Protein AF-A0A6I7Q2X4-F1 (afdb_monomer_lite)

Structure (mmCIF, N/CA/C/O backbone):
data_AF-A0A6I7Q2X4-F1
#
_entry.id   AF-A0A6I7Q2X4-F1
#
loop_
_atom_site.group_PDB
_atom_site.id
_atom_site.type_symbol
_atom_site.label_atom_id
_atom_site.label_alt_id
_atom_site.label_comp_id
_atom_site.label_asym_id
_atom_site.label_entity_id
_atom_site.label_seq_id
_atom_site.pdbx_PDB_ins_code
_atom_site.Cartn_x
_atom_site.Cartn_y
_atom_site.Cartn_z
_atom_site.occupancy
_atom_site.B_iso_or_equiv
_atom_site.auth_seq_id
_atom_site.auth_comp_id
_atom_site.auth_asym_id
_atom_site.auth_atom_id
_atom_site.pdbx_PDB_model_num
ATOM 1 N N . GLY A 1 1 ? -23.144 23.393 13.204 1.00 60.91 1 GLY A N 1
ATOM 2 C CA . GLY A 1 1 ? -24.270 22.449 13.329 1.00 60.91 1 GLY A CA 1
ATOM 3 C C . GLY A 1 1 ? -24.777 22.431 14.755 1.00 60.91 1 GLY A C 1
ATOM 4 O O . GLY A 1 1 ? -24.219 23.139 15.589 1.00 60.91 1 GLY A O 1
ATOM 5 N N . ALA A 1 2 ? -25.827 21.661 15.026 1.00 75.94 2 ALA A N 1
ATOM 6 C CA . ALA A 1 2 ? -26.315 21.420 16.384 1.00 75.94 2 ALA A CA 1
ATOM 7 C C . ALA A 1 2 ? -25.532 20.259 17.017 1.00 75.94 2 ALA A C 1
ATOM 9 O O . ALA A 1 2 ? -25.182 19.314 16.314 1.00 75.94 2 ALA A O 1
ATOM 10 N N . GLY A 1 3 ? -25.232 20.330 18.316 1.00 86.50 3 GLY A N 1
ATOM 11 C CA . GLY A 1 3 ? -24.595 19.215 19.025 1.00 86.50 3 GLY A CA 1
ATOM 12 C C . GLY A 1 3 ? -25.523 18.000 19.095 1.00 86.50 3 GLY A C 1
ATOM 13 O O . GLY A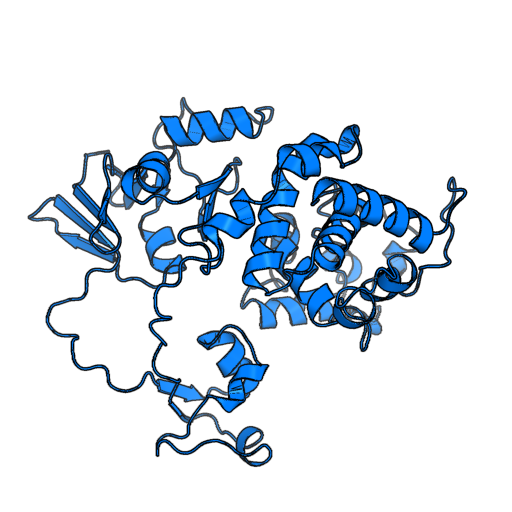 1 3 ? -26.733 18.164 19.268 1.00 86.50 3 GLY A O 1
ATOM 14 N N . VAL A 1 4 ? -24.959 16.803 18.957 1.00 89.06 4 VAL A N 1
ATOM 15 C CA . VAL A 1 4 ? -25.681 15.527 19.045 1.00 89.06 4 VAL A CA 1
ATOM 16 C C . VAL A 1 4 ? -24.947 14.582 19.993 1.00 89.06 4 VAL A C 1
ATOM 18 O O . VAL A 1 4 ? -23.718 14.517 19.973 1.00 89.06 4 VAL A O 1
ATOM 21 N N . ASP A 1 5 ? -25.687 13.835 20.811 1.00 89.25 5 ASP A N 1
ATOM 22 C CA . ASP A 1 5 ? -25.090 12.792 21.645 1.00 89.25 5 ASP A CA 1
ATOM 23 C C . ASP A 1 5 ? -24.717 11.607 20.756 1.00 89.25 5 ASP A C 1
ATOM 25 O O . ASP A 1 5 ? -25.578 11.059 20.077 1.00 89.25 5 ASP A O 1
ATOM 29 N N . ALA A 1 6 ? -23.458 11.173 20.747 1.00 91.44 6 ALA A N 1
ATOM 30 C CA . ALA A 1 6 ? -23.019 10.070 19.894 1.00 91.44 6 ALA A CA 1
ATOM 31 C C . ALA A 1 6 ? -22.461 8.900 20.703 1.00 91.44 6 ALA A C 1
ATOM 33 O O . ALA A 1 6 ? -21.796 9.087 21.721 1.00 91.44 6 ALA A O 1
ATOM 34 N N . ALA A 1 7 ? -22.702 7.673 20.237 1.00 88.88 7 ALA A N 1
ATOM 35 C CA . ALA A 1 7 ? -22.016 6.493 20.744 1.00 88.88 7 ALA A CA 1
ATOM 36 C C . ALA A 1 7 ? -21.614 5.522 19.628 1.00 88.88 7 ALA A C 1
ATOM 38 O O . ALA A 1 7 ? -22.412 5.204 18.749 1.00 88.88 7 ALA A O 1
ATOM 39 N N . LEU A 1 8 ? -20.392 4.998 19.714 1.00 86.38 8 LEU A N 1
ATOM 40 C CA . LEU A 1 8 ? -19.815 4.023 18.794 1.00 86.38 8 LEU A CA 1
ATOM 41 C C . LEU A 1 8 ? -19.489 2.724 19.530 1.00 86.38 8 LEU A C 1
ATOM 43 O O . LEU A 1 8 ? -18.562 2.660 20.342 1.00 86.38 8 LEU A O 1
ATOM 47 N N . VAL A 1 9 ? -20.247 1.671 19.226 1.00 83.31 9 VAL A N 1
ATOM 48 C CA . VAL A 1 9 ? -20.176 0.347 19.865 1.00 83.31 9 VAL A CA 1
ATOM 49 C C . VAL A 1 9 ? -20.196 0.497 21.391 1.00 83.31 9 VAL A C 1
ATOM 51 O O . VAL A 1 9 ? -19.309 0.036 22.101 1.00 83.31 9 VAL A O 1
ATOM 54 N N . GLY A 1 10 ? -21.175 1.258 21.889 1.00 78.75 10 GLY A N 1
ATOM 55 C CA . GLY A 1 10 ? -21.361 1.528 23.318 1.00 78.75 10 GLY A CA 1
ATOM 56 C C . GLY A 1 10 ? -20.430 2.581 23.934 1.00 78.75 10 GLY A C 1
ATOM 57 O O . GLY A 1 10 ? -20.707 3.028 25.043 1.00 78.75 10 GLY A O 1
ATOM 58 N N . THR A 1 11 ? -19.377 3.028 23.242 1.00 86.88 11 THR A N 1
ATOM 59 C CA . THR A 1 11 ? -18.503 4.114 23.720 1.00 86.88 11 THR A CA 1
ATOM 60 C C . THR A 1 11 ? -19.118 5.468 23.397 1.00 86.88 11 THR A C 1
ATOM 62 O O . THR A 1 11 ? -19.408 5.726 22.234 1.00 86.88 11 THR A O 1
ATOM 65 N N . VAL A 1 12 ? -19.299 6.330 24.397 1.00 91.88 12 VAL A N 1
ATOM 66 C CA . VAL A 1 12 ? -19.780 7.707 24.200 1.00 91.88 12 VAL A CA 1
ATOM 67 C C . VAL A 1 12 ? -18.696 8.537 23.513 1.00 91.88 12 VAL A C 1
ATOM 69 O O . VAL A 1 12 ? -17.544 8.477 23.928 1.00 91.88 12 VAL A O 1
ATOM 72 N N . LEU A 1 13 ? -19.069 9.286 22.475 1.00 93.25 13 LEU A N 1
ATOM 73 C CA . LEU A 1 13 ? -18.187 10.176 21.721 1.00 93.25 13 LEU A CA 1
ATOM 74 C C . LEU A 1 13 ? -18.628 11.628 21.914 1.00 93.25 13 LEU A C 1
ATOM 76 O O . LEU A 1 13 ? -19.790 11.967 21.676 1.00 93.25 13 LEU A O 1
ATOM 80 N N . HIS A 1 14 ? -17.699 12.489 22.318 1.00 93.38 14 HIS A N 1
ATOM 81 C CA . HIS A 1 14 ? -17.981 13.883 22.629 1.00 93.38 14 HIS A CA 1
ATOM 82 C C . HIS A 1 14 ? -17.835 14.806 21.413 1.00 93.38 14 HIS A C 1
ATOM 84 O O . HIS A 1 14 ? -16.969 14.651 20.550 1.00 93.38 14 HIS A O 1
ATOM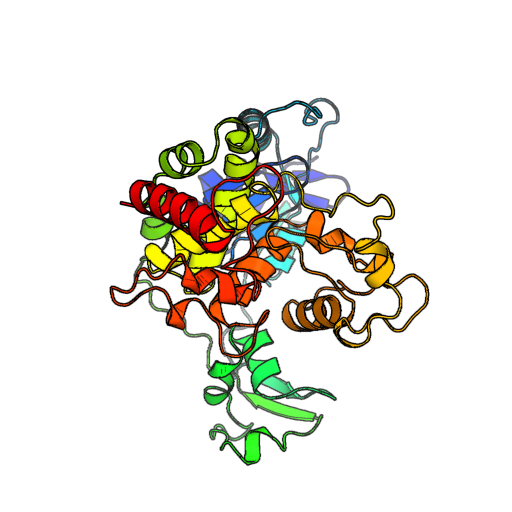 90 N N . GLY A 1 15 ? -18.685 15.835 21.374 1.00 89.75 15 GLY A N 1
ATOM 91 C CA . GLY A 1 15 ? -18.590 16.908 20.384 1.00 89.75 15 GLY A CA 1
ATOM 92 C C . GLY A 1 15 ? -19.075 16.533 18.985 1.00 89.75 15 GLY A C 1
ATOM 93 O O . GLY A 1 15 ? -18.772 17.258 18.042 1.00 89.75 15 GLY A O 1
ATOM 94 N N . ALA A 1 16 ? -19.820 15.436 18.829 1.00 91.12 16 ALA A N 1
ATOM 95 C CA . ALA A 1 16 ? -20.481 15.126 17.568 1.00 91.12 16 ALA A CA 1
ATOM 96 C C . ALA A 1 16 ? -21.487 16.227 17.188 1.00 91.12 16 ALA A C 1
ATOM 98 O O . ALA A 1 16 ? -22.105 16.871 18.043 1.00 91.12 16 ALA A O 1
ATOM 99 N N . VAL A 1 17 ? -21.643 16.455 15.884 1.00 90.38 17 VAL A N 1
ATOM 100 C CA . VAL A 1 17 ? -22.441 17.559 15.342 1.00 90.38 17 VAL A CA 1
ATOM 101 C C . VAL A 1 17 ? -23.338 17.060 14.220 1.00 90.38 17 VAL A C 1
ATOM 103 O O . VAL A 1 17 ? -22.890 16.330 13.344 1.00 90.38 17 VAL A O 1
ATOM 106 N N . LEU A 1 18 ? -24.584 17.525 14.197 1.00 84.25 18 LEU A N 1
ATOM 107 C CA . LEU A 1 18 ? -25.466 17.427 13.040 1.00 84.25 18 LEU A CA 1
ATOM 108 C C . LEU A 1 18 ? -25.352 18.713 12.207 1.00 84.25 18 LEU A C 1
ATOM 110 O O . LEU A 1 18 ? -25.613 19.820 12.701 1.00 84.25 18 LEU A O 1
ATOM 114 N N . ALA A 1 19 ? -24.939 18.595 10.947 1.00 80.38 19 ALA A N 1
ATOM 115 C CA . ALA A 1 19 ? -24.828 19.709 10.011 1.00 80.38 19 ALA A CA 1
ATOM 116 C C . ALA A 1 19 ? -25.512 19.343 8.691 1.00 80.38 19 ALA A C 1
ATOM 118 O O . ALA A 1 19 ? -25.160 18.346 8.079 1.00 80.38 19 ALA A O 1
ATOM 119 N N . ASN A 1 20 ? -26.482 20.156 8.255 1.00 78.12 20 ASN A N 1
ATOM 120 C CA . ASN A 1 20 ? -27.281 19.898 7.048 1.00 78.12 20 ASN A CA 1
ATOM 121 C C . ASN A 1 20 ? -27.882 18.479 7.014 1.00 78.12 20 ASN A C 1
ATOM 123 O O . ASN A 1 20 ? -27.768 17.794 6.007 1.00 78.12 20 ASN A O 1
ATOM 127 N N . GLU A 1 21 ? -28.481 18.044 8.129 1.00 73.12 21 GLU A N 1
ATOM 128 C CA . GLU A 1 21 ? -29.066 16.698 8.298 1.00 73.12 21 GLU A CA 1
ATOM 129 C C . GLU A 1 21 ? -28.051 15.539 8.263 1.00 73.12 21 GLU A C 1
ATOM 131 O O . GLU A 1 21 ? -28.435 14.380 8.385 1.00 73.12 21 GLU A O 1
ATOM 136 N N . GLU A 1 22 ? -26.750 15.832 8.185 1.00 80.75 22 GLU A N 1
ATOM 137 C CA . GLU A 1 22 ? -25.692 14.828 8.171 1.00 80.75 22 GLU A CA 1
ATOM 138 C C . GLU A 1 22 ? -24.918 14.810 9.507 1.00 80.75 22 GLU A C 1
ATOM 140 O O . GLU A 1 22 ? -24.500 15.867 10.002 1.00 80.75 22 GLU A O 1
ATOM 145 N N . PRO A 1 23 ? -24.751 13.632 10.143 1.00 85.44 23 PRO A N 1
ATOM 146 C CA . PRO A 1 23 ? -24.028 13.507 11.402 1.00 85.44 23 PRO A CA 1
ATOM 147 C C . PRO A 1 23 ? -22.511 13.379 11.201 1.00 85.44 23 PRO A C 1
ATOM 149 O O . PRO A 1 23 ? -22.017 12.527 10.457 1.00 85.44 23 PRO A O 1
ATOM 152 N N . PHE A 1 24 ? -21.765 14.174 11.963 1.00 91.81 24 PHE A N 1
ATOM 153 C CA . PHE A 1 24 ? -20.308 14.210 11.981 1.00 91.81 24 PHE A CA 1
ATOM 154 C C . PHE A 1 24 ? -19.768 13.884 13.371 1.00 91.81 24 PHE A C 1
ATOM 156 O O . PHE A 1 24 ? -20.292 14.342 14.387 1.00 91.81 24 PHE A O 1
ATOM 163 N N . LEU A 1 25 ? -18.675 13.128 13.403 1.00 94.38 25 LEU A N 1
ATOM 164 C CA . LEU A 1 25 ? -17.900 12.845 14.608 1.00 94.38 25 LEU A CA 1
ATOM 165 C C . LEU A 1 25 ? -16.614 13.660 14.566 1.00 94.38 25 LEU A C 1
ATOM 167 O O . LEU A 1 25 ? -16.015 13.808 13.501 1.00 94.38 25 LEU A O 1
ATOM 171 N N . THR A 1 26 ? -16.167 14.174 15.708 1.00 95.44 26 THR A N 1
ATOM 172 C CA . THR A 1 26 ? -14.869 14.856 15.765 1.00 95.44 26 THR A CA 1
ATOM 173 C C . THR A 1 26 ? -13.751 13.829 15.648 1.00 95.44 26 THR A C 1
ATOM 175 O O . THR A 1 26 ? -13.824 12.753 16.249 1.00 95.44 26 THR A O 1
ATOM 178 N N . VAL A 1 27 ? -12.684 14.174 14.928 1.00 93.31 27 VAL A N 1
ATOM 179 C CA . VAL A 1 27 ? -11.456 13.360 14.884 1.00 93.31 27 VAL A CA 1
ATOM 180 C C . VAL A 1 27 ? -10.929 13.132 16.298 1.00 93.31 27 VAL A C 1
ATOM 182 O O . VAL A 1 27 ? -10.580 12.009 16.655 1.00 93.31 27 VAL A O 1
ATOM 185 N N . ARG A 1 28 ? -10.977 14.177 17.132 1.00 94.38 28 ARG A N 1
ATOM 186 C CA . ARG A 1 28 ? -10.619 14.112 18.548 1.00 94.38 28 ARG A CA 1
ATOM 187 C C . ARG A 1 28 ? -11.363 13.012 19.297 1.00 94.38 28 ARG A C 1
ATOM 189 O O . ARG A 1 28 ? -10.707 12.235 19.969 1.00 94.38 28 ARG A O 1
ATOM 196 N N . SER A 1 29 ? -12.689 12.908 19.175 1.00 94.50 29 SER A N 1
ATOM 197 C CA . SER A 1 29 ? -13.461 11.885 19.903 1.00 94.50 29 SER A CA 1
ATOM 198 C C . SER A 1 29 ? -13.080 10.458 19.506 1.00 94.50 29 SER A C 1
ATOM 200 O O . SER A 1 29 ? -13.040 9.563 20.347 1.00 94.50 29 SER A O 1
ATOM 202 N N . LEU A 1 30 ? -12.721 10.232 18.240 1.00 93.19 30 LEU A N 1
ATOM 203 C CA . LEU A 1 30 ? -12.233 8.926 17.800 1.00 93.19 30 LEU A CA 1
ATOM 204 C C . LEU A 1 30 ? -10.870 8.593 18.417 1.00 93.19 30 LEU A C 1
ATOM 206 O O . LEU A 1 30 ? -10.615 7.441 18.753 1.00 93.19 30 LEU A O 1
ATOM 210 N N . VAL A 1 31 ? -10.012 9.590 18.619 1.00 87.81 31 VAL A N 1
ATOM 211 C CA . VAL A 1 31 ? -8.703 9.384 19.248 1.00 87.81 31 VAL A CA 1
ATOM 212 C C . VAL A 1 31 ? -8.807 9.295 20.771 1.00 87.81 31 VAL A C 1
ATOM 214 O O . VAL A 1 31 ? -8.339 8.330 21.365 1.00 87.81 31 VAL A O 1
ATOM 217 N N . GLU A 1 32 ? -9.431 10.279 21.413 1.00 92.06 32 GLU A N 1
ATOM 218 C CA . GLU A 1 32 ? -9.442 10.450 22.869 1.00 92.06 32 GLU A CA 1
ATOM 219 C C . GLU A 1 32 ? -10.524 9.606 23.561 1.00 92.06 32 GLU A C 1
ATOM 221 O O . GLU A 1 32 ? -10.220 8.936 24.546 1.00 92.06 32 GLU A O 1
ATOM 226 N N . ASP A 1 33 ? -11.764 9.593 23.053 1.00 90.94 33 ASP A N 1
ATOM 227 C CA . ASP A 1 33 ? -12.857 8.844 23.693 1.00 90.94 33 ASP A CA 1
ATOM 228 C C . ASP A 1 33 ? -12.842 7.368 23.284 1.00 90.94 33 ASP A C 1
ATOM 230 O O . ASP A 1 33 ? -13.024 6.475 24.116 1.00 90.94 33 ASP A O 1
ATOM 234 N N . LYS A 1 34 ? -12.646 7.095 21.986 1.00 88.19 34 LYS A N 1
ATOM 235 C CA . LYS A 1 34 ? -12.632 5.722 21.467 1.00 88.19 34 LYS A CA 1
ATOM 236 C C . LYS A 1 34 ? -11.272 5.039 21.621 1.00 88.19 34 LYS A C 1
ATOM 238 O O . LYS A 1 34 ? -11.232 3.811 21.681 1.00 88.19 34 LYS A O 1
ATOM 243 N N . GLY A 1 35 ? -10.189 5.808 21.731 1.00 84.56 35 GLY A N 1
ATOM 244 C CA . GLY A 1 35 ? -8.833 5.282 21.894 1.00 84.56 35 GLY A CA 1
ATOM 245 C C . GLY A 1 35 ? -8.171 4.846 20.587 1.00 84.56 35 GLY A C 1
ATOM 246 O O . GLY A 1 35 ? -7.231 4.054 20.622 1.00 84.56 35 GLY A O 1
ATOM 247 N N . TRP A 1 36 ? -8.665 5.300 19.432 1.00 86.50 36 TRP A N 1
ATOM 248 C CA . TRP A 1 36 ? -8.078 4.943 18.141 1.00 86.50 36 TRP A CA 1
ATOM 249 C C . TRP A 1 36 ? -6.793 5.715 17.882 1.00 86.50 36 TRP A C 1
ATOM 251 O O . TRP A 1 36 ? -6.671 6.892 18.216 1.00 86.50 36 TRP A O 1
ATOM 261 N N . LEU A 1 37 ? -5.839 5.075 17.210 1.00 79.31 37 LEU A N 1
ATOM 262 C CA . LEU A 1 37 ? -4.610 5.753 16.817 1.00 79.31 37 LEU A CA 1
ATOM 263 C C . LEU A 1 37 ? -4.809 6.450 15.468 1.00 79.31 37 LEU A C 1
ATOM 265 O O . LEU A 1 37 ? -5.127 5.796 14.476 1.00 79.31 37 LEU A O 1
ATOM 269 N N . LEU A 1 38 ? -4.583 7.762 15.412 1.00 82.00 38 LEU A N 1
ATOM 270 C CA . LEU A 1 38 ? -4.509 8.500 14.151 1.00 82.00 38 LEU A CA 1
ATOM 271 C C . LEU A 1 38 ? -3.110 8.313 13.542 1.00 82.00 38 LEU A C 1
ATOM 273 O O . LEU A 1 38 ? -2.143 8.925 13.984 1.00 82.00 38 LEU A O 1
ATOM 277 N N . LEU A 1 39 ? -3.003 7.438 12.542 1.00 69.44 39 LEU A N 1
ATOM 278 C CA . LEU A 1 39 ? -1.746 7.077 11.877 1.00 69.44 39 LEU A CA 1
ATOM 279 C C . LEU A 1 39 ? -1.270 8.132 10.880 1.00 69.44 39 LEU A C 1
ATOM 281 O O . LEU A 1 39 ? -0.070 8.305 10.680 1.00 69.44 39 LEU A O 1
ATOM 285 N N . ASN A 1 40 ? -2.211 8.784 10.201 1.00 72.81 40 ASN A N 1
ATOM 286 C CA . ASN A 1 40 ? -1.924 9.812 9.215 1.00 72.81 40 ASN A CA 1
ATOM 287 C C . ASN A 1 40 ? -3.104 10.775 9.105 1.00 72.81 40 ASN A C 1
ATOM 289 O O . ASN A 1 40 ? -4.260 10.351 9.127 1.00 72.81 40 ASN A O 1
ATOM 293 N N . ALA A 1 41 ? -2.788 12.050 8.914 1.00 77.50 41 ALA A N 1
ATOM 294 C CA . ALA A 1 41 ? -3.747 13.071 8.545 1.00 77.50 41 ALA A CA 1
ATOM 295 C C . ALA A 1 41 ? -3.204 13.861 7.355 1.00 77.50 41 ALA A C 1
ATOM 297 O O . ALA A 1 41 ? -2.113 14.426 7.407 1.00 77.50 41 ALA A O 1
ATOM 298 N N . SER A 1 42 ? -3.970 13.881 6.272 1.00 70.44 42 SER A N 1
ATOM 299 C CA . SER A 1 42 ? -3.731 14.733 5.113 1.00 70.44 42 SER A CA 1
ATOM 300 C C . SER A 1 42 ? -5.025 15.431 4.707 1.00 70.44 42 SER A C 1
ATOM 302 O O . SER A 1 42 ? -6.089 15.178 5.271 1.00 70.44 42 SER A O 1
ATOM 304 N N . ARG A 1 43 ? -4.942 16.299 3.694 1.00 65.62 43 ARG A N 1
ATOM 305 C CA . ARG A 1 43 ? -6.116 16.928 3.077 1.00 65.62 43 ARG A CA 1
ATOM 306 C C . ARG A 1 43 ? -7.100 15.912 2.488 1.00 65.62 43 ARG A C 1
ATOM 308 O O . ARG A 1 43 ? -8.291 16.194 2.430 1.00 65.62 43 ARG A O 1
ATOM 315 N N . ASP A 1 44 ? -6.603 14.748 2.079 1.00 66.31 44 ASP A N 1
ATOM 316 C CA . ASP A 1 44 ? -7.372 13.773 1.305 1.00 66.31 44 ASP A CA 1
ATOM 317 C C . ASP A 1 44 ? -7.743 12.521 2.108 1.00 66.31 44 ASP A C 1
ATOM 319 O O . ASP A 1 44 ? -8.621 11.773 1.690 1.00 66.31 44 ASP A O 1
ATOM 323 N N . ALA A 1 45 ? -7.088 12.262 3.247 1.00 72.50 45 ALA A N 1
ATOM 324 C CA . ALA A 1 45 ? -7.356 11.074 4.050 1.00 72.50 45 ALA A CA 1
ATOM 325 C C . ALA A 1 45 ? -6.939 11.229 5.519 1.00 72.50 45 ALA A C 1
ATOM 327 O O . ALA A 1 45 ? -5.850 11.712 5.840 1.00 72.50 45 ALA A O 1
ATOM 328 N N . LEU A 1 46 ? -7.779 10.698 6.401 1.00 76.12 46 LEU A N 1
ATOM 329 C CA . LEU A 1 46 ? -7.472 10.359 7.782 1.00 76.12 46 LEU A CA 1
ATOM 330 C C . LEU A 1 46 ? -7.356 8.844 7.890 1.00 76.12 46 LEU A C 1
ATOM 332 O O . LEU A 1 46 ? -8.234 8.112 7.434 1.00 76.12 46 LEU A O 1
ATOM 336 N N . VAL A 1 47 ? -6.274 8.372 8.498 1.00 76.94 47 VAL A N 1
ATOM 337 C CA . VAL A 1 47 ? -6.035 6.941 8.684 1.00 76.94 47 VAL A CA 1
ATOM 338 C C . VAL A 1 47 ? -6.092 6.634 10.163 1.00 76.94 47 VAL A C 1
ATOM 340 O O . VAL A 1 47 ? -5.191 7.017 10.906 1.00 76.94 47 VAL A O 1
ATOM 343 N N . PHE A 1 48 ? -7.144 5.947 10.585 1.00 80.94 48 PHE A N 1
ATOM 344 C CA . PHE A 1 48 ? -7.292 5.484 11.957 1.00 80.94 48 PHE A CA 1
ATOM 345 C C . PHE A 1 48 ? -6.934 4.009 12.053 1.00 80.94 48 PHE A C 1
ATOM 347 O O . PHE A 1 48 ? -7.223 3.230 11.149 1.00 80.94 48 PHE A O 1
ATOM 354 N N . LEU A 1 49 ? -6.358 3.611 13.178 1.00 73.69 49 LEU A N 1
ATOM 355 C CA . LEU A 1 49 ? -6.258 2.218 13.584 1.00 73.69 49 LEU A CA 1
ATOM 356 C C . LEU A 1 49 ? -7.251 1.999 14.740 1.00 73.69 49 LEU A C 1
ATOM 358 O O . LEU A 1 49 ? -6.957 2.428 15.860 1.00 73.69 49 LEU A O 1
ATOM 362 N N . PRO A 1 50 ? -8.443 1.421 14.470 1.00 67.75 50 PRO A N 1
ATOM 363 C CA . PRO A 1 50 ? -9.528 1.310 15.452 1.00 67.75 50 PRO A CA 1
ATOM 364 C C . PRO A 1 50 ? -9.214 0.374 16.606 1.00 67.75 50 PRO A C 1
ATOM 366 O O . PRO A 1 50 ? -9.551 0.581 17.767 1.00 67.75 50 PRO A O 1
ATOM 369 N N . ASP A 1 51 ? -8.608 -0.717 16.197 1.00 58.06 51 ASP A N 1
ATOM 370 C CA . ASP A 1 51 ? -8.009 -1.744 16.995 1.00 58.06 51 ASP A CA 1
ATOM 371 C C . ASP A 1 51 ? -6.914 -2.304 16.101 1.00 58.06 51 ASP A C 1
ATOM 373 O O . ASP A 1 51 ? -6.807 -2.006 14.911 1.00 58.06 51 ASP A O 1
ATOM 377 N N . THR A 1 52 ? -6.048 -3.087 16.676 1.00 41.94 52 THR A N 1
ATOM 378 C CA . THR A 1 52 ? -4.722 -3.270 16.114 1.00 41.94 52 THR A CA 1
ATOM 379 C C . THR A 1 52 ? -4.585 -4.534 15.310 1.00 41.94 52 THR A C 1
ATOM 381 O O . THR A 1 52 ? -3.723 -4.626 14.441 1.00 41.94 52 THR A O 1
ATOM 384 N N . ASP A 1 53 ? -5.531 -5.440 15.499 1.00 35.84 53 ASP A N 1
ATOM 385 C CA . ASP A 1 53 ? -5.826 -6.513 14.563 1.00 35.84 53 ASP A CA 1
ATOM 386 C C . ASP A 1 53 ? -6.870 -6.085 13.513 1.00 35.84 53 ASP A C 1
ATOM 388 O O . ASP A 1 53 ? -7.185 -6.849 12.598 1.00 35.84 53 ASP A O 1
ATOM 392 N N . ALA A 1 54 ? -7.413 -4.862 13.615 1.00 49.34 54 ALA A N 1
ATOM 393 C CA . ALA A 1 54 ? -8.329 -4.326 12.620 1.00 49.34 54 ALA A CA 1
ATOM 394 C C . ALA A 1 54 ? -7.554 -3.719 11.445 1.00 49.34 54 ALA A C 1
ATOM 396 O O . ALA A 1 54 ? -6.504 -3.094 11.607 1.00 49.34 54 ALA A O 1
ATOM 397 N N . ALA A 1 55 ? -8.102 -3.884 10.242 1.00 50.44 55 ALA A N 1
ATOM 398 C CA . ALA A 1 55 ? -7.629 -3.133 9.090 1.00 50.44 55 ALA A CA 1
ATOM 399 C C . ALA A 1 55 ? -7.708 -1.623 9.399 1.00 50.44 55 ALA A C 1
ATOM 401 O O . ALA A 1 55 ? -8.687 -1.187 10.020 1.00 50.44 55 ALA A O 1
ATOM 402 N N . PRO A 1 56 ? -6.714 -0.821 8.979 1.00 64.44 56 PRO A N 1
ATOM 403 C CA . PRO A 1 56 ? -6.798 0.623 9.122 1.00 64.44 56 PRO A CA 1
ATOM 404 C C . PRO A 1 56 ? -8.053 1.154 8.428 1.00 64.44 56 PRO A C 1
ATOM 406 O O . PRO A 1 56 ? -8.403 0.712 7.332 1.00 64.44 56 PRO A O 1
ATOM 409 N N . LEU A 1 57 ? -8.721 2.107 9.068 1.00 71.31 57 LEU A N 1
ATOM 410 C CA . LEU A 1 57 ? -9.852 2.822 8.493 1.00 71.31 57 LEU A CA 1
ATOM 411 C C . LEU A 1 57 ? -9.361 4.074 7.792 1.00 71.31 57 LEU A C 1
ATOM 413 O O . LEU A 1 57 ? -8.608 4.859 8.366 1.00 71.31 57 LEU A O 1
ATOM 417 N N . TYR A 1 58 ? -9.834 4.270 6.569 1.00 72.62 58 TYR A N 1
ATOM 418 C CA . TYR A 1 58 ? -9.426 5.363 5.697 1.00 72.62 58 TYR A CA 1
ATOM 419 C C . TYR A 1 58 ? -10.603 6.297 5.495 1.00 72.62 58 TYR A C 1
ATOM 421 O O . TYR A 1 58 ? -11.383 6.116 4.566 1.00 72.62 58 TYR A O 1
ATOM 429 N N . LEU A 1 59 ? -10.747 7.274 6.379 1.00 78.88 59 LEU A N 1
ATOM 430 C CA . LEU A 1 59 ? -11.883 8.186 6.382 1.00 78.88 59 LEU A CA 1
ATOM 431 C C . LEU A 1 59 ? -11.515 9.495 5.698 1.00 78.88 59 LEU A C 1
ATOM 433 O O . LEU A 1 59 ? -10.399 9.996 5.837 1.00 78.88 59 LEU A O 1
ATOM 437 N N . LEU A 1 60 ? -12.460 10.080 4.978 1.00 76.56 60 LEU A N 1
ATOM 438 C CA . LEU A 1 60 ? -12.279 11.396 4.395 1.00 76.56 60 LEU A CA 1
ATOM 439 C C . LEU A 1 60 ? -12.376 12.476 5.484 1.00 76.56 60 LEU A C 1
ATOM 441 O O . LEU A 1 60 ? -13.339 12.488 6.260 1.00 76.56 60 LEU A O 1
ATOM 445 N N . PRO A 1 61 ? -11.409 13.406 5.539 1.00 82.75 61 PRO A N 1
ATOM 446 C CA . PRO A 1 61 ? -11.490 14.541 6.440 1.00 82.75 61 PRO A CA 1
ATOM 447 C C . PRO A 1 61 ? -12.616 15.497 6.036 1.00 82.75 61 PRO A C 1
ATOM 449 O O . PRO A 1 61 ? -12.877 15.725 4.853 1.00 82.75 61 PRO A O 1
ATOM 452 N N . ALA A 1 62 ? -13.248 16.111 7.031 1.00 83.62 62 ALA A N 1
ATOM 453 C CA . ALA A 1 62 ? -14.247 17.155 6.853 1.00 83.62 62 ALA A CA 1
ATOM 454 C C . ALA A 1 62 ? -13.986 18.340 7.795 1.00 83.62 62 ALA A C 1
ATOM 456 O O . ALA A 1 62 ? -13.561 18.163 8.936 1.00 83.62 62 ALA A O 1
ATOM 457 N N . PHE A 1 63 ? -14.309 19.545 7.322 1.00 82.88 63 PHE A N 1
ATOM 458 C CA . PHE A 1 63 ? -14.338 20.778 8.111 1.00 82.88 63 PHE A CA 1
ATOM 459 C C . PHE A 1 63 ? -15.714 21.421 7.966 1.00 82.88 63 PHE A C 1
ATOM 461 O O . PHE A 1 63 ? -16.255 21.499 6.862 1.00 82.88 63 PHE A O 1
ATOM 468 N N . LEU A 1 64 ? -16.293 21.864 9.082 1.00 75.12 64 LEU A N 1
ATOM 469 C CA . LEU A 1 64 ? -17.623 22.484 9.102 1.00 75.12 64 LEU A CA 1
ATOM 470 C C . LEU A 1 64 ? -17.569 24.017 9.000 1.00 75.12 64 LEU A C 1
ATOM 472 O O . LEU A 1 64 ? -18.610 24.654 8.831 1.00 75.12 64 LEU A O 1
ATOM 476 N N . ASP A 1 65 ? -16.377 24.610 9.070 1.00 71.50 65 ASP A N 1
ATOM 477 C CA . ASP A 1 65 ? -16.118 26.025 8.832 1.00 71.50 65 ASP A CA 1
ATOM 478 C C . ASP A 1 65 ? -15.124 26.210 7.671 1.00 71.50 65 ASP A C 1
ATOM 480 O O . ASP A 1 65 ? -14.186 25.442 7.480 1.00 71.50 65 ASP A O 1
ATOM 484 N N . GLN A 1 66 ? -15.330 27.246 6.854 1.00 56.12 66 GLN A N 1
ATOM 485 C CA . GLN A 1 66 ? -14.457 27.521 5.704 1.00 56.12 66 GLN A CA 1
ATOM 486 C C . GLN A 1 66 ? -13.140 28.219 6.096 1.00 56.12 66 GLN A C 1
ATOM 488 O O . GLN A 1 66 ? -12.272 28.402 5.249 1.00 56.12 66 GLN A O 1
ATOM 493 N N . THR A 1 67 ? -12.982 28.615 7.365 1.00 54.84 67 THR A N 1
ATOM 494 C CA . THR A 1 67 ? -11.806 29.333 7.886 1.00 54.84 67 THR A CA 1
ATOM 495 C C . THR A 1 67 ? -10.701 28.433 8.439 1.00 54.84 67 THR A C 1
ATOM 497 O O . THR A 1 67 ? -9.598 28.927 8.652 1.00 54.84 67 THR A O 1
ATOM 500 N N . SER A 1 68 ? -10.968 27.136 8.630 1.00 54.66 68 SER A N 1
ATOM 501 C CA . SER A 1 68 ? -10.020 26.151 9.191 1.00 54.66 68 SER A CA 1
ATOM 502 C C . SER A 1 68 ? -9.433 25.189 8.142 1.00 54.66 68 SER A C 1
ATOM 504 O O . SER A 1 68 ? -8.924 24.127 8.493 1.00 54.66 68 SER A O 1
ATOM 506 N N . ALA A 1 69 ? -9.534 25.518 6.848 1.00 57.62 69 ALA A N 1
ATOM 507 C CA . ALA A 1 69 ? -9.091 24.640 5.768 1.00 57.62 69 ALA A CA 1
ATOM 508 C C . ALA A 1 69 ? -7.558 24.535 5.696 1.00 57.62 69 ALA A C 1
ATOM 510 O O . ALA A 1 69 ? -6.856 25.543 5.700 1.00 57.62 69 ALA A O 1
ATOM 511 N N . VAL A 1 70 ? -7.082 23.296 5.563 1.00 60.69 70 VAL A N 1
ATOM 512 C CA . VAL A 1 70 ? -5.680 22.929 5.325 1.00 60.69 70 VAL A CA 1
ATOM 513 C C . VAL A 1 70 ? -5.146 23.649 4.083 1.00 60.69 70 VAL A C 1
ATOM 515 O O . VAL A 1 70 ? -5.717 23.519 2.994 1.00 60.69 70 VAL A O 1
ATOM 518 N N . GLY A 1 71 ? -4.055 24.394 4.246 1.00 61.22 71 GLY A N 1
ATOM 519 C CA . GLY A 1 71 ? -3.308 25.019 3.162 1.00 61.22 71 GLY A CA 1
ATOM 520 C C . GLY A 1 71 ? -2.585 23.984 2.298 1.00 61.22 71 GLY A C 1
ATOM 521 O O . GLY A 1 71 ? -2.237 22.898 2.754 1.00 61.22 71 GLY A O 1
ATOM 522 N N . GLU A 1 72 ? -2.340 24.310 1.026 1.00 58.66 72 GLU A N 1
ATOM 523 C CA . GLU A 1 72 ? -1.635 23.401 0.100 1.00 58.66 72 GLU A CA 1
ATOM 524 C C . GLU A 1 72 ? -0.183 23.110 0.517 1.00 58.66 72 GLU A C 1
ATOM 526 O O . GLU A 1 72 ? 0.363 22.080 0.123 1.00 58.66 72 GLU A O 1
ATOM 531 N N . ASP A 1 73 ? 0.402 23.978 1.346 1.00 69.75 73 ASP A N 1
ATOM 532 C CA . ASP A 1 73 ? 1.783 23.890 1.827 1.00 69.75 73 ASP A CA 1
ATOM 533 C C . ASP A 1 73 ? 1.903 23.396 3.286 1.00 69.75 73 ASP A C 1
ATOM 535 O O . ASP A 1 73 ? 3.021 23.301 3.801 1.00 69.75 73 ASP A O 1
ATOM 539 N N . ASP A 1 74 ? 0.790 23.071 3.958 1.00 67.81 74 ASP A N 1
ATOM 540 C CA . ASP A 1 74 ? 0.809 22.647 5.364 1.00 67.81 74 ASP A CA 1
ATOM 541 C C . ASP A 1 74 ? 1.475 21.270 5.522 1.00 67.81 74 ASP A C 1
ATOM 543 O O . ASP A 1 74 ? 1.220 20.313 4.780 1.00 67.81 74 ASP A O 1
ATOM 547 N N . SER A 1 75 ? 2.332 21.136 6.532 1.00 71.50 75 SER A N 1
ATOM 548 C CA . SER A 1 75 ? 2.963 19.864 6.868 1.00 71.50 75 SER A CA 1
ATOM 549 C C . SER A 1 75 ? 1.960 18.881 7.479 1.00 71.50 75 SER A C 1
ATOM 551 O O . SER A 1 75 ? 0.999 19.263 8.136 1.00 71.50 75 SER A O 1
ATOM 553 N N . ALA A 1 76 ? 2.219 17.576 7.354 1.00 63.22 76 ALA A N 1
ATOM 554 C CA . ALA A 1 76 ? 1.348 16.545 7.933 1.00 63.22 76 ALA A CA 1
ATOM 555 C C . ALA A 1 76 ? 1.144 16.688 9.459 1.00 63.22 76 ALA A C 1
ATOM 557 O O . ALA A 1 76 ? 0.109 16.281 9.975 1.00 63.22 76 ALA A O 1
ATOM 558 N N . ALA A 1 77 ? 2.111 17.273 10.177 1.00 69.56 77 ALA A N 1
ATOM 559 C CA . ALA A 1 77 ? 1.980 17.553 11.606 1.00 69.56 77 ALA A CA 1
ATOM 560 C C . ALA A 1 77 ? 0.994 18.701 11.865 1.00 69.56 77 ALA A C 1
ATOM 562 O O . ALA A 1 77 ? 0.112 18.560 12.706 1.00 69.56 77 ALA A O 1
ATOM 563 N N . GLU A 1 78 ? 1.090 19.786 11.093 1.00 79.19 78 GLU A N 1
ATOM 564 C CA . GLU A 1 78 ? 0.144 20.907 11.159 1.00 79.19 78 GLU A CA 1
ATOM 565 C C . GLU A 1 78 ? -1.265 20.448 10.774 1.00 79.19 78 GLU A C 1
ATOM 567 O O . GLU A 1 78 ? -2.231 20.766 11.462 1.00 79.19 78 GLU A O 1
ATOM 572 N N . VAL A 1 79 ? -1.388 19.608 9.742 1.00 76.19 79 VAL A N 1
ATOM 573 C CA . VAL A 1 79 ? -2.672 19.008 9.361 1.00 76.19 79 VAL A CA 1
ATOM 574 C C . VAL A 1 79 ? -3.221 18.110 10.468 1.00 76.19 79 VAL A C 1
ATOM 576 O O . VAL A 1 79 ? -4.407 18.189 10.772 1.00 76.19 79 VAL A O 1
ATOM 579 N N . ALA A 1 80 ? -2.395 17.277 11.103 1.00 78.56 80 ALA A N 1
ATOM 580 C CA . ALA A 1 80 ? -2.833 16.437 12.215 1.00 78.56 80 ALA A CA 1
ATOM 581 C C . ALA A 1 80 ? -3.296 17.270 13.420 1.00 78.56 80 ALA A C 1
ATOM 583 O O . ALA A 1 80 ? -4.341 16.970 13.998 1.00 78.56 80 ALA A O 1
ATOM 584 N N . GLU A 1 81 ? -2.572 18.336 13.770 1.00 85.38 81 GLU A N 1
ATOM 585 C CA . GLU A 1 81 ? -2.970 19.269 14.830 1.00 85.38 81 GLU A CA 1
ATOM 586 C C . GLU A 1 81 ? -4.294 19.968 14.500 1.00 85.38 81 GLU A C 1
ATOM 588 O O . GLU A 1 81 ? -5.199 19.993 15.337 1.00 85.38 81 GLU A O 1
ATOM 593 N N . LEU A 1 82 ? -4.451 20.459 13.267 1.00 86.31 82 LEU A N 1
ATOM 594 C CA . LEU A 1 82 ? -5.696 21.060 12.785 1.00 86.31 82 LEU A CA 1
ATOM 595 C C . LEU A 1 82 ? -6.860 20.065 12.824 1.00 86.31 82 LEU A C 1
ATOM 597 O O . LEU A 1 82 ? -7.953 20.419 13.266 1.00 86.31 82 LEU A O 1
ATOM 601 N N . MET A 1 83 ? -6.637 18.814 12.419 1.00 87.50 83 MET A N 1
ATOM 602 C CA . MET A 1 83 ? -7.660 17.767 12.457 1.00 87.50 83 MET A CA 1
ATOM 603 C C . MET A 1 83 ? -8.039 17.401 13.893 1.00 87.50 83 MET A C 1
ATOM 605 O O . MET A 1 83 ? -9.219 17.262 14.197 1.00 87.50 83 MET A O 1
ATOM 609 N N . MET A 1 84 ? -7.074 17.313 14.808 1.00 89.81 84 MET A N 1
ATOM 610 C CA . MET A 1 84 ? -7.347 17.088 16.230 1.00 89.81 84 MET A CA 1
ATOM 611 C C . MET A 1 84 ? -8.073 18.271 16.882 1.00 89.81 84 MET A C 1
ATOM 613 O O . MET A 1 84 ? -8.869 18.087 17.805 1.00 89.81 84 MET A O 1
ATOM 617 N N . ALA A 1 85 ? -7.814 19.498 16.434 1.00 89.56 85 ALA A N 1
ATOM 618 C CA . ALA A 1 85 ? -8.496 20.686 16.932 1.00 89.56 85 ALA A CA 1
ATOM 619 C C . ALA A 1 85 ? -9.934 20.784 16.404 1.00 89.56 85 ALA A C 1
ATOM 621 O O . ALA A 1 85 ? -10.864 20.905 17.199 1.00 89.56 85 ALA A O 1
ATOM 622 N N . ASN A 1 86 ? -10.099 20.702 15.082 1.00 88.56 86 ASN A N 1
ATOM 623 C CA . ASN A 1 86 ? -11.297 21.165 14.374 1.00 88.56 86 ASN A CA 1
ATOM 624 C C . ASN A 1 86 ? -11.804 20.185 13.299 1.00 88.56 86 ASN A C 1
ATOM 626 O O . ASN A 1 86 ? -12.767 20.491 12.596 1.00 88.56 86 ASN A O 1
ATOM 630 N N . GLY A 1 87 ? -11.149 19.037 13.125 1.00 89.56 87 GLY A N 1
ATOM 631 C CA . GLY A 1 87 ? -11.471 18.069 12.084 1.00 89.56 87 GLY A CA 1
ATOM 632 C C . GLY A 1 87 ? -12.642 17.163 12.446 1.00 89.56 87 GLY A C 1
ATOM 633 O O . GLY A 1 87 ? -12.846 16.775 13.603 1.00 89.56 87 GLY A O 1
ATOM 634 N N . PHE A 1 88 ? -13.377 16.766 11.415 1.00 93.06 88 PHE A N 1
ATOM 635 C CA . PHE A 1 88 ? -14.505 15.851 11.503 1.00 93.06 88 PHE A CA 1
ATOM 636 C C . PHE A 1 88 ? -14.357 14.683 10.527 1.00 93.06 88 PHE A C 1
ATOM 638 O O . PHE A 1 88 ? -13.659 14.773 9.518 1.00 93.06 88 PHE A O 1
ATOM 645 N N . VAL A 1 89 ? -15.085 13.606 10.810 1.00 91.00 89 VAL A N 1
ATOM 646 C CA . VAL A 1 89 ? -15.407 12.541 9.855 1.00 91.00 89 VAL A CA 1
ATOM 647 C C . VAL A 1 89 ? -16.918 12.366 9.771 1.00 91.00 89 VAL A C 1
ATOM 649 O O . VAL A 1 89 ? -17.638 12.606 10.745 1.00 91.00 89 VAL A O 1
ATOM 652 N N . ARG A 1 90 ? -17.416 11.919 8.617 1.00 85.50 90 ARG A N 1
ATOM 653 C CA . ARG A 1 90 ? -18.831 11.560 8.458 1.00 85.50 90 ARG A CA 1
ATOM 654 C C . ARG A 1 90 ? -19.133 10.265 9.203 1.00 85.50 90 ARG A C 1
ATOM 656 O O . ARG A 1 90 ? -18.463 9.254 8.996 1.00 85.50 90 ARG A O 1
ATOM 663 N N . ALA A 1 91 ? -20.175 10.269 10.030 1.00 84.38 91 ALA A N 1
ATOM 664 C CA . ALA A 1 91 ? -20.574 9.072 10.767 1.00 84.38 91 ALA A CA 1
ATOM 665 C C . ALA A 1 91 ? -21.086 7.957 9.842 1.00 84.38 91 ALA A C 1
ATOM 667 O O . ALA A 1 91 ? -20.883 6.781 10.139 1.00 84.38 91 ALA A O 1
ATOM 668 N N . GLN A 1 92 ? -21.709 8.321 8.715 1.00 76.12 92 GLN A N 1
ATOM 669 C CA . GLN A 1 92 ? -22.147 7.365 7.698 1.00 76.12 92 GLN A CA 1
ATOM 670 C C . GLN A 1 92 ? -20.966 6.614 7.078 1.00 76.12 92 GLN A C 1
ATOM 672 O O . GLN A 1 92 ? -20.955 5.388 7.081 1.00 76.12 92 GLN A O 1
ATOM 677 N N . GLU A 1 93 ? -19.940 7.339 6.636 1.00 75.06 93 GLU A N 1
ATOM 678 C CA . GLU A 1 93 ? -18.726 6.741 6.072 1.00 75.06 93 GLU A CA 1
ATOM 679 C C . GLU A 1 93 ? -18.048 5.799 7.077 1.00 75.06 93 GLU A C 1
ATOM 681 O O . GLU A 1 93 ? -17.634 4.693 6.731 1.00 75.06 93 GLU A O 1
ATOM 686 N N . LEU A 1 94 ? -18.006 6.196 8.352 1.00 80.06 94 LEU A N 1
ATOM 687 C CA . LEU A 1 94 ? -17.464 5.350 9.407 1.00 80.06 94 LEU A CA 1
ATOM 688 C C . LEU A 1 94 ? -18.287 4.069 9.629 1.00 80.06 94 LEU A C 1
ATOM 690 O O . LEU A 1 94 ? -17.724 2.983 9.775 1.00 80.06 94 LEU A O 1
ATOM 694 N N . SER A 1 95 ? -19.613 4.195 9.673 1.00 72.62 95 SER A N 1
ATOM 695 C CA . SER A 1 95 ? -20.547 3.073 9.812 1.00 72.62 95 SER A CA 1
ATOM 696 C C . SER A 1 95 ? -20.404 2.076 8.662 1.00 72.62 95 SER A C 1
ATOM 698 O O . SER A 1 95 ? -20.349 0.870 8.911 1.00 72.62 95 SER A O 1
ATOM 700 N N . GLU A 1 96 ? -20.280 2.573 7.432 1.00 64.12 96 GLU A N 1
ATOM 701 C CA . GLU A 1 96 ? -20.085 1.763 6.231 1.00 64.12 96 GLU A CA 1
ATOM 702 C C . GLU A 1 96 ? -18.757 1.000 6.280 1.00 64.12 96 GLU A C 1
ATOM 704 O O . GLU A 1 96 ? -18.751 -0.218 6.091 1.00 64.12 96 GLU A O 1
ATOM 709 N N . GLN A 1 97 ? -17.645 1.665 6.620 1.00 61.22 97 GLN A N 1
ATOM 710 C CA . GLN A 1 97 ? -16.338 0.997 6.691 1.00 61.22 97 GLN A CA 1
ATOM 711 C C . GLN A 1 97 ? -16.242 -0.043 7.807 1.00 61.22 97 GLN A C 1
ATOM 713 O O . GLN A 1 97 ? -15.581 -1.067 7.647 1.00 61.22 97 GLN A O 1
ATOM 718 N N . LEU A 1 98 ? -16.921 0.190 8.929 1.00 68.50 98 LEU A N 1
ATOM 719 C CA . LEU A 1 98 ? -16.991 -0.778 10.021 1.00 68.50 98 LEU A CA 1
ATOM 720 C C . LEU A 1 98 ? -18.065 -1.852 9.817 1.00 68.50 98 LEU A C 1
ATOM 722 O O . LEU A 1 98 ? -18.133 -2.800 10.601 1.00 68.50 98 LEU A O 1
ATOM 726 N N . ASN A 1 99 ? -18.910 -1.713 8.792 1.00 62.53 99 ASN A N 1
ATOM 727 C CA . ASN A 1 99 ? -20.088 -2.548 8.578 1.00 62.53 99 ASN A CA 1
ATOM 728 C C . ASN A 1 99 ? -20.962 -2.647 9.849 1.00 62.53 99 ASN A C 1
ATOM 730 O O . ASN A 1 99 ? -21.371 -3.730 10.280 1.00 62.53 99 ASN A O 1
ATOM 734 N N . LEU A 1 100 ? -21.219 -1.495 10.473 1.00 74.56 100 LEU A N 1
ATOM 735 C CA . LEU A 1 100 ? -22.042 -1.355 11.674 1.00 74.56 100 LEU A CA 1
ATOM 736 C C . LEU A 1 100 ? -23.331 -0.593 11.355 1.00 74.56 100 LEU A C 1
ATOM 738 O O . LEU A 1 100 ? -23.282 0.344 10.566 1.00 74.56 100 LEU A O 1
ATOM 742 N N . PRO A 1 101 ? -24.473 -0.916 11.987 1.00 60.91 101 PRO A N 1
ATOM 743 C CA . PRO A 1 101 ? -25.694 -0.129 11.834 1.00 60.91 101 PRO A CA 1
ATOM 744 C C . PRO A 1 101 ? -25.507 1.306 12.347 1.00 60.91 101 PRO A C 1
ATOM 746 O O . PRO A 1 101 ? -24.906 1.504 13.403 1.00 60.91 101 PRO A O 1
ATOM 749 N N . LEU A 1 102 ? -26.071 2.278 11.629 1.00 78.44 102 LEU A N 1
ATOM 750 C CA . LEU A 1 102 ? -26.181 3.679 12.035 1.00 78.44 102 LEU A CA 1
ATOM 751 C C . LEU A 1 102 ? -27.643 3.991 12.356 1.00 78.44 102 LEU A C 1
ATOM 753 O O . LEU A 1 102 ? -28.517 3.798 11.513 1.00 78.44 102 LEU A O 1
ATOM 757 N N . ILE A 1 103 ? -27.910 4.466 13.566 1.00 78.56 103 ILE A N 1
ATOM 758 C CA . ILE A 1 103 ? -29.246 4.846 14.025 1.00 78.56 103 ILE A CA 1
ATOM 759 C C . ILE A 1 103 ? -29.172 6.279 14.537 1.00 78.56 103 ILE A C 1
ATOM 761 O O . ILE A 1 103 ? -28.315 6.595 15.360 1.00 78.56 103 ILE A O 1
ATOM 765 N N . TYR A 1 104 ? -30.083 7.128 14.076 1.00 80.31 104 TYR A N 1
ATOM 766 C CA . TYR A 1 104 ? -30.308 8.450 14.646 1.00 80.31 104 TYR A CA 1
ATOM 767 C C . TYR A 1 104 ? -31.697 8.480 15.291 1.00 80.31 104 TYR A C 1
ATOM 769 O O . TYR A 1 104 ? -32.690 8.142 14.648 1.00 80.31 104 TYR A O 1
ATOM 777 N N . ASP A 1 105 ? -31.745 8.798 16.582 1.00 75.25 105 ASP A N 1
ATOM 778 C CA . ASP A 1 105 ? -32.967 8.980 17.360 1.00 75.25 105 ASP A CA 1
ATOM 779 C C . ASP A 1 105 ? -33.246 10.481 17.488 1.00 75.25 105 ASP A C 1
ATOM 781 O O . ASP A 1 105 ? -32.633 11.168 18.311 1.00 75.25 105 ASP A O 1
ATOM 785 N N . ASP A 1 106 ? -34.171 10.976 16.662 1.00 72.88 106 ASP A N 1
ATOM 786 C CA . ASP A 1 106 ? -34.593 12.382 16.637 1.00 72.88 106 ASP A CA 1
ATOM 787 C C . ASP A 1 106 ? -35.159 12.843 17.989 1.00 72.88 106 ASP A C 1
ATOM 789 O O . ASP A 1 106 ? -34.964 13.987 18.399 1.00 72.88 106 ASP A O 1
ATOM 793 N N . GLY A 1 107 ? -35.866 11.958 18.702 1.00 72.31 107 GLY A N 1
ATOM 794 C CA . GLY A 1 107 ? -36.521 12.281 19.969 1.00 72.31 107 GLY A CA 1
ATOM 795 C C . GLY A 1 107 ? -35.529 12.428 21.119 1.00 72.31 107 GLY A C 1
ATOM 796 O O . GLY A 1 107 ? -35.716 13.275 21.993 1.00 72.31 107 GLY A O 1
ATOM 797 N N . ALA A 1 108 ? -34.464 11.626 21.100 1.00 76.38 108 ALA A N 1
ATOM 798 C CA . ALA A 1 108 ? -33.370 11.694 22.065 1.00 76.38 108 ALA A CA 1
ATOM 799 C C . ALA A 1 108 ? -32.196 12.581 21.607 1.00 76.38 108 ALA A C 1
ATOM 801 O O . ALA A 1 108 ? -31.254 12.759 22.375 1.00 76.38 108 ALA A O 1
ATOM 802 N N . ASN A 1 109 ? -32.233 13.112 20.378 1.00 81.75 109 ASN A N 1
ATOM 803 C CA . ASN A 1 109 ? -31.113 13.773 19.700 1.00 81.75 109 ASN A CA 1
ATOM 804 C C . ASN A 1 109 ? -29.803 12.969 19.823 1.00 81.75 109 ASN A C 1
ATOM 806 O O . ASN A 1 109 ? -28.769 13.483 20.266 1.00 81.75 109 ASN A O 1
ATOM 810 N N . ARG A 1 110 ? -29.872 11.679 19.469 1.00 84.56 110 ARG A N 1
ATOM 811 C CA . ARG A 1 110 ? -28.802 10.711 19.735 1.00 84.56 110 ARG A CA 1
ATOM 812 C C . ARG A 1 110 ? -28.434 9.881 18.510 1.00 84.56 110 ARG A C 1
ATOM 814 O O . ARG A 1 110 ? -29.285 9.264 17.882 1.00 84.56 110 ARG A O 1
ATOM 821 N N . LEU A 1 111 ? -27.142 9.804 18.222 1.00 86.31 111 LEU A N 1
ATOM 822 C CA . LEU A 1 111 ? -26.529 8.989 17.183 1.00 86.31 111 LEU A CA 1
ATOM 823 C C . LEU A 1 111 ? -25.920 7.714 17.784 1.00 86.31 111 LEU A C 1
ATOM 825 O O . LEU A 1 111 ? -25.105 7.772 18.704 1.00 86.31 111 LEU A O 1
ATOM 829 N N . LEU A 1 112 ? -26.274 6.552 17.247 1.00 80.69 112 LEU A N 1
ATOM 830 C CA . LEU A 1 112 ? -25.763 5.250 17.667 1.00 80.69 112 LEU A CA 1
ATOM 831 C C . LEU A 1 112 ? -25.153 4.515 16.475 1.00 80.69 112 LEU A C 1
ATOM 833 O O . LEU A 1 112 ? -25.830 4.255 15.484 1.00 80.69 112 LEU A O 1
ATOM 837 N N . ILE A 1 113 ? -23.889 4.124 16.601 1.00 81.31 113 ILE A N 1
ATOM 838 C CA . ILE A 1 113 ? -23.160 3.333 15.609 1.00 81.31 113 ILE A CA 1
ATOM 839 C C . ILE A 1 113 ? -22.844 1.975 16.230 1.00 81.31 113 ILE A C 1
ATOM 841 O O . ILE A 1 113 ? -22.151 1.901 17.241 1.00 81.31 113 ILE A O 1
ATOM 845 N N . GLY A 1 114 ? -23.351 0.886 15.658 1.00 63.25 114 GLY A N 1
ATOM 846 C CA . GLY A 1 114 ? -23.088 -0.472 16.148 1.00 63.25 114 GLY A CA 1
ATOM 847 C C . GLY A 1 114 ? -23.950 -0.934 17.325 1.00 63.25 114 GLY A C 1
ATOM 848 O O . GLY A 1 114 ? -23.641 -1.961 17.926 1.00 63.25 114 GLY A O 1
ATOM 849 N N . ALA A 1 115 ? -25.024 -0.217 17.666 1.00 62.38 115 ALA A N 1
ATOM 850 C CA . ALA A 1 115 ? -26.004 -0.703 18.635 1.00 62.38 115 ALA A CA 1
ATOM 851 C C . ALA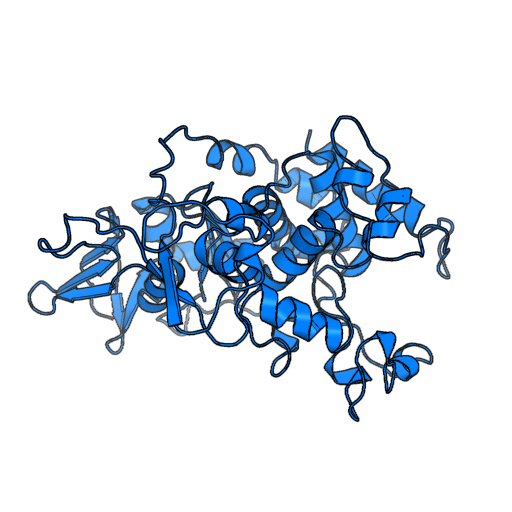 A 1 115 ? -26.840 -1.838 18.015 1.00 62.38 115 ALA A C 1
ATOM 853 O O . ALA A 1 115 ? -27.471 -1.658 16.973 1.00 62.38 115 ALA A O 1
ATOM 854 N N . ALA A 1 116 ? -26.846 -3.010 18.654 1.00 45.84 116 ALA A N 1
ATOM 855 C CA . ALA A 1 116 ? -27.778 -4.074 18.306 1.00 45.84 116 ALA A CA 1
ATOM 856 C C . ALA A 1 116 ? -29.183 -3.668 18.767 1.00 45.84 116 ALA A C 1
ATOM 858 O O . ALA A 1 116 ? -29.374 -3.298 19.925 1.00 45.84 116 ALA A O 1
ATOM 859 N N . THR A 1 117 ? -30.177 -3.767 17.887 1.00 40.69 117 THR A N 1
ATOM 860 C CA . THR A 1 117 ? -31.569 -3.789 18.335 1.00 40.69 117 THR A CA 1
ATOM 861 C C . THR A 1 117 ? -31.759 -5.029 19.214 1.00 40.69 117 THR A C 1
ATOM 863 O O . THR A 1 117 ? -31.235 -6.102 18.902 1.00 40.69 117 THR A O 1
ATOM 866 N N . GLU A 1 118 ? -32.503 -4.907 20.317 1.00 35.72 118 GLU A N 1
ATOM 867 C CA . GLU A 1 118 ? -32.734 -5.973 21.315 1.00 35.72 118 GLU A CA 1
ATOM 868 C C . GLU A 1 118 ? -33.333 -7.284 20.744 1.00 35.72 118 GLU A C 1
ATOM 870 O O . GLU A 1 118 ? -33.523 -8.254 21.471 1.00 35.72 118 GLU A O 1
ATOM 875 N N . GLN A 1 119 ? -33.590 -7.369 19.437 1.00 36.00 119 GLN A N 1
ATOM 876 C CA . GLN A 1 119 ? -34.160 -8.534 18.758 1.00 36.00 119 GLN A CA 1
ATOM 877 C C . GLN A 1 119 ? -33.148 -9.432 18.016 1.00 36.00 119 GLN A C 1
ATOM 879 O O . GLN A 1 119 ? -33.566 -10.407 17.397 1.00 36.00 119 GLN A O 1
ATOM 884 N N . ALA A 1 120 ? -31.834 -9.181 18.083 1.00 36.47 120 ALA A N 1
ATOM 885 C CA . ALA A 1 120 ? -30.841 -9.929 17.289 1.00 36.47 120 ALA A CA 1
ATOM 886 C C . ALA A 1 120 ? -29.890 -10.853 18.089 1.00 36.47 120 ALA A C 1
ATOM 888 O O . ALA A 1 120 ? -28.771 -11.116 17.652 1.00 36.47 120 ALA A O 1
ATOM 889 N N . SER A 1 121 ? -30.317 -11.388 19.240 1.00 32.91 121 SER A N 1
ATOM 890 C CA . SER A 1 121 ? -29.552 -12.388 20.013 1.00 32.91 121 SER A CA 1
ATOM 891 C C . SER A 1 121 ? -30.100 -13.808 19.823 1.00 32.91 121 SER A C 1
ATOM 893 O O . SER A 1 121 ? -30.726 -14.393 20.702 1.00 32.91 121 SER A O 1
ATOM 895 N N . ALA A 1 122 ? -29.873 -14.353 18.630 1.00 36.06 122 ALA A N 1
ATOM 896 C CA . ALA A 1 122 ? -29.845 -15.789 18.353 1.00 36.06 122 ALA A CA 1
ATOM 897 C C . ALA A 1 122 ? -29.129 -15.958 17.008 1.00 36.06 122 ALA A C 1
ATOM 899 O O . ALA A 1 122 ? -29.763 -15.972 15.955 1.00 36.06 122 ALA A O 1
ATOM 900 N N . GLN A 1 123 ? -27.792 -15.967 17.011 1.00 39.25 123 GLN A N 1
ATOM 901 C CA . GLN A 1 123 ? -27.024 -16.029 15.766 1.00 39.25 123 GLN A CA 1
ATOM 902 C C . GLN A 1 123 ? -27.230 -17.385 15.080 1.00 39.25 123 GLN A C 1
ATOM 904 O O . GLN A 1 123 ? -26.581 -18.381 15.395 1.00 39.25 123 GLN A O 1
ATOM 909 N N . ALA A 1 124 ? -28.131 -17.401 14.099 1.00 40.75 124 ALA A N 1
ATOM 910 C CA . ALA A 1 124 ? -28.068 -18.355 13.008 1.00 40.75 124 ALA A CA 1
ATOM 911 C C . ALA A 1 124 ? -26.677 -18.243 12.344 1.00 40.75 124 ALA A C 1
ATOM 913 O O . ALA A 1 124 ? -26.146 -17.130 12.237 1.00 40.75 124 ALA A O 1
ATOM 914 N N . PRO A 1 125 ? -26.059 -19.361 11.919 1.00 51.78 125 PRO A N 1
ATOM 915 C CA . PRO A 1 125 ? -24.744 -19.334 11.285 1.00 51.78 125 PRO A CA 1
ATOM 916 C C . PRO A 1 125 ? -24.771 -18.361 10.104 1.00 51.78 125 PRO A C 1
ATOM 918 O O . PRO A 1 125 ? -25.697 -18.422 9.298 1.00 51.78 125 PRO A O 1
ATOM 921 N N . ARG A 1 126 ? -23.791 -17.448 10.012 1.00 69.38 126 ARG A N 1
ATOM 922 C CA . ARG A 1 126 ? -23.709 -16.469 8.915 1.00 69.38 126 ARG A CA 1
ATOM 923 C C . ARG A 1 126 ? -23.662 -17.218 7.583 1.00 69.38 126 ARG A C 1
ATOM 925 O O . ARG A 1 126 ? -22.861 -18.136 7.428 1.00 69.38 126 ARG A O 1
ATOM 932 N N . GLN A 1 127 ? -24.508 -16.831 6.631 1.00 73.75 127 GLN A N 1
ATOM 933 C CA . GLN A 1 127 ? -24.672 -17.555 5.367 1.00 73.75 127 GLN A CA 1
ATOM 934 C C . GLN A 1 127 ? -24.306 -16.676 4.174 1.00 73.75 127 GLN A C 1
ATOM 936 O O . GLN A 1 127 ? -24.504 -15.463 4.202 1.00 73.75 127 GLN A O 1
ATOM 941 N N . VAL A 1 128 ? -23.793 -17.296 3.116 1.00 78.69 128 VAL A N 1
ATOM 942 C CA . VAL A 1 128 ? -23.519 -16.659 1.825 1.00 78.69 128 VAL A CA 1
ATOM 943 C C . VAL A 1 128 ? -24.133 -17.500 0.722 1.00 78.69 128 VAL A C 1
ATOM 945 O O . VAL A 1 128 ? -23.922 -18.708 0.671 1.00 78.69 128 VAL A O 1
ATOM 948 N N . VAL A 1 129 ? -24.860 -16.844 -0.180 1.00 80.50 129 VAL A N 1
ATOM 949 C CA . VAL A 1 129 ? -25.342 -17.462 -1.415 1.00 80.50 129 VAL A CA 1
ATOM 950 C C . VAL A 1 129 ? -24.291 -17.261 -2.501 1.00 80.50 129 VAL A C 1
ATOM 952 O O . VAL A 1 129 ? -23.892 -16.126 -2.775 1.00 80.50 129 VAL A O 1
ATOM 955 N N . VAL A 1 130 ? -23.844 -18.355 -3.111 1.00 76.44 130 VAL A N 1
ATOM 956 C CA . VAL A 1 130 ? -22.884 -18.354 -4.220 1.00 76.44 130 VAL A CA 1
ATOM 957 C C . VAL A 1 130 ? -23.487 -17.614 -5.411 1.00 76.44 130 VAL A C 1
ATOM 959 O O . VAL A 1 130 ? -24.629 -17.866 -5.800 1.00 76.44 130 VAL A O 1
ATOM 962 N N . ARG A 1 131 ? -22.727 -16.695 -6.008 1.00 75.50 131 ARG A N 1
ATOM 963 C CA . ARG A 1 131 ? -23.129 -15.935 -7.201 1.00 75.50 131 ARG A CA 1
ATOM 964 C C . ARG A 1 131 ? -22.459 -16.478 -8.463 1.00 75.50 131 ARG A C 1
ATOM 966 O O . ARG A 1 131 ? -21.484 -17.224 -8.405 1.00 75.50 131 ARG A O 1
ATOM 973 N N . ALA A 1 132 ? -22.975 -16.092 -9.629 1.00 72.25 132 ALA A N 1
ATOM 974 C CA . ALA A 1 132 ? -22.334 -16.399 -10.907 1.00 72.25 132 ALA A CA 1
ATOM 975 C C . ALA A 1 132 ? -20.888 -15.874 -10.926 1.00 72.25 132 ALA A C 1
ATOM 977 O O . ALA A 1 132 ? -20.662 -14.682 -10.747 1.00 72.25 132 ALA A O 1
ATOM 978 N N . GLY A 1 133 ? -19.924 -16.778 -11.126 1.00 74.75 133 GLY A N 1
ATOM 979 C CA . GLY A 1 133 ? -18.491 -16.461 -11.134 1.00 74.75 133 GLY A CA 1
ATOM 980 C C . GLY A 1 133 ? -17.783 -16.556 -9.777 1.00 74.75 133 GLY A C 1
ATOM 981 O O . GLY A 1 133 ? -16.561 -16.420 -9.740 1.00 74.75 133 GLY A O 1
ATOM 982 N N . ASP A 1 134 ? -18.496 -16.831 -8.680 1.00 80.38 134 ASP A N 1
ATOM 983 C CA . ASP A 1 134 ? -17.858 -17.046 -7.380 1.00 80.38 134 ASP A CA 1
ATOM 984 C C . ASP A 1 134 ? -17.016 -18.341 -7.373 1.00 80.38 134 ASP A C 1
ATOM 986 O O . ASP A 1 134 ? -17.347 -19.358 -7.986 1.00 80.38 134 ASP A O 1
ATOM 990 N N . THR A 1 135 ? -15.933 -18.318 -6.595 1.00 84.69 135 THR A N 1
ATOM 991 C CA . THR A 1 135 ? -15.208 -19.513 -6.136 1.00 84.69 135 THR A CA 1
ATOM 992 C C . THR A 1 135 ? -15.194 -19.516 -4.612 1.00 84.69 135 THR A C 1
ATOM 994 O O . THR A 1 135 ? -15.268 -18.448 -4.003 1.00 84.69 135 THR A O 1
ATOM 997 N N . LEU A 1 136 ? -15.034 -20.677 -3.963 1.00 77.75 136 LEU A N 1
ATOM 998 C CA . LEU A 1 136 ? -14.926 -20.713 -2.497 1.00 77.75 136 LEU A CA 1
ATOM 999 C C . LEU A 1 136 ? -13.767 -19.846 -1.982 1.00 77.75 136 LEU A C 1
ATOM 1001 O O . LEU A 1 136 ? -13.886 -19.218 -0.936 1.00 77.75 136 LEU A O 1
ATOM 1005 N N . SER A 1 137 ? -12.671 -19.756 -2.738 1.00 65.44 137 SER A N 1
ATOM 1006 C CA . SER A 1 137 ? -11.541 -18.881 -2.417 1.00 65.44 137 SER A CA 1
ATOM 1007 C C . SER A 1 137 ? -11.874 -17.398 -2.554 1.00 65.44 137 SER A C 1
ATOM 1009 O O . SER A 1 137 ? -11.484 -16.620 -1.693 1.00 65.44 137 SER A O 1
ATOM 1011 N N . ALA A 1 138 ? -12.634 -16.987 -3.571 1.00 63.00 138 ALA A N 1
ATOM 1012 C CA . ALA A 1 138 ? -13.095 -15.601 -3.684 1.00 63.00 138 ALA A CA 1
ATOM 1013 C C . ALA A 1 138 ? -14.081 -15.239 -2.559 1.00 63.00 138 ALA A C 1
ATOM 1015 O O . ALA A 1 138 ? -13.983 -14.172 -1.960 1.00 63.00 138 ALA A O 1
ATOM 1016 N N . ILE A 1 139 ? -14.979 -16.165 -2.212 1.00 71.56 139 ILE A N 1
ATOM 1017 C CA . ILE A 1 139 ? -15.917 -16.009 -1.096 1.00 71.56 139 ILE A CA 1
ATOM 1018 C C . ILE A 1 139 ? -15.155 -15.900 0.234 1.00 71.56 139 ILE A C 1
ATOM 1020 O O . ILE A 1 139 ? -15.444 -15.017 1.038 1.00 71.56 139 ILE A O 1
ATOM 1024 N N . ALA A 1 140 ? -14.148 -16.743 0.462 1.00 67.19 140 ALA A N 1
ATOM 1025 C CA . ALA A 1 140 ? -13.321 -16.679 1.664 1.00 67.19 140 ALA A CA 1
ATOM 1026 C C . ALA A 1 140 ? -12.452 -15.421 1.725 1.00 67.19 140 ALA A C 1
ATOM 1028 O O . ALA A 1 140 ? -12.309 -14.839 2.792 1.00 67.19 140 ALA A O 1
ATOM 1029 N N . ALA A 1 141 ? -11.922 -14.946 0.599 1.00 54.12 141 ALA A N 1
ATOM 1030 C CA . ALA A 1 141 ? -11.232 -13.661 0.556 1.00 54.12 141 ALA A CA 1
ATOM 1031 C C . ALA A 1 141 ? -12.179 -12.517 0.955 1.00 54.12 141 ALA A C 1
ATOM 1033 O O . ALA A 1 141 ? -11.842 -11.724 1.828 1.00 54.12 141 ALA A O 1
ATOM 1034 N N . ARG A 1 142 ? -13.396 -12.499 0.395 1.00 72.56 142 ARG A N 1
ATOM 1035 C CA . ARG A 1 142 ? -14.415 -11.469 0.648 1.00 72.56 142 ARG A CA 1
ATOM 1036 C C . ARG A 1 142 ? -14.936 -11.454 2.086 1.00 72.56 142 ARG A C 1
ATOM 1038 O O . ARG A 1 142 ? -15.235 -10.389 2.608 1.00 72.56 142 ARG A O 1
ATOM 1045 N N . HIS A 1 143 ? -15.095 -12.619 2.713 1.00 67.75 143 HIS A N 1
ATOM 1046 C CA . HIS A 1 143 ? -15.761 -12.724 4.019 1.00 67.75 143 HIS A CA 1
ATOM 1047 C C . HIS A 1 143 ? -14.834 -13.081 5.184 1.00 67.75 143 HIS A C 1
ATOM 1049 O O . HIS A 1 143 ? -15.205 -12.835 6.328 1.00 67.75 143 HIS A O 1
ATOM 1055 N N . LEU A 1 144 ? -13.663 -13.662 4.911 1.00 61.72 144 LEU A N 1
ATOM 1056 C CA . LEU A 1 144 ? -12.678 -14.102 5.909 1.00 61.72 144 LEU A CA 1
ATOM 1057 C C . LEU A 1 144 ? -11.307 -13.422 5.728 1.00 61.72 144 LEU A C 1
ATOM 1059 O O . LEU A 1 144 ? -10.355 -13.785 6.422 1.00 61.72 144 LEU A O 1
ATOM 1063 N N . GLY A 1 145 ? -11.178 -12.493 4.772 1.00 49.16 145 GLY A N 1
ATOM 1064 C CA . GLY A 1 145 ? -9.958 -11.723 4.496 1.00 49.16 145 GLY A CA 1
ATOM 1065 C C . GLY A 1 145 ? -8.841 -12.500 3.791 1.00 49.16 145 GLY A C 1
ATOM 1066 O O . GLY A 1 145 ? -7.812 -11.930 3.440 1.00 49.16 145 GLY A O 1
ATOM 1067 N N . ASN A 1 146 ? -9.010 -13.807 3.559 1.00 55.53 146 ASN A N 1
ATOM 1068 C CA . ASN A 1 146 ? -7.988 -14.641 2.931 1.00 55.53 146 ASN A CA 1
ATOM 1069 C C . ASN A 1 146 ? -8.615 -15.794 2.140 1.00 55.53 146 ASN A C 1
ATOM 1071 O O . ASN A 1 146 ? -9.320 -16.644 2.683 1.00 55.53 146 ASN A O 1
ATOM 1075 N N . GLY A 1 147 ? -8.299 -15.870 0.846 1.00 54.00 147 GLY A N 1
ATOM 1076 C CA . GLY A 1 147 ? -8.852 -16.889 -0.040 1.00 54.00 147 GLY A CA 1
ATOM 1077 C C . GLY A 1 147 ? -8.438 -18.324 0.288 1.00 54.00 147 GLY A C 1
ATOM 1078 O O . GLY A 1 147 ? -9.154 -19.244 -0.088 1.00 54.00 147 GLY A O 1
ATOM 1079 N N . VAL A 1 148 ? -7.341 -18.546 1.022 1.00 65.81 148 VAL A N 1
ATOM 1080 C CA . VAL A 1 148 ? -6.900 -19.876 1.498 1.00 65.81 148 VAL A CA 1
ATOM 1081 C C . VAL A 1 148 ? -7.824 -20.423 2.590 1.00 65.81 148 VAL A C 1
ATOM 1083 O O . VAL A 1 148 ? -7.977 -21.642 2.712 1.00 65.81 148 VAL A O 1
ATOM 1086 N N . ARG A 1 149 ? -8.511 -19.533 3.318 1.00 76.75 149 ARG A N 1
ATOM 1087 C CA . ARG A 1 149 ? -9.491 -19.863 4.365 1.00 76.75 149 ARG A CA 1
ATOM 1088 C C . ARG A 1 149 ? -10.797 -20.430 3.818 1.00 76.75 149 ARG A C 1
ATOM 1090 O O . ARG A 1 149 ? -11.718 -20.724 4.567 1.00 76.75 149 ARG A O 1
ATOM 1097 N N . TRP A 1 150 ? -10.880 -20.668 2.511 1.00 79.94 150 TRP A N 1
ATOM 1098 C CA . TRP A 1 150 ? -12.009 -21.366 1.901 1.00 79.94 150 TRP A CA 1
ATOM 1099 C C . TRP A 1 150 ? -12.269 -22.742 2.520 1.00 79.94 150 TRP A C 1
ATOM 1101 O O . TRP A 1 150 ? -13.406 -23.200 2.529 1.00 79.94 150 TRP A O 1
ATOM 1111 N N . ARG A 1 151 ? -11.233 -23.365 3.095 1.00 82.06 151 ARG A N 1
ATOM 1112 C CA . ARG A 1 151 ? -11.319 -24.635 3.830 1.00 82.06 151 ARG A CA 1
ATOM 1113 C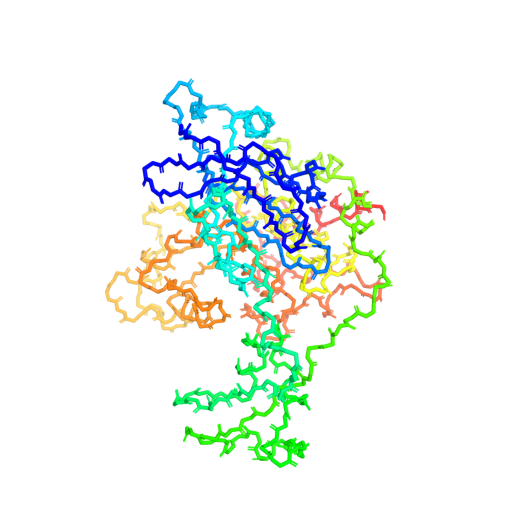 C . ARG A 1 151 ? -12.129 -24.547 5.126 1.00 82.06 151 ARG A C 1
ATOM 1115 O O . ARG A 1 151 ? -12.475 -25.583 5.677 1.00 82.06 151 ARG A O 1
ATOM 1122 N N . GLU A 1 152 ? -12.424 -23.342 5.603 1.00 79.62 152 GLU A N 1
ATOM 1123 C CA . GLU A 1 152 ? -13.257 -23.093 6.783 1.00 79.62 152 GLU A CA 1
ATOM 1124 C C . GLU A 1 152 ? -14.742 -22.935 6.420 1.00 79.62 152 GLU A C 1
ATOM 1126 O O . GLU A 1 152 ? -15.605 -23.026 7.294 1.00 79.62 152 GLU A O 1
ATOM 1131 N N . LEU A 1 153 ? -15.051 -22.728 5.133 1.00 83.12 153 LEU A N 1
ATOM 1132 C CA . LEU A 1 153 ? -16.421 -22.648 4.637 1.00 83.12 153 LEU A CA 1
ATOM 1133 C C . LEU A 1 153 ? -17.090 -24.019 4.709 1.00 83.12 153 LEU A C 1
ATOM 1135 O O . LEU A 1 153 ? -16.490 -25.056 4.407 1.00 83.12 153 LEU A O 1
ATOM 1139 N N . ARG A 1 154 ? -18.366 -24.017 5.080 1.00 84.06 154 ARG A N 1
ATOM 1140 C CA . ARG A 1 154 ? -19.178 -25.227 5.202 1.00 84.06 154 ARG A CA 1
ATOM 1141 C C . ARG A 1 154 ? -20.346 -25.188 4.230 1.00 84.06 154 ARG A C 1
ATOM 1143 O O . ARG A 1 154 ? -20.836 -24.125 3.858 1.00 84.06 154 ARG A O 1
ATOM 1150 N N . LYS A 1 155 ? -20.790 -26.366 3.813 1.00 84.56 155 LYS A N 1
ATOM 1151 C CA . LYS A 1 155 ? -22.054 -26.561 3.102 1.00 84.56 155 LYS A CA 1
ATOM 1152 C C . LYS A 1 155 ? -23.228 -26.190 4.015 1.00 84.56 155 LYS A C 1
ATOM 1154 O O . LYS A 1 155 ? -23.066 -26.113 5.233 1.00 84.56 155 LYS A O 1
ATOM 1159 N N . ALA A 1 156 ? -24.418 -26.018 3.442 1.00 74.31 156 ALA A N 1
ATOM 1160 C CA . ALA A 1 156 ? -25.652 -25.756 4.193 1.00 74.31 156 ALA A CA 1
ATOM 1161 C C . ALA A 1 156 ? -25.957 -26.810 5.280 1.00 74.31 156 ALA A C 1
ATOM 1163 O O . ALA A 1 156 ? -26.577 -26.490 6.288 1.00 74.31 156 ALA A O 1
ATOM 1164 N N . ASP A 1 157 ? -25.490 -28.049 5.094 1.00 67.50 157 ASP A N 1
ATOM 1165 C CA . ASP A 1 157 ? -25.611 -29.150 6.061 1.00 67.50 157 ASP A CA 1
ATOM 1166 C C . ASP A 1 157 ? -24.542 -29.128 7.178 1.00 67.50 157 ASP A C 1
ATOM 1168 O O . ASP A 1 157 ? -24.517 -30.009 8.036 1.00 67.50 157 ASP A O 1
ATOM 1172 N N . GLY A 1 158 ? -23.639 -28.140 7.172 1.00 62.91 158 GLY A N 1
ATOM 1173 C CA . GLY A 1 158 ? -22.555 -27.984 8.145 1.00 62.91 158 GLY A CA 1
ATOM 1174 C C . GLY A 1 158 ? -21.275 -28.767 7.833 1.00 62.91 158 GLY A C 1
ATOM 1175 O O . GLY A 1 158 ? -20.274 -28.603 8.540 1.00 62.91 158 GLY A O 1
ATOM 1176 N N . SER A 1 159 ? -21.248 -29.590 6.782 1.00 70.62 159 SER A N 1
ATOM 1177 C CA . SER A 1 159 ? -20.062 -30.365 6.402 1.00 70.62 159 SER A CA 1
ATOM 1178 C C . SER A 1 159 ? -19.045 -29.541 5.597 1.00 70.62 159 SER A C 1
ATOM 1180 O O . SER A 1 159 ? -19.386 -28.556 4.941 1.00 70.62 159 SER A O 1
ATOM 1182 N N . LEU A 1 160 ? -17.766 -29.923 5.663 1.00 83.00 160 LEU A N 1
ATOM 1183 C CA . LEU A 1 160 ? -16.680 -29.245 4.943 1.00 83.00 160 LEU A CA 1
ATOM 1184 C C . LEU A 1 160 ? -16.683 -29.597 3.450 1.00 83.00 160 LEU A C 1
ATOM 1186 O O . LEU A 1 160 ? -17.145 -30.668 3.048 1.00 83.00 160 LEU A O 1
ATOM 1190 N N . PHE A 1 161 ? -16.117 -28.707 2.637 1.00 84.50 161 PHE A N 1
ATOM 1191 C CA . PHE A 1 161 ? -15.856 -28.965 1.223 1.00 84.50 161 PHE A CA 1
ATOM 1192 C C . PHE A 1 161 ? -14.562 -29.755 1.024 1.00 84.50 161 PHE A C 1
ATOM 1194 O O . PHE A 1 161 ? -13.511 -29.409 1.561 1.00 84.50 161 PHE A O 1
ATOM 1201 N N . THR A 1 162 ? -14.606 -30.770 0.167 1.00 84.31 162 THR A N 1
ATOM 1202 C CA . THR A 1 162 ? -13.398 -31.343 -0.437 1.00 84.31 162 THR A CA 1
ATOM 1203 C C . THR A 1 162 ? -12.897 -30.467 -1.592 1.00 84.31 162 THR A C 1
ATOM 1205 O O . THR A 1 162 ? -13.665 -29.735 -2.216 1.00 84.31 162 THR A O 1
ATOM 1208 N N . GLU A 1 163 ? -11.617 -30.596 -1.961 1.00 72.75 163 GLU A N 1
ATOM 1209 C CA . GLU A 1 163 ? -11.015 -29.916 -3.132 1.00 72.75 163 GLU A CA 1
ATOM 1210 C C . GLU A 1 163 ? -11.811 -30.131 -4.433 1.00 72.75 163 GLU A C 1
ATOM 1212 O O . GLU A 1 163 ? -11.876 -29.254 -5.297 1.00 72.75 163 GLU A O 1
ATOM 1217 N N . ARG A 1 164 ? -12.447 -31.300 -4.586 1.00 79.44 164 ARG A N 1
ATOM 1218 C CA . ARG A 1 164 ? -13.263 -31.613 -5.766 1.00 79.44 164 ARG A CA 1
ATOM 1219 C C . ARG A 1 164 ? -14.618 -30.904 -5.742 1.00 79.44 164 ARG A C 1
ATOM 1221 O O . ARG A 1 164 ? -15.109 -30.524 -6.801 1.00 79.44 164 ARG A O 1
ATOM 1228 N N . GLU A 1 165 ? -15.227 -30.753 -4.569 1.00 80.00 165 GLU A N 1
ATOM 1229 C CA . GLU A 1 165 ? -16.517 -30.072 -4.397 1.00 80.00 165 GLU A CA 1
ATOM 1230 C C . GLU A 1 165 ? -16.364 -28.549 -4.466 1.00 80.00 165 GLU A C 1
ATOM 1232 O O . GLU A 1 165 ? -17.199 -27.884 -5.068 1.00 80.00 165 GLU A O 1
ATOM 1237 N N . ALA A 1 166 ? -15.253 -28.007 -3.960 1.00 81.06 166 ALA A N 1
ATOM 1238 C CA . ALA A 1 166 ? -14.945 -26.577 -3.990 1.00 81.06 166 ALA A CA 1
ATOM 1239 C C . ALA A 1 166 ? -14.979 -25.956 -5.396 1.00 81.06 166 ALA A C 1
ATOM 1241 O O . ALA A 1 166 ? -15.308 -24.784 -5.565 1.00 81.06 166 ALA A O 1
ATOM 1242 N N . ARG A 1 167 ? -14.651 -26.757 -6.416 1.00 82.44 167 ARG A N 1
ATOM 1243 C CA . ARG A 1 167 ? -14.628 -26.355 -7.833 1.00 82.44 167 ARG A CA 1
ATOM 1244 C C . ARG A 1 167 ? -15.979 -26.487 -8.535 1.00 82.44 167 ARG A C 1
ATOM 1246 O O . ARG A 1 167 ? -16.073 -26.169 -9.715 1.00 82.44 167 ARG A O 1
ATOM 1253 N N . ARG A 1 168 ? -16.984 -27.045 -7.859 1.00 85.06 168 ARG A N 1
ATOM 1254 C CA . ARG A 1 168 ? -18.286 -27.401 -8.440 1.00 85.06 168 ARG A CA 1
ATOM 1255 C C . ARG A 1 168 ? -19.447 -26.619 -7.842 1.00 85.06 168 ARG A C 1
ATOM 1257 O O . ARG A 1 168 ? -20.585 -26.949 -8.161 1.00 85.06 168 ARG A O 1
ATOM 1264 N N . ILE A 1 169 ? -19.163 -25.630 -6.996 1.00 85.81 169 ILE A N 1
ATOM 1265 C CA . ILE A 1 169 ? -20.198 -24.759 -6.447 1.00 85.81 169 ILE A CA 1
ATOM 1266 C C . ILE A 1 169 ? -20.968 -24.084 -7.581 1.00 85.81 169 ILE A C 1
ATOM 1268 O O . ILE A 1 169 ? -20.391 -23.725 -8.612 1.00 85.81 169 ILE A O 1
ATOM 1272 N N . GLN A 1 170 ? -22.270 -23.942 -7.395 1.00 82.06 170 GLN A N 1
ATOM 1273 C CA . GLN A 1 170 ? -23.169 -23.363 -8.377 1.00 82.06 170 GLN A CA 1
ATOM 1274 C C . GLN A 1 170 ? -23.809 -22.092 -7.831 1.00 82.06 170 GLN A C 1
ATOM 1276 O O . GLN A 1 170 ? -24.028 -21.976 -6.625 1.00 82.06 170 GLN A O 1
ATOM 1281 N N . PRO A 1 171 ? -24.140 -21.129 -8.705 1.00 78.31 171 PRO A N 1
ATOM 1282 C CA . PRO A 1 171 ? -24.928 -19.978 -8.300 1.00 78.31 171 PRO A CA 1
ATOM 1283 C C . PRO A 1 171 ? -26.227 -20.429 -7.627 1.00 78.31 171 PRO A C 1
ATOM 1285 O O . PRO A 1 171 ? -26.958 -21.247 -8.180 1.00 78.31 171 PRO A O 1
ATOM 1288 N N . GLY A 1 172 ? -26.501 -19.895 -6.439 1.00 63.03 172 GLY A N 1
ATOM 1289 C CA . GLY A 1 172 ? -27.624 -20.304 -5.596 1.00 63.03 172 GLY A CA 1
ATOM 1290 C C . GLY A 1 172 ? -27.254 -21.258 -4.457 1.00 63.03 172 GLY A C 1
ATOM 1291 O O . GLY A 1 172 ? -28.051 -21.394 -3.530 1.00 63.03 172 GLY A O 1
ATOM 1292 N N . ASP A 1 173 ? -26.059 -21.861 -4.463 1.00 75.62 173 ASP A N 1
ATOM 1293 C CA . ASP A 1 173 ? -25.599 -22.683 -3.341 1.00 75.62 173 ASP A CA 1
ATOM 1294 C C . ASP A 1 173 ? -25.491 -21.846 -2.064 1.00 75.62 173 ASP A C 1
ATOM 1296 O O . ASP A 1 173 ? -24.980 -20.725 -2.071 1.00 75.62 173 ASP A O 1
ATOM 1300 N N . LEU A 1 174 ? -25.944 -22.413 -0.948 1.00 75.12 174 LEU A N 1
ATOM 1301 C CA . LEU A 1 174 ? -25.865 -21.787 0.365 1.00 75.12 174 LEU A CA 1
ATOM 1302 C C . LEU A 1 174 ? -24.639 -22.305 1.125 1.00 75.12 174 LEU A C 1
ATOM 1304 O O . LEU A 1 174 ? -24.502 -23.507 1.373 1.00 75.12 174 LEU A O 1
ATOM 1308 N N . LEU A 1 175 ? -23.765 -21.383 1.517 1.00 83.62 175 LEU A N 1
ATOM 1309 C CA . LEU A 1 175 ? -22.552 -21.647 2.281 1.00 83.62 175 LEU A CA 1
ATOM 1310 C C . LEU A 1 175 ? -22.690 -21.087 3.687 1.00 83.62 175 LEU A C 1
ATOM 1312 O O . LEU A 1 175 ? -23.154 -19.963 3.868 1.00 83.62 175 LEU A O 1
ATOM 1316 N N . LEU A 1 176 ? -22.225 -21.841 4.672 1.00 75.81 176 LEU A N 1
ATOM 1317 C CA . LEU A 1 176 ? -22.088 -21.376 6.040 1.00 75.81 176 LEU A CA 1
ATOM 1318 C C . LEU A 1 176 ? -20.667 -20.846 6.233 1.00 75.81 176 LEU A C 1
ATOM 1320 O O . LEU A 1 176 ?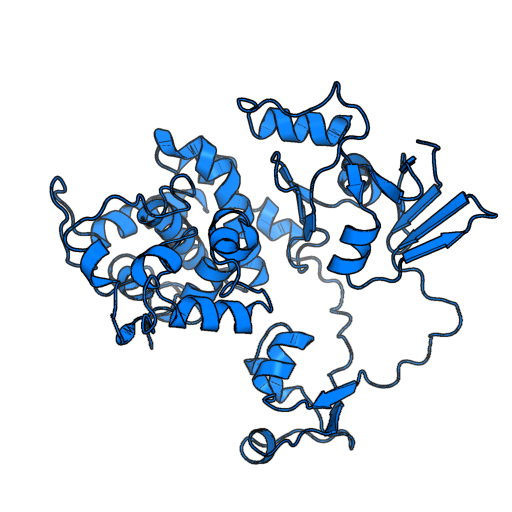 -19.680 -21.557 6.017 1.00 75.81 176 LEU A O 1
ATOM 1324 N N . LEU A 1 177 ? -20.577 -19.585 6.636 1.00 72.12 177 LEU A N 1
ATOM 1325 C CA . LEU A 1 177 ? -19.346 -18.995 7.134 1.00 72.12 177 LEU A CA 1
ATOM 1326 C C . LEU A 1 177 ? -19.065 -19.573 8.531 1.00 72.12 177 LEU A C 1
ATOM 1328 O O . LEU A 1 177 ? -20.017 -19.844 9.276 1.00 72.12 177 LEU A O 1
ATOM 1332 N N . PRO A 1 178 ? -17.789 -19.760 8.917 1.00 66.19 178 PRO A N 1
ATOM 1333 C CA . PRO A 1 178 ? -17.466 -20.027 10.311 1.00 66.19 178 PRO A CA 1
ATOM 1334 C C . PRO A 1 178 ? -18.100 -18.938 11.184 1.00 66.19 178 PRO A C 1
ATOM 1336 O O . PRO A 1 178 ? -18.221 -17.782 10.757 1.00 66.19 178 PRO A O 1
ATOM 1339 N N . ALA A 1 179 ? -18.546 -19.317 12.388 1.00 56.81 179 ALA A N 1
ATOM 1340 C CA . ALA A 1 179 ? -18.928 -18.328 13.389 1.00 56.81 179 ALA A CA 1
ATOM 1341 C C . ALA A 1 179 ? -17.803 -17.295 13.442 1.00 56.81 179 ALA A C 1
ATOM 1343 O O . ALA A 1 179 ? -16.637 -17.690 13.401 1.00 56.81 179 ALA A O 1
ATOM 1344 N N . ALA A 1 180 ? -18.148 -16.003 13.447 1.00 46.84 180 ALA A N 1
ATOM 1345 C CA . ALA A 1 180 ? -17.142 -14.981 13.672 1.00 46.84 180 ALA A CA 1
ATOM 1346 C C . ALA A 1 180 ? -16.466 -15.378 14.980 1.00 46.84 180 ALA A C 1
ATOM 1348 O O . ALA A 1 180 ? -17.117 -15.374 16.027 1.00 46.84 180 ALA A O 1
ATOM 1349 N N . GLU A 1 181 ? -15.224 -15.855 14.904 1.00 36.44 181 GLU A N 1
ATOM 1350 C CA . GLU A 1 181 ? -14.442 -16.051 16.101 1.00 36.44 181 GLU A CA 1
ATOM 1351 C C . GLU A 1 181 ? -14.419 -14.664 16.723 1.00 36.44 181 GLU A C 1
ATOM 1353 O O . GLU A 1 181 ? -13.830 -13.732 16.178 1.00 36.44 181 GLU A O 1
ATOM 1358 N N . ALA A 1 182 ? -15.128 -14.510 17.840 1.00 34.31 182 ALA A N 1
ATOM 1359 C CA . ALA A 1 182 ? -14.687 -13.589 18.856 1.00 34.31 182 ALA A CA 1
ATOM 1360 C C . ALA A 1 182 ? -13.284 -14.087 19.198 1.00 34.31 182 ALA A C 1
ATOM 1362 O O . ALA A 1 182 ? -13.124 -14.988 20.026 1.00 34.31 182 ALA A O 1
ATOM 1363 N N . GLN A 1 183 ? -12.291 -13.615 18.437 1.00 31.28 183 GLN A N 1
ATOM 1364 C CA . GLN A 1 183 ? -10.896 -13.776 18.776 1.00 31.28 183 GLN A CA 1
ATOM 1365 C C . GLN A 1 183 ? -10.819 -13.297 20.213 1.00 31.28 183 GLN A C 1
ATOM 1367 O O . GLN A 1 183 ? -11.163 -12.158 20.536 1.00 31.28 183 GLN A O 1
ATOM 1372 N N . ARG A 1 184 ? -10.536 -14.252 21.099 1.00 24.52 184 ARG A N 1
ATOM 1373 C CA . ARG A 1 184 ? -10.316 -13.968 22.504 1.00 24.52 184 ARG A CA 1
ATOM 1374 C C . ARG A 1 184 ? -9.282 -12.859 22.553 1.00 24.52 184 ARG A C 1
ATOM 1376 O O . ARG A 1 184 ? -8.249 -12.958 21.900 1.00 24.52 184 ARG A O 1
ATOM 1383 N N . ALA A 1 185 ? -9.632 -11.822 23.299 1.00 30.45 185 ALA A N 1
ATOM 1384 C CA . ALA A 1 185 ? -8.771 -10.718 23.646 1.00 30.45 185 ALA A CA 1
ATOM 1385 C C . ALA A 1 185 ? -7.477 -11.245 24.278 1.00 30.45 185 ALA A C 1
ATOM 1387 O O . ALA A 1 185 ? -7.432 -11.466 25.481 1.00 30.45 185 ALA A O 1
ATOM 1388 N N . ASP A 1 186 ? -6.448 -11.427 23.463 1.00 26.27 186 ASP A N 1
ATOM 1389 C CA . ASP A 1 186 ? -5.057 -11.393 23.888 1.00 26.27 186 ASP A CA 1
ATOM 1390 C C . ASP A 1 186 ? -4.426 -10.236 23.094 1.00 26.27 186 ASP A C 1
ATOM 1392 O O . ASP A 1 186 ? -4.125 -10.358 21.910 1.00 26.27 186 ASP A O 1
ATOM 1396 N N . GLY A 1 187 ? -4.348 -9.060 23.727 1.00 27.25 187 GLY A N 1
ATOM 1397 C CA . GLY A 1 187 ? -4.016 -7.774 23.101 1.00 27.25 187 GLY A CA 1
ATOM 1398 C C . GLY A 1 187 ? -2.573 -7.654 22.597 1.00 27.25 187 GLY A C 1
ATOM 1399 O O . GLY A 1 187 ? -1.721 -7.109 23.295 1.00 27.25 187 GLY A O 1
ATOM 1400 N N . GLY A 1 188 ? -2.303 -8.137 21.381 1.00 31.47 188 GLY A N 1
ATOM 1401 C CA . GLY A 1 188 ? -0.954 -8.223 20.808 1.00 31.47 188 GLY A CA 1
ATOM 1402 C C . GLY A 1 188 ? -0.520 -7.113 19.836 1.00 31.47 188 GLY A C 1
ATOM 1403 O O . GLY A 1 188 ? 0.683 -6.889 19.713 1.00 31.47 188 GLY A O 1
ATOM 1404 N N . SER A 1 189 ? -1.424 -6.404 19.148 1.00 39.53 189 SER A N 1
ATOM 1405 C CA . SER A 1 189 ? -1.029 -5.601 17.970 1.00 39.53 189 SER A CA 1
ATOM 1406 C C . SER A 1 189 ? -0.895 -4.074 18.196 1.00 39.53 189 SER A C 1
ATOM 1408 O O . SER A 1 189 ? -0.125 -3.414 17.497 1.00 39.53 189 SER A O 1
ATOM 1410 N N . THR A 1 190 ? -1.507 -3.463 19.223 1.00 33.03 190 THR A N 1
ATOM 1411 C CA . THR A 1 190 ? -1.277 -2.031 19.566 1.00 33.03 190 THR A CA 1
ATOM 1412 C C . THR A 1 190 ? 0.133 -1.819 20.058 1.00 33.03 190 THR A C 1
ATOM 1414 O O . THR A 1 190 ? 0.765 -0.802 19.781 1.00 33.03 190 THR A O 1
ATOM 1417 N N . LEU A 1 191 ? 0.645 -2.854 20.713 1.00 34.69 191 LEU A N 1
ATOM 1418 C CA . LEU A 1 191 ? 2.040 -3.003 21.060 1.00 34.69 191 LEU A CA 1
ATOM 1419 C C . LEU A 1 191 ? 2.928 -3.179 19.820 1.00 34.69 191 LEU A C 1
ATOM 1421 O O . LEU A 1 191 ? 4.090 -2.823 19.907 1.00 34.69 191 LEU A O 1
ATOM 1425 N N . ALA A 1 192 ? 2.426 -3.666 18.677 1.00 44.75 192 ALA A N 1
ATOM 1426 C CA . ALA A 1 192 ? 3.232 -3.958 17.489 1.00 44.75 192 ALA A CA 1
ATOM 1427 C C . ALA A 1 192 ? 3.525 -2.720 16.627 1.00 44.75 192 ALA A C 1
ATOM 1429 O O . ALA A 1 192 ? 4.672 -2.548 16.231 1.00 44.75 192 ALA A O 1
ATOM 1430 N N . LEU A 1 193 ? 2.557 -1.824 16.363 1.00 46.03 193 LEU A N 1
ATOM 1431 C CA . LEU A 1 193 ? 2.870 -0.584 15.625 1.00 46.03 193 LEU A CA 1
ATOM 1432 C C . LEU A 1 193 ? 3.598 0.443 16.512 1.00 46.03 193 LEU A C 1
ATOM 1434 O O . LEU A 1 193 ? 4.548 1.071 16.056 1.00 46.03 193 LEU A O 1
ATOM 1438 N N . ALA A 1 194 ? 3.207 0.559 17.790 1.00 50.88 194 ALA A N 1
ATOM 1439 C CA . ALA A 1 194 ? 3.915 1.376 18.783 1.00 50.88 194 ALA A CA 1
ATOM 1440 C C . ALA A 1 194 ? 5.299 0.811 19.156 1.00 50.88 194 ALA A C 1
ATOM 1442 O O . ALA A 1 194 ? 6.127 1.539 19.699 1.00 50.88 194 ALA A O 1
ATOM 1443 N N . ALA A 1 195 ? 5.572 -0.468 18.859 1.00 65.06 195 ALA A N 1
ATOM 1444 C CA . ALA A 1 195 ? 6.918 -1.031 18.965 1.00 65.06 195 ALA A CA 1
ATOM 1445 C C . ALA A 1 195 ? 7.865 -0.506 17.881 1.00 65.06 195 ALA A C 1
ATOM 1447 O O . ALA A 1 195 ? 9.078 -0.615 18.052 1.00 65.06 195 ALA A O 1
ATOM 1448 N N . PHE A 1 196 ? 7.349 0.059 16.784 1.00 77.44 196 PHE A N 1
ATOM 1449 C CA . PHE A 1 196 ? 8.192 0.658 15.759 1.00 77.44 196 PHE A CA 1
ATOM 1450 C C . PHE A 1 196 ? 8.443 2.134 16.052 1.00 77.44 196 PHE A C 1
ATOM 1452 O O . PHE A 1 196 ? 7.520 2.936 16.182 1.00 77.44 196 PHE A O 1
ATOM 1459 N N . ASP A 1 197 ? 9.719 2.509 16.064 1.00 82.44 197 ASP A N 1
ATOM 1460 C CA . ASP A 1 197 ? 10.130 3.907 16.052 1.00 82.44 197 ASP A CA 1
ATOM 1461 C C . ASP A 1 197 ? 9.908 4.494 14.645 1.00 82.44 197 ASP A C 1
ATOM 1463 O O . ASP A 1 197 ? 10.737 4.372 13.736 1.00 82.44 197 ASP A O 1
ATOM 1467 N N . LEU A 1 198 ? 8.737 5.108 14.446 1.00 80.00 198 LEU A N 1
ATOM 1468 C CA . LEU A 1 198 ? 8.360 5.714 13.169 1.00 80.00 198 LEU A CA 1
ATOM 1469 C C . LEU A 1 198 ? 9.308 6.848 12.764 1.00 80.00 198 LEU A C 1
ATOM 1471 O O . LEU A 1 198 ? 9.583 7.012 11.573 1.00 80.00 198 LEU A O 1
ATOM 1475 N N . ASP A 1 199 ? 9.846 7.604 13.722 1.00 79.50 199 ASP A N 1
ATOM 1476 C CA . ASP A 1 199 ? 10.797 8.671 13.425 1.00 79.50 199 ASP A CA 1
ATOM 1477 C C . ASP A 1 199 ? 12.142 8.101 12.965 1.00 79.50 199 ASP A C 1
ATOM 1479 O O . ASP A 1 199 ? 12.724 8.627 12.010 1.00 79.50 199 ASP A O 1
ATOM 1483 N N . ALA A 1 200 ? 12.606 6.988 13.544 1.00 87.75 200 ALA A N 1
ATOM 1484 C CA . ALA A 1 200 ? 13.787 6.277 13.055 1.00 87.75 200 ALA A CA 1
ATOM 1485 C C . ALA A 1 200 ? 13.580 5.743 11.629 1.00 87.75 200 ALA A C 1
ATOM 1487 O O . ALA A 1 200 ? 14.461 5.892 10.775 1.00 87.75 200 ALA A O 1
ATOM 1488 N N . LEU A 1 201 ? 12.406 5.181 11.327 1.00 89.38 201 LEU A N 1
ATOM 1489 C CA . LEU A 1 201 ? 12.075 4.692 9.983 1.00 89.38 201 LEU A CA 1
ATOM 1490 C C . LEU A 1 201 ? 11.987 5.822 8.954 1.00 89.38 201 LEU A C 1
ATOM 1492 O O . LEU A 1 201 ? 12.490 5.696 7.836 1.00 89.38 201 LEU A O 1
ATOM 1496 N N . VAL A 1 202 ? 11.410 6.961 9.325 1.00 81.75 202 VAL A N 1
ATOM 1497 C CA . VAL A 1 202 ? 11.408 8.163 8.484 1.00 81.75 202 VAL A CA 1
ATOM 1498 C C . VAL A 1 202 ? 12.830 8.688 8.294 1.00 81.75 202 VAL A C 1
ATOM 1500 O O . VAL A 1 202 ? 13.216 9.032 7.176 1.00 81.75 202 VAL A O 1
ATOM 1503 N N . ALA A 1 203 ? 13.642 8.728 9.353 1.00 88.06 203 ALA A N 1
ATOM 1504 C CA . ALA A 1 203 ? 15.032 9.173 9.290 1.00 88.06 203 ALA A CA 1
ATOM 1505 C C . ALA A 1 203 ? 15.898 8.267 8.403 1.00 88.06 203 ALA A C 1
ATOM 1507 O O . ALA A 1 203 ? 16.836 8.767 7.763 1.00 88.06 203 ALA A O 1
ATOM 1508 N N . ALA A 1 204 ? 15.553 6.976 8.336 1.00 96.44 204 ALA A N 1
ATOM 1509 C CA . ALA A 1 204 ? 16.160 5.997 7.452 1.00 96.44 204 ALA A CA 1
ATOM 1510 C C . ALA A 1 204 ? 15.888 6.297 5.975 1.00 96.44 204 ALA A C 1
ATOM 1512 O O . ALA A 1 204 ? 16.755 5.999 5.167 1.00 96.44 204 ALA A O 1
ATOM 1513 N N . ALA A 1 205 ? 14.774 6.922 5.584 1.00 92.75 205 ALA A N 1
ATOM 1514 C CA . ALA A 1 205 ? 14.559 7.324 4.191 1.00 92.75 205 ALA A CA 1
ATOM 1515 C C . ALA A 1 205 ? 15.610 8.352 3.717 1.00 92.75 205 ALA A C 1
ATOM 1517 O O . ALA A 1 205 ? 16.196 9.099 4.514 1.00 92.75 205 ALA A O 1
ATOM 1518 N N . ALA A 1 206 ? 15.851 8.441 2.401 1.00 88.56 206 ALA A N 1
ATOM 1519 C CA . ALA A 1 206 ? 16.711 9.494 1.857 1.00 88.56 206 ALA A CA 1
ATOM 1520 C C . ALA A 1 206 ? 16.227 10.890 2.313 1.00 88.56 206 ALA A C 1
ATOM 1522 O O . ALA A 1 206 ? 15.020 11.131 2.308 1.00 88.56 206 ALA A O 1
ATOM 1523 N N . PRO A 1 207 ? 17.127 11.840 2.654 1.00 88.44 207 PRO A N 1
ATOM 1524 C CA . PRO A 1 207 ? 16.732 13.126 3.239 1.00 88.44 207 PRO A CA 1
ATOM 1525 C C . PRO A 1 207 ? 15.653 13.882 2.453 1.00 88.44 207 PRO A C 1
ATOM 1527 O O . PRO A 1 207 ? 14.699 14.374 3.046 1.00 88.44 207 PRO A O 1
ATOM 1530 N N . ALA A 1 208 ? 15.758 13.901 1.121 1.00 82.19 208 ALA A N 1
ATOM 1531 C CA . ALA A 1 208 ? 14.797 14.565 0.237 1.00 82.19 208 ALA A CA 1
ATOM 1532 C C . ALA A 1 208 ? 13.420 13.875 0.163 1.00 82.19 208 ALA A C 1
ATOM 1534 O O . ALA A 1 208 ? 12.478 14.442 -0.383 1.00 82.19 208 ALA A O 1
ATOM 1535 N N . LEU A 1 209 ? 13.300 12.647 0.671 1.00 83.62 209 LEU A N 1
ATOM 1536 C CA . LEU A 1 209 ? 12.079 11.842 0.625 1.00 83.62 209 LEU A CA 1
ATOM 1537 C C . LEU A 1 209 ? 11.388 11.738 1.986 1.00 83.62 209 LEU A C 1
ATOM 1539 O O . LEU A 1 209 ? 10.302 11.179 2.056 1.00 83.62 209 LEU A O 1
ATOM 1543 N N . ARG A 1 210 ? 11.966 12.290 3.060 1.00 82.88 210 ARG A N 1
ATOM 1544 C CA . ARG A 1 210 ? 11.449 12.112 4.427 1.00 82.88 210 ARG A CA 1
ATOM 1545 C C . ARG A 1 210 ? 10.021 12.615 4.617 1.00 82.88 210 ARG A C 1
ATOM 1547 O O . ARG A 1 210 ? 9.264 11.965 5.320 1.00 82.88 210 ARG A O 1
ATOM 1554 N N . SER A 1 211 ? 9.632 13.719 3.979 1.00 65.81 211 SER A N 1
ATOM 1555 C CA . SER A 1 211 ? 8.247 14.215 4.037 1.00 65.81 211 SER A CA 1
ATOM 1556 C C . SER A 1 211 ? 7.247 13.207 3.461 1.00 65.81 211 SER A C 1
ATOM 1558 O O . SER A 1 211 ? 6.214 12.954 4.066 1.00 65.81 211 SER A O 1
ATOM 1560 N N . HIS A 1 212 ? 7.592 12.564 2.347 1.00 76.56 212 HIS A N 1
ATOM 1561 C CA . HIS A 1 212 ? 6.781 11.515 1.726 1.00 76.56 212 HIS A CA 1
ATOM 1562 C C . HIS A 1 212 ? 6.866 10.195 2.505 1.00 76.56 212 HIS A C 1
ATOM 1564 O O . HIS A 1 212 ? 5.899 9.447 2.603 1.00 76.56 212 HIS A O 1
ATOM 1570 N N . ALA A 1 213 ? 8.012 9.912 3.124 1.00 75.50 213 ALA A N 1
ATOM 1571 C CA . ALA A 1 213 ? 8.171 8.777 4.021 1.00 75.50 213 ALA A CA 1
ATOM 1572 C C . ALA A 1 213 ? 7.285 8.915 5.273 1.00 75.50 213 ALA A C 1
ATOM 1574 O O . ALA A 1 213 ? 6.704 7.924 5.700 1.00 75.50 213 ALA A O 1
ATOM 1575 N N . ARG A 1 214 ? 7.119 10.132 5.821 1.00 77.00 214 ARG A N 1
ATOM 1576 C CA . ARG A 1 214 ? 6.216 10.393 6.960 1.00 77.00 214 ARG A CA 1
ATOM 1577 C C . ARG A 1 214 ? 4.771 10.002 6.663 1.00 77.00 214 ARG A C 1
ATOM 1579 O O . ARG A 1 214 ? 4.097 9.532 7.567 1.00 77.00 214 ARG A O 1
ATOM 1586 N N . THR A 1 215 ? 4.315 10.159 5.422 1.00 67.69 215 THR A N 1
ATOM 1587 C CA . THR A 1 215 ? 2.945 9.803 5.031 1.00 67.69 215 THR A CA 1
ATOM 1588 C C . THR A 1 215 ? 2.827 8.351 4.565 1.00 67.69 215 THR A C 1
ATOM 1590 O O . THR A 1 215 ? 1.849 7.678 4.877 1.00 67.69 215 THR A O 1
ATOM 1593 N N . SER A 1 216 ? 3.826 7.829 3.848 1.00 80.62 216 SER A N 1
ATOM 1594 C CA . SER A 1 216 ? 3.763 6.481 3.267 1.00 80.62 216 SER A CA 1
ATOM 1595 C C . SER A 1 216 ? 4.129 5.358 4.239 1.00 80.62 216 SER A C 1
ATOM 1597 O O . SER A 1 216 ? 3.481 4.311 4.212 1.00 80.62 216 SER A O 1
ATOM 1599 N N . ILE A 1 217 ? 5.133 5.545 5.107 1.00 83.94 217 ILE A N 1
ATOM 1600 C CA . ILE A 1 217 ? 5.616 4.495 6.020 1.00 83.94 217 ILE A CA 1
ATOM 1601 C C . ILE A 1 217 ? 4.503 3.991 6.947 1.00 83.94 217 ILE A C 1
ATOM 1603 O O . ILE A 1 217 ? 4.324 2.774 6.987 1.00 83.94 217 ILE A O 1
ATOM 1607 N N . PRO A 1 218 ? 3.719 4.843 7.640 1.00 77.38 218 PRO A N 1
ATOM 1608 C CA . PRO A 1 218 ? 2.677 4.358 8.546 1.00 77.38 218 PRO A CA 1
ATOM 1609 C C . PRO A 1 218 ? 1.628 3.501 7.833 1.00 77.38 218 PRO A C 1
ATOM 1611 O O . PRO A 1 218 ? 1.271 2.432 8.318 1.00 77.38 218 PRO A O 1
ATOM 1614 N N . VAL A 1 219 ? 1.189 3.925 6.644 1.00 72.75 219 VAL A N 1
ATOM 1615 C CA . VAL A 1 219 ? 0.193 3.201 5.837 1.00 72.75 219 VAL A CA 1
ATOM 1616 C C . VAL A 1 219 ? 0.751 1.857 5.363 1.00 72.75 219 VAL A C 1
ATOM 1618 O O . VAL A 1 219 ? 0.070 0.838 5.447 1.00 72.75 219 VAL A O 1
ATOM 1621 N N . ILE A 1 220 ? 2.004 1.827 4.900 1.00 87.44 220 ILE A N 1
ATOM 1622 C CA . ILE A 1 220 ? 2.651 0.592 4.440 1.00 87.44 220 ILE A CA 1
ATOM 1623 C C . ILE A 1 220 ? 2.895 -0.375 5.606 1.00 87.44 220 ILE A C 1
ATOM 1625 O O . ILE A 1 220 ? 2.670 -1.574 5.448 1.00 87.44 220 ILE A O 1
ATOM 1629 N N . LEU A 1 221 ? 3.341 0.118 6.766 1.00 82.06 221 LEU A N 1
ATOM 1630 C CA . LEU A 1 221 ? 3.528 -0.697 7.970 1.00 82.06 221 LEU A CA 1
ATOM 1631 C C . LEU A 1 221 ? 2.210 -1.284 8.462 1.00 82.06 221 LEU A C 1
ATOM 1633 O O . LEU A 1 221 ? 2.151 -2.475 8.757 1.00 82.06 221 LEU A O 1
ATOM 1637 N N . ALA A 1 222 ? 1.155 -0.475 8.517 1.00 71.19 222 ALA A N 1
ATOM 1638 C CA . ALA A 1 222 ? -0.153 -0.934 8.955 1.00 71.19 222 ALA A CA 1
ATOM 1639 C C . ALA A 1 222 ? -0.714 -2.018 8.018 1.00 71.19 222 ALA A C 1
ATOM 1641 O O . ALA A 1 222 ? -1.234 -3.039 8.476 1.00 71.19 222 ALA A O 1
ATOM 1642 N N . GLU A 1 223 ? -0.523 -1.864 6.705 1.00 83.38 223 GLU A N 1
ATOM 1643 C CA . GLU A 1 223 ? -0.847 -2.925 5.753 1.00 83.38 223 GLU A CA 1
ATOM 1644 C C . GLU A 1 223 ? 0.051 -4.159 5.949 1.00 83.38 223 GLU A C 1
ATOM 1646 O O . GLU A 1 223 ? -0.448 -5.276 5.886 1.00 83.38 223 GLU A O 1
ATOM 1651 N N . CYS A 1 224 ? 1.351 -4.008 6.237 1.00 82.69 224 CYS A N 1
ATOM 1652 C CA . CYS A 1 224 ? 2.225 -5.151 6.538 1.00 82.69 224 CYS A CA 1
ATOM 1653 C C . CYS A 1 224 ? 1.689 -5.971 7.713 1.00 82.69 224 CYS A C 1
ATOM 1655 O O . CYS A 1 224 ? 1.519 -7.182 7.575 1.00 82.69 224 CYS A O 1
ATOM 1657 N N . LEU A 1 225 ? 1.371 -5.318 8.832 1.00 79.38 225 LEU A N 1
ATOM 1658 C CA . LEU A 1 225 ? 0.868 -5.996 10.025 1.00 79.38 225 LEU A CA 1
ATOM 1659 C C . LEU A 1 225 ? -0.472 -6.689 9.768 1.00 79.38 225 LEU A C 1
ATOM 1661 O O . LEU A 1 225 ? -0.590 -7.891 10.005 1.00 79.38 225 LEU A O 1
ATOM 1665 N N . SER A 1 226 ? -1.447 -5.973 9.203 1.00 66.69 226 SER A N 1
ATOM 1666 C CA . SER A 1 226 ? -2.776 -6.533 8.909 1.00 66.69 226 SER A CA 1
ATOM 1667 C C . SER A 1 226 ? -2.736 -7.658 7.866 1.00 66.69 226 SER A C 1
ATOM 1669 O O . SER A 1 226 ? -3.536 -8.592 7.919 1.00 66.69 226 SER A O 1
ATOM 1671 N N . SER A 1 227 ? -1.756 -7.637 6.959 1.00 73.69 227 SER A N 1
ATOM 1672 C CA . SER A 1 227 ? -1.512 -8.707 5.990 1.00 73.69 227 SER A CA 1
ATOM 1673 C C . SER A 1 227 ? -0.607 -9.838 6.502 1.00 73.69 227 SER A C 1
ATOM 1675 O O . SER A 1 227 ? -0.264 -10.731 5.718 1.00 73.69 227 SER A O 1
ATOM 1677 N N . GLY A 1 228 ? -0.222 -9.850 7.781 1.00 77.62 228 GLY A N 1
ATOM 1678 C CA . GLY A 1 228 ? 0.617 -10.900 8.373 1.00 77.62 228 GLY A CA 1
ATOM 1679 C C . GLY A 1 228 ? 2.083 -10.875 7.919 1.00 77.62 228 GLY A C 1
ATOM 1680 O O . GLY A 1 228 ? 2.784 -11.878 8.025 1.00 77.62 228 GLY A O 1
ATOM 1681 N N . VAL A 1 229 ? 2.554 -9.745 7.391 1.00 85.69 229 VAL A N 1
ATOM 1682 C CA . VAL A 1 229 ? 3.962 -9.473 7.071 1.00 85.69 229 VAL A CA 1
ATOM 1683 C C . VAL A 1 229 ? 4.614 -8.846 8.305 1.00 85.69 229 VAL A C 1
ATOM 1685 O O . VAL A 1 229 ? 4.753 -7.630 8.403 1.00 85.69 229 VAL A O 1
ATOM 1688 N N . THR A 1 230 ? 4.972 -9.683 9.277 1.00 84.81 230 THR A N 1
ATOM 1689 C CA . THR A 1 230 ? 5.465 -9.245 10.599 1.00 84.81 230 THR A CA 1
ATOM 1690 C C . THR A 1 230 ? 6.978 -9.393 10.778 1.00 84.81 230 THR A C 1
ATOM 1692 O O . THR A 1 230 ? 7.565 -8.774 11.662 1.00 84.81 230 THR A O 1
ATOM 1695 N N . GLU A 1 231 ? 7.645 -10.172 9.924 1.00 88.94 231 GLU A N 1
ATOM 1696 C CA . GLU A 1 231 ? 9.099 -10.345 9.959 1.00 88.94 231 GLU A CA 1
ATOM 1697 C C . GLU A 1 231 ? 9.815 -9.042 9.560 1.00 88.94 231 GLU A C 1
ATOM 1699 O O . GLU A 1 231 ? 9.626 -8.539 8.448 1.00 88.94 231 GLU A O 1
ATOM 1704 N N . LEU A 1 232 ? 10.716 -8.534 10.410 1.00 95.38 232 LEU A N 1
ATOM 1705 C CA . LEU A 1 232 ? 11.392 -7.240 10.197 1.00 95.38 232 LEU A CA 1
ATOM 1706 C C . LEU A 1 232 ? 12.124 -7.155 8.853 1.00 95.38 232 LEU A C 1
ATOM 1708 O O . LEU A 1 232 ? 12.129 -6.122 8.189 1.00 95.38 232 LEU A O 1
ATOM 1712 N N . THR A 1 233 ? 12.711 -8.266 8.408 1.00 97.19 233 THR A N 1
ATOM 1713 C CA . THR A 1 233 ? 13.394 -8.348 7.109 1.00 97.19 233 THR A CA 1
ATOM 1714 C C . THR A 1 233 ? 12.424 -8.177 5.941 1.00 97.19 233 THR A C 1
ATOM 1716 O O . THR A 1 233 ? 12.768 -7.552 4.940 1.00 97.19 233 THR A O 1
ATOM 1719 N N . GLN A 1 234 ? 11.195 -8.677 6.059 1.00 98.25 234 GLN A N 1
ATOM 1720 C CA . GLN A 1 234 ? 10.166 -8.497 5.041 1.00 98.25 234 GLN A CA 1
ATOM 1721 C C . GLN A 1 234 ? 9.674 -7.049 5.032 1.00 98.25 234 GLN A C 1
ATOM 1723 O O . GLN A 1 234 ? 9.681 -6.422 3.973 1.00 98.25 234 GLN A O 1
ATOM 1728 N N . ILE A 1 235 ? 9.352 -6.498 6.206 1.00 97.69 235 ILE A N 1
ATOM 1729 C CA . ILE A 1 235 ? 8.919 -5.103 6.371 1.00 97.69 235 ILE A CA 1
ATOM 1730 C C . ILE A 1 235 ? 9.963 -4.137 5.792 1.00 97.69 235 ILE A C 1
ATOM 1732 O O . ILE A 1 235 ? 9.642 -3.298 4.949 1.00 97.69 235 ILE A O 1
ATOM 1736 N N . ALA A 1 236 ? 11.236 -4.301 6.164 1.00 98.44 236 ALA A N 1
ATOM 1737 C CA . ALA A 1 236 ? 12.334 -3.475 5.667 1.00 98.44 236 ALA A CA 1
ATOM 1738 C C . ALA A 1 236 ? 12.420 -3.468 4.135 1.00 98.44 236 ALA A C 1
ATOM 1740 O O . ALA A 1 236 ? 12.699 -2.439 3.514 1.00 98.44 236 ALA A O 1
ATOM 1741 N N . TYR A 1 237 ? 12.176 -4.622 3.513 1.00 98.75 237 TYR A N 1
ATOM 1742 C CA . TYR A 1 237 ? 12.232 -4.755 2.066 1.00 98.75 237 TYR A CA 1
ATOM 1743 C C . TYR A 1 237 ? 11.024 -4.134 1.355 1.00 98.75 237 TYR A C 1
ATOM 1745 O O . TYR A 1 237 ? 11.179 -3.546 0.282 1.00 98.75 237 TYR A O 1
ATOM 1753 N N . VAL A 1 238 ? 9.833 -4.222 1.948 1.00 98.75 238 VAL A N 1
ATOM 1754 C CA . VAL A 1 238 ? 8.635 -3.531 1.450 1.00 98.75 238 VAL A CA 1
ATOM 1755 C C . VAL A 1 238 ? 8.862 -2.014 1.453 1.00 98.75 238 VAL A C 1
ATOM 1757 O O . VAL A 1 238 ? 8.667 -1.365 0.422 1.00 98.75 238 VAL A O 1
ATOM 1760 N N . LEU A 1 239 ? 9.357 -1.452 2.562 1.00 98.56 239 LEU A N 1
ATOM 1761 C CA . LEU A 1 239 ? 9.674 -0.021 2.666 1.00 98.56 239 LEU A CA 1
ATOM 1762 C C . LEU A 1 239 ? 10.736 0.404 1.641 1.00 98.56 239 LEU A C 1
ATOM 1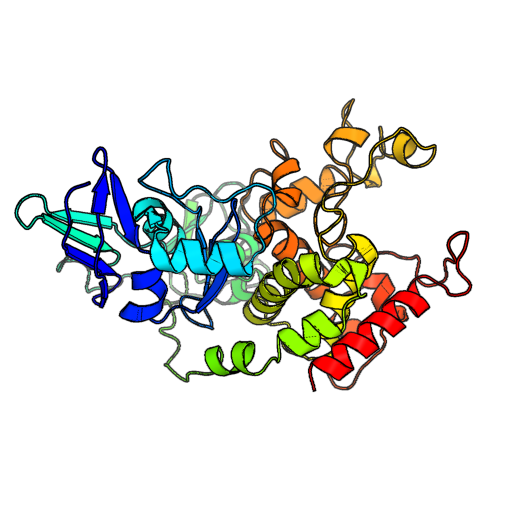764 O O . LEU A 1 239 ? 10.556 1.383 0.914 1.00 98.56 239 LEU A O 1
ATOM 1768 N N . ALA A 1 240 ? 11.804 -0.388 1.501 1.00 98.62 240 ALA A N 1
ATOM 1769 C CA . ALA A 1 240 ? 12.838 -0.163 0.493 1.00 98.62 240 ALA A CA 1
ATOM 1770 C C . ALA A 1 240 ? 12.297 -0.195 -0.944 1.00 98.62 240 ALA A C 1
ATOM 1772 O O . ALA A 1 240 ? 12.775 0.552 -1.797 1.00 98.62 240 ALA A O 1
ATOM 1773 N N . THR A 1 241 ? 11.306 -1.046 -1.216 1.00 98.62 241 THR A N 1
ATOM 1774 C CA . THR A 1 241 ? 10.644 -1.129 -2.523 1.00 98.62 241 THR A CA 1
ATOM 1775 C C . THR A 1 241 ? 9.843 0.133 -2.812 1.00 98.62 241 THR A C 1
ATOM 1777 O O . THR A 1 241 ? 10.002 0.695 -3.894 1.00 98.62 241 THR A O 1
ATOM 1780 N N . SER A 1 242 ? 9.072 0.637 -1.844 1.00 98.38 242 SER A N 1
ATOM 1781 C CA . SER A 1 242 ? 8.359 1.914 -1.990 1.00 98.38 242 SER A CA 1
ATOM 1782 C C . SER A 1 242 ? 9.317 3.080 -2.268 1.00 98.38 242 SER A C 1
ATOM 1784 O O . SER A 1 242 ? 9.089 3.867 -3.194 1.00 98.38 242 SER A O 1
ATOM 1786 N N . GLU A 1 243 ? 10.439 3.165 -1.539 1.00 97.75 243 GLU A N 1
ATOM 1787 C CA . GLU A 1 243 ? 11.464 4.188 -1.786 1.00 97.75 243 GLU A CA 1
ATOM 1788 C C . GLU A 1 243 ? 12.089 4.048 -3.183 1.00 97.75 243 GLU A C 1
ATOM 1790 O O . GLU A 1 243 ? 12.265 5.044 -3.884 1.00 97.75 243 GLU A O 1
ATOM 1795 N N . HIS A 1 244 ? 12.386 2.822 -3.619 1.00 95.69 244 HIS A N 1
ATOM 1796 C CA . HIS A 1 244 ? 12.997 2.564 -4.922 1.00 95.69 244 HIS A CA 1
ATOM 1797 C C . HIS A 1 244 ? 12.074 2.893 -6.104 1.00 95.69 244 HIS A C 1
ATOM 1799 O O . HIS A 1 244 ? 12.530 3.478 -7.085 1.00 95.69 244 HIS A O 1
ATOM 1805 N N . GLU A 1 245 ? 10.804 2.496 -6.027 1.00 95.00 245 GLU A N 1
ATOM 1806 C CA . GLU A 1 245 ? 9.862 2.548 -7.153 1.00 95.00 245 GLU A CA 1
ATOM 1807 C C . GLU A 1 245 ? 9.148 3.892 -7.277 1.00 95.00 245 GLU A C 1
ATOM 1809 O O . GLU A 1 245 ? 8.989 4.420 -8.375 1.00 95.00 245 GLU A O 1
ATOM 1814 N N . SER A 1 246 ? 8.728 4.464 -6.149 1.00 95.19 246 SER A N 1
ATOM 1815 C CA . SER A 1 246 ? 7.877 5.659 -6.126 1.00 95.19 246 SER A CA 1
ATOM 1816 C C . SER A 1 246 ? 8.529 6.844 -5.423 1.00 95.19 246 SER A C 1
ATOM 1818 O O . SER A 1 246 ? 7.877 7.863 -5.196 1.00 95.19 246 SER A O 1
ATOM 1820 N N . ALA A 1 247 ? 9.812 6.730 -5.056 1.00 91.31 247 ALA A N 1
ATOM 1821 C CA . ALA A 1 247 ? 10.482 7.703 -4.202 1.00 91.31 247 ALA A CA 1
ATOM 1822 C C . ALA A 1 247 ? 9.688 7.943 -2.899 1.00 91.31 247 ALA A C 1
ATOM 1824 O O . ALA A 1 247 ? 9.430 9.085 -2.522 1.00 91.31 247 ALA A O 1
ATOM 1825 N N . ALA A 1 248 ? 9.293 6.842 -2.247 1.00 88.00 248 ALA A N 1
ATOM 1826 C CA . ALA A 1 248 ? 8.539 6.798 -0.991 1.00 88.00 248 ALA A CA 1
ATOM 1827 C C . ALA A 1 248 ? 7.170 7.495 -1.081 1.00 88.00 248 ALA A C 1
ATOM 1829 O O . ALA A 1 248 ? 6.761 8.186 -0.156 1.00 88.00 248 ALA A O 1
ATOM 1830 N N . GLY A 1 249 ? 6.480 7.355 -2.217 1.00 85.06 249 GLY A N 1
ATOM 1831 C CA . GLY A 1 249 ? 5.186 7.996 -2.461 1.00 85.06 249 GLY A CA 1
ATOM 1832 C C . GLY A 1 249 ? 5.253 9.396 -3.075 1.00 85.06 249 GLY A C 1
ATOM 1833 O O . GLY A 1 249 ? 4.215 10.009 -3.288 1.00 85.06 249 GLY A O 1
ATOM 1834 N N . ARG A 1 250 ? 6.437 9.922 -3.414 1.00 84.19 250 ARG A N 1
ATOM 1835 C CA . ARG A 1 250 ? 6.548 11.200 -4.145 1.00 84.19 250 ARG A CA 1
ATOM 1836 C C . ARG A 1 250 ? 6.053 11.106 -5.588 1.00 84.19 250 ARG A C 1
ATOM 1838 O O . ARG A 1 250 ? 5.541 12.074 -6.137 1.00 84.19 250 ARG A O 1
ATOM 1845 N N . LEU A 1 251 ? 6.256 9.959 -6.230 1.00 83.12 251 LEU A N 1
ATOM 1846 C CA . LEU A 1 251 ? 5.906 9.707 -7.627 1.00 83.12 251 LEU A CA 1
ATOM 1847 C C . LEU A 1 251 ? 4.846 8.605 -7.695 1.00 83.12 251 LEU A C 1
ATOM 1849 O O . LEU A 1 251 ? 5.131 7.472 -8.072 1.00 83.12 251 LEU A O 1
ATOM 1853 N N . MET A 1 252 ? 3.614 8.944 -7.306 1.00 86.62 252 MET A N 1
ATOM 1854 C CA . MET A 1 252 ? 2.474 8.012 -7.301 1.00 86.62 252 MET A CA 1
ATOM 1855 C C . MET A 1 252 ? 1.863 7.779 -8.682 1.00 86.62 252 MET A C 1
ATOM 1857 O O . MET A 1 252 ? 1.084 6.846 -8.853 1.00 86.62 252 MET A O 1
ATOM 1861 N N . VAL A 1 253 ? 2.236 8.588 -9.673 1.00 80.69 253 VAL A N 1
ATOM 1862 C CA . VAL A 1 253 ? 1.890 8.408 -11.085 1.00 80.69 253 VAL A CA 1
ATOM 1863 C C . VAL A 1 253 ? 3.180 8.480 -11.890 1.00 80.69 253 VAL A C 1
ATOM 1865 O O . VAL A 1 253 ? 3.997 9.379 -11.681 1.00 80.69 253 VAL A O 1
ATOM 1868 N N . GLU A 1 254 ? 3.361 7.549 -12.822 1.00 76.31 254 GLU A N 1
ATOM 1869 C CA . GLU A 1 254 ? 4.478 7.575 -13.759 1.00 76.31 254 GLU A CA 1
ATOM 1870 C C . GLU A 1 254 ? 4.501 8.909 -14.522 1.00 76.31 254 GLU A C 1
ATOM 1872 O O . GLU A 1 254 ? 3.495 9.329 -15.104 1.00 76.31 254 GLU A O 1
ATOM 1877 N N . ILE A 1 255 ? 5.667 9.561 -14.564 1.00 71.69 255 ILE A N 1
ATOM 1878 C CA . ILE A 1 255 ? 5.857 10.780 -15.355 1.00 71.69 255 ILE A CA 1
ATOM 1879 C C . ILE A 1 255 ? 5.684 10.432 -16.832 1.00 71.69 255 ILE A C 1
ATOM 1881 O O . ILE A 1 255 ? 6.521 9.754 -17.435 1.00 71.69 255 ILE A O 1
ATOM 1885 N N . TRP A 1 256 ? 4.598 10.915 -17.427 1.00 63.62 256 TRP A N 1
ATOM 1886 C CA . TRP A 1 256 ? 4.263 10.602 -18.807 1.00 63.62 256 TRP A CA 1
ATOM 1887 C C . TRP A 1 256 ? 4.751 11.680 -19.773 1.00 63.62 256 TRP A C 1
ATOM 1889 O O . TRP A 1 256 ? 4.326 12.831 -19.716 1.00 63.62 256 TRP A O 1
ATOM 1899 N N . GLY A 1 257 ? 5.614 11.287 -20.707 1.00 60.53 257 GLY A N 1
ATOM 1900 C CA . GLY A 1 257 ? 6.100 12.133 -21.792 1.00 60.53 257 GLY A CA 1
ATOM 1901 C C . GLY A 1 257 ? 6.755 11.222 -22.819 1.00 60.53 257 GLY A C 1
ATOM 1902 O O . GLY A 1 257 ? 7.830 10.701 -22.531 1.00 60.53 257 GLY A O 1
ATOM 1903 N N . PRO A 1 258 ? 6.106 10.952 -23.968 1.00 68.00 258 PRO A N 1
ATOM 1904 C CA . PRO A 1 258 ? 6.219 9.683 -24.680 1.00 68.00 258 PRO A CA 1
ATOM 1905 C C . PRO A 1 258 ? 7.672 9.294 -24.955 1.00 68.00 258 PRO A C 1
ATOM 1907 O O . PRO A 1 258 ? 8.289 9.717 -25.937 1.00 68.00 258 PRO A O 1
ATOM 1910 N N . THR A 1 259 ? 8.210 8.420 -24.109 1.00 74.19 259 THR A N 1
ATOM 1911 C CA . THR A 1 259 ? 9.516 7.803 -24.332 1.00 74.19 259 THR A CA 1
ATOM 1912 C C . THR A 1 259 ? 9.382 6.613 -25.280 1.00 74.19 259 THR A C 1
ATOM 1914 O O . THR A 1 259 ? 8.296 6.069 -25.500 1.00 74.19 259 THR A O 1
ATOM 1917 N N . ALA A 1 260 ? 10.503 6.152 -25.838 1.00 74.06 260 ALA A N 1
ATOM 1918 C CA . ALA A 1 260 ? 10.512 4.918 -26.624 1.00 74.06 260 ALA A CA 1
ATOM 1919 C C . ALA A 1 260 ? 10.040 3.693 -25.818 1.00 74.06 260 ALA A C 1
ATOM 1921 O O . ALA A 1 260 ? 9.577 2.729 -26.420 1.00 74.06 260 ALA A O 1
ATOM 1922 N N . ALA A 1 261 ? 10.149 3.725 -24.484 1.00 72.56 261 ALA A N 1
ATOM 1923 C CA . ALA A 1 261 ? 9.636 2.683 -23.602 1.00 72.56 261 ALA A CA 1
ATOM 1924 C C . ALA A 1 261 ? 8.121 2.821 -23.380 1.00 72.56 261 ALA A C 1
ATOM 1926 O O . ALA A 1 261 ? 7.402 1.848 -23.578 1.00 72.56 261 ALA A O 1
ATOM 1927 N N . GLN A 1 262 ? 7.629 4.025 -23.071 1.00 77.19 262 GLN A N 1
ATOM 1928 C CA . GLN A 1 262 ? 6.200 4.293 -22.839 1.00 77.19 262 GLN A CA 1
ATOM 1929 C C . GLN A 1 262 ? 5.344 4.000 -24.071 1.00 77.19 262 GLN A C 1
ATOM 1931 O O . GLN A 1 262 ? 4.273 3.408 -23.962 1.00 77.19 262 GLN A O 1
ATOM 1936 N N . ARG A 1 263 ? 5.858 4.300 -25.273 1.00 81.94 263 ARG A N 1
ATOM 1937 C CA . ARG A 1 263 ? 5.193 3.928 -26.533 1.00 81.94 263 ARG A CA 1
ATOM 1938 C C . ARG A 1 263 ? 4.963 2.424 -26.679 1.00 81.94 263 ARG A C 1
ATOM 1940 O O . ARG A 1 263 ? 4.058 2.029 -27.400 1.00 81.94 263 ARG A O 1
ATOM 1947 N N . ARG A 1 264 ? 5.763 1.584 -26.014 1.00 86.31 264 ARG A N 1
ATOM 1948 C CA . ARG A 1 264 ? 5.602 0.125 -26.074 1.00 86.31 264 ARG A CA 1
ATOM 1949 C C . ARG A 1 264 ? 4.454 -0.371 -25.208 1.00 86.31 264 ARG A C 1
ATOM 1951 O O . ARG A 1 264 ? 4.102 -1.528 -25.359 1.00 86.31 264 ARG A O 1
ATOM 1958 N N . TYR A 1 265 ? 3.901 0.430 -24.294 1.00 88.12 265 TYR A N 1
ATOM 1959 C CA . TYR A 1 265 ? 2.741 -0.003 -23.509 1.00 88.12 265 TYR A CA 1
ATOM 1960 C C . TYR A 1 265 ? 1.486 -0.135 -24.366 1.00 88.12 265 TYR A C 1
ATOM 1962 O O . TYR A 1 265 ? 0.630 -0.962 -24.061 1.00 88.12 265 TYR A O 1
ATOM 1970 N N . GLU A 1 266 ? 1.379 0.649 -25.434 1.00 91.25 266 GLU A N 1
ATOM 1971 C CA . GLU A 1 266 ? 0.249 0.578 -26.349 1.00 91.25 266 GLU A CA 1
ATOM 1972 C C . GLU A 1 266 ? 0.256 -0.755 -27.114 1.00 91.25 266 GLU A C 1
ATOM 1974 O O . GLU A 1 266 ? 1.278 -1.156 -27.674 1.00 91.25 266 GLU A O 1
ATOM 1979 N N . GLY A 1 267 ? -0.873 -1.469 -27.108 1.00 89.50 267 GLY A N 1
ATOM 1980 C CA . GLY A 1 267 ? -1.010 -2.770 -27.776 1.00 89.50 267 GLY A CA 1
ATOM 1981 C C . GLY A 1 267 ? -0.226 -3.931 -27.137 1.00 89.50 267 GLY A C 1
ATOM 1982 O O . GLY A 1 267 ? -0.149 -5.016 -27.726 1.00 89.50 267 GLY A O 1
ATOM 1983 N N . ARG A 1 268 ? 0.381 -3.739 -25.955 1.00 91.25 268 ARG A N 1
ATOM 1984 C CA . ARG A 1 268 ? 1.166 -4.780 -25.275 1.00 91.25 268 ARG A CA 1
ATOM 1985 C C . ARG A 1 268 ? 0.266 -5.849 -24.653 1.00 91.25 268 ARG A C 1
ATOM 1987 O O . ARG A 1 268 ? -0.330 -5.660 -23.593 1.00 91.25 268 ARG A O 1
ATOM 1994 N N . ARG A 1 269 ? 0.204 -7.011 -25.311 1.00 90.44 269 ARG A N 1
ATOM 1995 C CA . ARG A 1 269 ? -0.673 -8.132 -24.928 1.00 90.44 269 ARG A CA 1
ATOM 1996 C C . ARG A 1 269 ? -0.355 -8.732 -23.561 1.00 90.44 269 ARG A C 1
ATOM 1998 O O . ARG A 1 269 ? -1.278 -9.135 -22.867 1.00 90.44 269 ARG A O 1
ATOM 2005 N N . ASP A 1 270 ? 0.915 -8.764 -23.165 1.00 88.75 270 ASP A N 1
ATOM 2006 C CA . ASP A 1 270 ? 1.344 -9.250 -21.847 1.00 88.75 270 ASP A CA 1
ATOM 2007 C C . ASP A 1 270 ? 0.826 -8.368 -20.696 1.00 88.75 270 ASP A C 1
ATOM 2009 O O . ASP A 1 270 ? 0.613 -8.864 -19.597 1.00 88.75 270 ASP A O 1
ATOM 2013 N N . LEU A 1 271 ? 0.560 -7.082 -20.960 1.00 91.31 271 LEU A N 1
ATOM 2014 C CA . LEU A 1 271 ? -0.080 -6.154 -20.019 1.00 91.31 271 LEU A CA 1
ATOM 2015 C C . LEU A 1 271 ? -1.611 -6.164 -20.095 1.00 91.31 271 LEU A C 1
ATOM 2017 O O . LEU A 1 271 ? -2.267 -5.443 -19.345 1.00 91.31 271 LEU A O 1
ATOM 2021 N N . GLY A 1 272 ? -2.193 -6.915 -21.031 1.00 94.81 272 GLY A N 1
ATOM 2022 C CA . GLY A 1 272 ? -3.614 -6.828 -21.367 1.00 94.81 272 GLY A CA 1
ATOM 2023 C C . GLY A 1 272 ? -4.015 -5.529 -22.074 1.00 94.81 272 GLY A C 1
ATOM 2024 O O . GLY A 1 272 ? -5.207 -5.311 -22.284 1.00 94.81 272 GLY A O 1
ATOM 2025 N N . ASN A 1 273 ? -3.052 -4.689 -22.469 1.00 95.88 273 ASN A N 1
ATOM 2026 C CA . ASN A 1 273 ? -3.298 -3.433 -23.174 1.00 95.88 273 ASN A CA 1
ATOM 2027 C C . ASN A 1 273 ? -3.693 -3.744 -24.622 1.00 95.88 273 ASN A C 1
ATOM 2029 O O . ASN A 1 273 ? -2.842 -3.898 -25.498 1.00 95.88 273 ASN A O 1
ATOM 2033 N N . THR A 1 274 ? -4.988 -3.923 -24.853 1.00 92.69 274 THR A N 1
ATOM 2034 C CA . THR A 1 274 ? -5.554 -4.436 -26.112 1.00 92.69 274 THR A CA 1
ATOM 2035 C C . THR A 1 274 ? -6.508 -3.450 -26.770 1.00 92.69 274 THR A C 1
ATOM 2037 O O . THR A 1 274 ? -6.882 -3.654 -27.924 1.00 92.69 274 THR A O 1
ATOM 2040 N N . GLN A 1 275 ? -6.866 -2.374 -26.069 1.00 93.38 275 GLN A N 1
ATOM 2041 C CA . GLN A 1 275 ? -7.709 -1.304 -26.579 1.00 93.38 275 GLN A CA 1
ATOM 2042 C C . GLN A 1 275 ? -6.869 -0.046 -26.842 1.00 93.38 275 GLN A C 1
ATOM 2044 O O . GLN A 1 275 ? -5.909 0.205 -26.107 1.00 93.38 275 GLN A O 1
ATOM 2049 N N . PRO A 1 276 ? -7.223 0.758 -27.862 1.00 94.12 276 PRO A N 1
ATOM 2050 C CA . PRO A 1 276 ? -6.568 2.036 -28.107 1.00 94.12 276 PRO A CA 1
ATOM 2051 C C . PRO A 1 276 ? -6.582 2.940 -26.868 1.00 94.12 276 PRO A C 1
ATOM 2053 O O . PRO A 1 276 ? -7.637 3.206 -26.296 1.00 94.12 276 PRO A O 1
ATOM 2056 N N . GLY A 1 277 ? -5.409 3.438 -26.480 1.00 91.44 277 GLY A N 1
ATOM 2057 C CA . GLY A 1 277 ? -5.222 4.331 -25.334 1.00 91.44 277 GLY A CA 1
ATOM 2058 C C . GLY A 1 277 ? -4.892 3.617 -24.022 1.00 91.44 277 GLY A C 1
ATOM 2059 O O . GLY A 1 277 ? -4.573 4.287 -23.034 1.00 91.44 277 GLY A O 1
ATOM 2060 N N . ASP A 1 278 ? -4.898 2.280 -24.002 1.00 94.88 278 ASP A N 1
ATOM 2061 C CA . ASP A 1 278 ? -4.566 1.486 -22.816 1.00 94.88 278 ASP A CA 1
ATOM 2062 C C . ASP A 1 278 ? -3.166 1.781 -22.289 1.00 94.88 278 ASP A C 1
ATOM 2064 O O . ASP A 1 278 ? -2.954 1.779 -21.074 1.00 94.88 278 ASP A O 1
ATOM 2068 N N . GLY A 1 279 ? -2.213 2.065 -23.182 1.00 91.12 279 GLY A N 1
ATOM 2069 C CA . GLY A 1 279 ? -0.838 2.332 -22.790 1.00 91.12 279 GLY A CA 1
ATOM 2070 C C . GLY A 1 279 ? -0.734 3.510 -21.825 1.00 91.12 279 GLY A C 1
ATOM 2071 O O . GLY A 1 279 ? -0.069 3.402 -20.798 1.00 91.12 279 GLY A O 1
ATOM 2072 N N . PHE A 1 280 ? -1.432 4.609 -22.123 1.00 89.12 280 PHE A N 1
ATOM 2073 C CA . PHE A 1 280 ? -1.481 5.776 -21.241 1.00 89.12 280 PHE A CA 1
ATOM 2074 C C . PHE A 1 280 ? -2.443 5.579 -20.069 1.00 89.12 280 PHE A C 1
ATOM 2076 O O . PHE A 1 280 ? -2.125 5.959 -18.939 1.00 89.12 280 PHE A O 1
ATOM 2083 N N . ARG A 1 281 ? -3.624 5.001 -20.320 1.00 92.88 281 ARG A N 1
ATOM 2084 C CA . ARG A 1 281 ? -4.672 4.827 -19.305 1.00 92.88 281 ARG A CA 1
ATOM 2085 C C . ARG A 1 281 ? -4.176 3.989 -18.125 1.00 92.88 281 ARG A C 1
ATOM 2087 O O . ARG A 1 281 ? -4.335 4.404 -16.976 1.00 92.88 281 ARG A O 1
ATOM 2094 N N . PHE A 1 282 ? -3.484 2.885 -18.405 1.00 95.75 282 PHE A N 1
ATOM 2095 C CA . PHE A 1 282 ? -2.949 1.949 -17.411 1.00 95.75 282 PHE A CA 1
ATOM 2096 C C . PHE A 1 282 ? -1.433 2.086 -17.210 1.00 95.75 282 PHE A C 1
ATOM 2098 O O . PHE A 1 282 ? -0.743 1.089 -16.991 1.00 95.75 282 PHE A O 1
ATOM 2105 N N . ARG A 1 283 ? -0.908 3.314 -17.288 1.00 93.12 283 ARG A N 1
ATOM 2106 C CA . ARG A 1 283 ? 0.473 3.652 -16.895 1.00 93.12 283 ARG A CA 1
ATOM 2107 C C . ARG A 1 283 ? 0.742 3.385 -15.405 1.00 93.12 283 ARG A C 1
ATOM 2109 O O . ARG A 1 283 ? -0.200 3.159 -14.640 1.00 93.12 283 ARG A O 1
ATOM 2116 N N . GLY A 1 284 ? 2.014 3.430 -15.005 1.00 94.94 284 GLY A N 1
ATOM 2117 C CA . GLY A 1 284 ? 2.439 3.137 -13.633 1.00 94.94 284 GLY A CA 1
ATOM 2118 C C . GLY A 1 284 ? 1.755 4.013 -12.582 1.00 94.94 284 GLY A C 1
ATOM 2119 O O . GLY A 1 284 ? 1.714 5.238 -12.732 1.00 94.94 284 GLY A O 1
ATOM 2120 N N . ARG A 1 285 ? 1.211 3.391 -11.525 1.00 97.81 285 ARG A N 1
ATOM 2121 C CA . ARG A 1 285 ? 0.679 4.089 -10.340 1.00 97.81 285 ARG A CA 1
ATOM 2122 C C . ARG A 1 285 ? 0.999 3.383 -9.023 1.00 97.81 285 ARG A C 1
ATOM 2124 O O . ARG A 1 285 ? 1.272 2.182 -8.997 1.00 97.81 285 ARG A O 1
ATOM 2131 N N . GLY A 1 286 ? 0.913 4.133 -7.929 1.00 96.81 286 GLY A N 1
ATOM 2132 C CA . GLY A 1 286 ? 1.083 3.635 -6.565 1.00 96.81 286 GLY A CA 1
ATOM 2133 C C . GLY A 1 286 ? 2.540 3.363 -6.186 1.00 96.81 286 GLY A C 1
ATOM 2134 O O . GLY A 1 286 ? 3.466 3.563 -6.981 1.00 96.81 286 GLY A O 1
ATOM 2135 N N . TYR A 1 287 ? 2.742 2.858 -4.966 1.00 97.56 287 TYR A N 1
ATOM 2136 C CA . TYR A 1 287 ? 4.077 2.662 -4.387 1.00 97.56 287 TYR A CA 1
ATOM 2137 C C . TYR A 1 287 ? 4.971 1.696 -5.169 1.00 97.56 287 TYR A C 1
ATOM 2139 O O . TYR A 1 287 ? 6.188 1.807 -5.082 1.00 97.56 287 TYR A O 1
ATOM 2147 N N . VAL A 1 288 ? 4.379 0.767 -5.927 1.00 97.75 288 VAL A N 1
ATOM 2148 C CA . VAL A 1 288 ? 5.085 -0.261 -6.716 1.00 97.75 288 VAL A CA 1
ATOM 2149 C C . VAL A 1 288 ? 4.977 -0.047 -8.234 1.00 97.75 288 VAL A C 1
ATOM 2151 O O . VAL A 1 288 ? 5.427 -0.890 -9.003 1.00 97.75 288 VAL A O 1
ATOM 2154 N N . GLN A 1 289 ? 4.367 1.059 -8.682 1.00 96.06 289 GLN A N 1
ATOM 2155 C CA . GLN A 1 289 ? 4.180 1.385 -10.105 1.00 96.06 289 GLN A CA 1
ATOM 2156 C C . GLN A 1 289 ? 3.443 0.290 -10.907 1.00 96.06 289 GLN A C 1
ATOM 2158 O O . GLN A 1 289 ? 3.878 -0.136 -11.984 1.00 96.06 289 GLN A O 1
ATOM 2163 N N . VAL A 1 290 ? 2.281 -0.157 -10.412 1.00 96.25 290 VAL A N 1
ATOM 2164 C CA . VAL A 1 290 ? 1.450 -1.146 -11.118 1.00 96.25 290 VAL A CA 1
ATOM 2165 C C . VAL A 1 290 ? 1.041 -0.617 -12.498 1.00 96.25 290 VAL A C 1
ATOM 2167 O O . VAL A 1 290 ? 0.592 0.520 -12.638 1.00 96.25 290 VAL A O 1
ATOM 2170 N N . THR A 1 291 ? 1.237 -1.436 -13.533 1.00 95.19 291 THR A N 1
ATOM 2171 C CA . THR A 1 291 ? 1.105 -1.027 -14.941 1.00 95.19 291 THR A CA 1
ATOM 2172 C C . THR A 1 291 ? 0.372 -2.100 -15.741 1.00 95.19 291 THR A C 1
ATOM 2174 O O . THR A 1 291 ? 0.647 -3.285 -15.570 1.00 95.19 291 THR A O 1
ATOM 2177 N N . GLY A 1 292 ? -0.507 -1.697 -16.659 1.00 96.44 292 GLY A N 1
ATOM 2178 C CA . GLY A 1 292 ? -1.195 -2.576 -17.607 1.00 96.44 292 GLY A CA 1
ATOM 2179 C C . GLY A 1 292 ? -2.600 -2.999 -17.182 1.00 96.44 292 GLY A C 1
ATOM 2180 O O . GLY A 1 292 ? -2.823 -3.373 -16.031 1.00 96.44 292 GLY A O 1
ATOM 2181 N N . ARG A 1 293 ? -3.546 -2.987 -18.128 1.00 97.38 293 ARG A N 1
ATOM 2182 C CA . ARG A 1 293 ? -4.970 -3.295 -17.907 1.00 97.38 293 ARG A CA 1
ATOM 2183 C C . ARG A 1 293 ? -5.199 -4.596 -17.135 1.00 97.38 293 ARG A C 1
ATOM 2185 O O . ARG A 1 293 ? -6.026 -4.624 -16.230 1.00 97.38 293 ARG A O 1
ATOM 2192 N N . ALA A 1 294 ? -4.471 -5.663 -17.465 1.00 94.94 294 ALA A N 1
ATOM 2193 C CA . ALA A 1 294 ? -4.626 -6.960 -16.801 1.00 94.94 294 ALA A CA 1
ATOM 2194 C C . ALA A 1 294 ? -4.307 -6.887 -15.296 1.00 94.94 294 ALA A C 1
ATOM 2196 O O . ALA A 1 294 ? -4.992 -7.511 -14.483 1.00 94.94 294 ALA A O 1
ATOM 2197 N N . ASN A 1 295 ? -3.313 -6.081 -14.916 1.00 95.44 295 ASN A N 1
ATOM 2198 C CA . ASN A 1 295 ? -2.949 -5.881 -13.517 1.00 95.44 295 ASN A CA 1
ATOM 2199 C C . ASN A 1 295 ? -3.996 -5.032 -12.789 1.00 95.44 295 ASN A C 1
ATOM 2201 O O . ASN A 1 295 ? -4.414 -5.408 -11.697 1.00 95.44 295 ASN A O 1
ATOM 2205 N N . TYR A 1 296 ? -4.484 -3.951 -13.407 1.00 96.06 296 TYR A N 1
ATOM 2206 C CA . TYR A 1 296 ? -5.576 -3.150 -12.835 1.00 96.06 296 TYR A CA 1
ATOM 2207 C C . TYR A 1 296 ? -6.855 -3.977 -12.654 1.00 96.06 296 TYR A C 1
ATOM 2209 O O . TYR A 1 296 ? -7.474 -3.894 -11.601 1.00 96.06 296 TYR A O 1
ATOM 2217 N N . GLN A 1 297 ? -7.205 -4.848 -13.606 1.00 94.56 297 GLN A N 1
ATOM 2218 C CA . GLN A 1 297 ? -8.339 -5.766 -13.458 1.00 94.56 297 GLN A CA 1
ATOM 2219 C C . GLN A 1 297 ? -8.136 -6.760 -12.309 1.00 94.56 297 GLN A C 1
ATOM 2221 O O . GLN A 1 297 ? -9.061 -7.030 -11.546 1.00 94.56 297 GLN A O 1
ATOM 2226 N N . THR A 1 298 ? -6.927 -7.311 -12.178 1.00 90.50 298 THR A N 1
ATOM 2227 C CA . THR A 1 298 ? -6.599 -8.253 -11.098 1.00 90.50 298 THR A CA 1
ATOM 2228 C C . THR A 1 298 ? -6.787 -7.599 -9.733 1.00 90.50 298 THR A C 1
ATOM 2230 O O . THR A 1 298 ? -7.442 -8.173 -8.864 1.00 90.50 298 THR A O 1
ATOM 2233 N N . TRP A 1 299 ? -6.265 -6.384 -9.557 1.00 91.88 299 TRP A N 1
ATOM 2234 C CA . TRP A 1 299 ? -6.402 -5.641 -8.306 1.00 91.88 299 TRP A CA 1
ATOM 2235 C C . TRP A 1 299 ? -7.812 -5.107 -8.079 1.00 91.88 299 TRP A C 1
ATOM 2237 O O . TRP A 1 299 ? -8.285 -5.166 -6.953 1.00 91.88 299 TRP A O 1
ATOM 2247 N N . SER A 1 300 ? -8.515 -4.700 -9.136 1.00 86.69 300 SER A N 1
ATOM 2248 C CA . SER A 1 300 ? -9.928 -4.321 -9.065 1.00 86.69 300 SER A CA 1
ATOM 2249 C C . SER A 1 300 ? -10.771 -5.455 -8.481 1.00 86.69 300 SER A C 1
ATOM 2251 O O . SER A 1 300 ? -11.470 -5.270 -7.489 1.00 86.69 300 SER A O 1
ATOM 2253 N N . ASN A 1 301 ? -10.603 -6.674 -9.000 1.00 78.62 301 ASN A N 1
ATOM 2254 C CA . ASN A 1 301 ? -11.310 -7.851 -8.494 1.00 78.62 301 ASN A CA 1
ATOM 2255 C C . ASN A 1 301 ? -10.900 -8.205 -7.060 1.00 78.62 301 ASN A C 1
ATOM 2257 O O . ASN A 1 301 ? -11.732 -8.614 -6.254 1.00 78.62 301 ASN A O 1
ATOM 2261 N N . ARG A 1 302 ? -9.604 -8.095 -6.755 1.00 82.19 302 ARG A N 1
ATOM 2262 C CA . ARG A 1 302 ? -9.048 -8.476 -5.454 1.00 82.19 302 ARG A CA 1
ATOM 2263 C C . ARG A 1 302 ? -9.487 -7.532 -4.337 1.00 82.19 302 ARG A C 1
ATOM 2265 O O . ARG A 1 302 ? -9.752 -8.004 -3.238 1.00 82.19 302 ARG A O 1
ATOM 2272 N N . LEU A 1 303 ? -9.546 -6.234 -4.622 1.00 77.38 303 LEU A N 1
ATOM 2273 C CA . LEU A 1 303 ? -9.892 -5.190 -3.657 1.00 77.38 303 LEU A CA 1
ATOM 2274 C C . LEU A 1 303 ? -11.380 -4.820 -3.699 1.00 77.38 303 LEU A C 1
ATOM 2276 O O . LEU A 1 303 ? -11.846 -4.110 -2.823 1.00 77.38 303 LEU A O 1
ATOM 2280 N N . SER A 1 304 ? -12.137 -5.342 -4.672 1.00 78.19 304 SER A N 1
ATOM 2281 C CA . SER A 1 304 ? -13.526 -4.933 -4.940 1.00 78.19 304 SER A CA 1
ATOM 2282 C C . SER A 1 304 ? -13.663 -3.426 -5.203 1.00 78.19 304 SER A C 1
ATOM 2284 O O . SER A 1 304 ? -14.674 -2.821 -4.868 1.00 78.19 304 SER A O 1
ATOM 2286 N N . GLU A 1 305 ? -12.645 -2.847 -5.839 1.00 78.06 305 GLU A N 1
ATOM 2287 C CA . GLU A 1 305 ? -12.549 -1.431 -6.204 1.00 78.06 305 GLU A CA 1
ATOM 2288 C C . GLU A 1 305 ? -12.580 -1.287 -7.723 1.00 78.06 305 GLU A C 1
ATOM 2290 O O . GLU A 1 305 ? -12.008 -2.111 -8.442 1.00 78.06 305 GLU A O 1
ATOM 2295 N N . ASP A 1 306 ? -13.188 -0.228 -8.248 1.00 85.12 306 ASP A N 1
ATOM 2296 C CA . ASP A 1 306 ? -13.224 -0.000 -9.695 1.00 85.12 306 ASP A CA 1
ATOM 2297 C C . ASP A 1 306 ? -11.946 0.683 -10.203 1.00 85.12 306 ASP A C 1
ATOM 2299 O O . ASP A 1 306 ? -11.898 1.875 -10.501 1.00 85.12 306 ASP A O 1
ATOM 2303 N N . LEU A 1 307 ? -10.869 -0.099 -10.293 1.00 89.25 307 LEU A N 1
ATOM 2304 C CA . LEU A 1 307 ? -9.566 0.381 -10.763 1.00 89.25 307 LEU A CA 1
ATOM 2305 C C . LEU A 1 307 ? -9.432 0.340 -12.294 1.00 89.25 307 LEU A C 1
ATOM 2307 O O . LEU A 1 307 ? -8.420 0.780 -12.841 1.00 89.25 307 LEU A O 1
ATOM 2311 N N . VAL A 1 308 ? -10.404 -0.235 -13.006 1.00 92.88 308 VAL A N 1
ATOM 2312 C CA . VAL A 1 308 ? -10.363 -0.324 -14.473 1.00 92.88 308 VAL A CA 1
ATOM 2313 C C . VAL A 1 308 ? -11.015 0.902 -15.093 1.00 92.88 308 VAL A C 1
ATOM 2315 O O . VAL A 1 308 ? -10.442 1.491 -16.027 1.00 92.88 308 VAL A O 1
ATOM 2318 N N . ASP A 1 309 ? -12.164 1.315 -14.558 1.00 90.69 309 ASP A N 1
ATOM 2319 C CA . ASP A 1 309 ? -12.839 2.525 -15.007 1.00 90.69 309 ASP A CA 1
ATOM 2320 C C . ASP A 1 309 ? -12.221 3.781 -14.381 1.00 90.69 309 ASP A C 1
ATOM 2322 O O . ASP A 1 309 ? -12.099 4.792 -15.083 1.00 90.69 309 ASP A O 1
ATOM 2326 N N . ASP A 1 310 ? -11.687 3.680 -13.158 1.00 89.88 310 ASP A N 1
ATOM 2327 C CA . ASP A 1 310 ? -10.995 4.764 -12.454 1.00 89.88 310 ASP A CA 1
ATOM 2328 C C . ASP A 1 310 ? -9.584 4.362 -11.953 1.00 89.88 310 ASP A C 1
ATOM 2330 O O . ASP A 1 310 ? -9.337 4.188 -10.755 1.00 89.88 310 ASP A O 1
ATOM 2334 N N . PRO A 1 311 ? -8.602 4.206 -12.865 1.00 91.94 311 PRO A N 1
ATOM 2335 C CA . PRO A 1 311 ? -7.253 3.770 -12.503 1.00 91.94 311 PRO A CA 1
ATOM 2336 C C . PRO A 1 311 ? -6.479 4.790 -11.657 1.00 91.94 311 PRO A C 1
ATOM 2338 O O . PRO A 1 311 ? -5.520 4.409 -10.984 1.00 91.94 311 PRO A O 1
ATOM 2341 N N . ASP A 1 312 ? -6.857 6.074 -11.669 1.00 84.50 312 ASP A N 1
ATOM 2342 C CA . ASP A 1 312 ? -6.177 7.113 -10.885 1.00 84.50 312 ASP A CA 1
ATOM 2343 C C . ASP A 1 312 ? -6.373 6.933 -9.371 1.00 84.50 312 ASP A C 1
ATOM 2345 O O . ASP A 1 312 ? -5.509 7.370 -8.605 1.00 84.50 312 ASP A O 1
ATOM 2349 N N . ARG A 1 313 ? -7.387 6.165 -8.939 1.00 82.38 313 ARG A N 1
ATOM 2350 C CA . ARG A 1 313 ? -7.569 5.761 -7.533 1.00 82.38 313 ARG A CA 1
ATOM 2351 C C . ARG A 1 313 ? -6.314 5.169 -6.919 1.00 82.38 313 ARG A C 1
ATOM 2353 O O . ARG A 1 313 ? -5.975 5.521 -5.799 1.00 82.38 313 ARG A O 1
ATOM 2360 N N . VAL A 1 314 ? -5.563 4.352 -7.658 1.00 89.12 314 VAL A N 1
ATOM 2361 C CA . VAL A 1 314 ? -4.319 3.740 -7.151 1.00 89.12 314 VAL A CA 1
ATOM 2362 C C . VAL A 1 314 ? -3.285 4.791 -6.721 1.00 89.12 314 VAL A C 1
ATOM 2364 O O . VAL A 1 314 ? -2.472 4.534 -5.840 1.00 89.12 314 VAL A O 1
ATOM 2367 N N . ALA A 1 315 ? -3.289 5.973 -7.340 1.00 77.81 315 ALA A N 1
ATOM 2368 C CA . ALA A 1 315 ? -2.387 7.063 -6.980 1.00 77.81 315 ALA A CA 1
ATOM 2369 C C . ALA A 1 315 ? -2.962 7.998 -5.904 1.00 77.81 315 ALA A C 1
ATOM 2371 O O . ALA A 1 315 ? -2.193 8.598 -5.161 1.00 77.81 315 ALA A O 1
ATOM 2372 N N . GLN A 1 316 ? -4.290 8.125 -5.839 1.00 74.44 316 GLN A N 1
ATOM 2373 C CA . GLN A 1 316 ? -5.005 9.022 -4.923 1.00 74.44 316 GLN A CA 1
ATOM 2374 C C . GLN A 1 316 ? -5.270 8.386 -3.549 1.00 74.44 316 GLN A C 1
ATOM 2376 O O . GLN A 1 316 ? -5.404 9.086 -2.551 1.00 74.44 316 GLN A O 1
ATOM 2381 N N . ARG A 1 317 ? -5.341 7.053 -3.491 1.00 78.19 317 ARG A N 1
ATOM 2382 C CA . ARG A 1 317 ? -5.679 6.266 -2.302 1.00 78.19 317 ARG A CA 1
ATOM 2383 C C . ARG A 1 317 ? -4.454 5.493 -1.823 1.00 78.19 317 ARG A C 1
ATOM 2385 O O . ARG A 1 317 ? -4.083 4.456 -2.379 1.00 78.19 317 ARG A O 1
ATOM 2392 N N . ALA A 1 318 ? -3.792 6.037 -0.801 1.00 74.06 318 ALA A N 1
ATOM 2393 C CA . ALA A 1 318 ? -2.577 5.464 -0.221 1.00 74.06 318 ALA A CA 1
ATOM 2394 C C . ALA A 1 318 ? -2.793 4.038 0.319 1.00 74.06 318 ALA A C 1
ATOM 2396 O O . ALA A 1 318 ? -1.872 3.226 0.268 1.00 74.06 318 ALA A O 1
ATOM 2397 N N . ASP A 1 319 ? -4.002 3.729 0.784 1.00 70.25 319 ASP A N 1
ATOM 2398 C CA . ASP A 1 319 ? -4.461 2.399 1.187 1.00 70.25 319 ASP A CA 1
ATOM 2399 C C . ASP A 1 319 ? -4.437 1.398 0.043 1.00 70.25 319 ASP A C 1
ATOM 2401 O O . ASP A 1 319 ? -3.766 0.375 0.141 1.00 70.25 319 ASP A O 1
ATOM 2405 N N . ILE A 1 320 ? -5.080 1.730 -1.078 1.00 81.38 320 ILE A N 1
ATOM 2406 C CA . ILE A 1 320 ? -5.095 0.880 -2.271 1.00 81.38 320 ILE A CA 1
ATOM 2407 C C . ILE A 1 320 ? -3.656 0.648 -2.747 1.00 81.38 320 ILE A C 1
ATOM 2409 O O . ILE A 1 320 ? -3.265 -0.478 -3.055 1.00 81.38 320 ILE A O 1
ATOM 2413 N N . ALA A 1 321 ? -2.822 1.691 -2.752 1.00 87.00 321 ALA A N 1
ATOM 2414 C CA . ALA A 1 321 ? -1.414 1.568 -3.115 1.00 87.00 321 ALA A CA 1
ATOM 2415 C C . ALA A 1 321 ? -0.617 0.665 -2.156 1.00 87.00 321 ALA A C 1
ATOM 2417 O O . ALA A 1 321 ? 0.230 -0.111 -2.615 1.00 87.00 321 ALA A O 1
ATOM 2418 N N . ALA A 1 322 ? -0.861 0.762 -0.845 1.00 84.69 322 ALA A N 1
ATOM 2419 C CA . ALA A 1 322 ? -0.213 -0.067 0.168 1.00 84.69 322 ALA A CA 1
ATOM 2420 C C . ALA A 1 322 ? -0.657 -1.529 0.055 1.00 84.69 322 ALA A C 1
ATOM 2422 O O . ALA A 1 322 ? 0.201 -2.410 0.008 1.00 84.69 322 ALA A O 1
ATOM 2423 N N . GLN A 1 323 ? -1.959 -1.786 -0.096 1.00 86.38 323 GLN A N 1
ATOM 2424 C CA . GLN A 1 323 ? -2.521 -3.120 -0.328 1.00 86.38 323 GLN A CA 1
ATOM 2425 C C . GLN A 1 323 ? -1.905 -3.772 -1.568 1.00 86.38 323 GLN A C 1
ATOM 2427 O O . GLN A 1 323 ? -1.452 -4.917 -1.510 1.00 86.38 323 GLN A O 1
ATOM 2432 N N . ILE A 1 324 ? -1.811 -3.024 -2.675 1.00 96.88 324 ILE A N 1
ATOM 2433 C CA . ILE A 1 324 ? -1.169 -3.495 -3.906 1.00 96.88 324 ILE A CA 1
ATOM 2434 C C . ILE A 1 324 ? 0.291 -3.875 -3.641 1.00 96.88 324 ILE A C 1
ATOM 2436 O O . ILE A 1 324 ? 0.704 -4.986 -3.977 1.00 96.88 324 ILE A O 1
ATOM 2440 N N . LEU A 1 325 ? 1.067 -2.980 -3.021 1.00 98.56 325 LEU A N 1
ATOM 2441 C CA . LEU A 1 325 ? 2.480 -3.203 -2.706 1.00 98.56 325 LEU A CA 1
ATOM 2442 C C . LEU A 1 325 ? 2.668 -4.432 -1.804 1.00 98.56 325 LEU A C 1
ATOM 2444 O O . LEU A 1 325 ? 3.328 -5.394 -2.194 1.00 98.56 325 LEU A O 1
ATOM 2448 N N . VAL A 1 326 ? 2.097 -4.405 -0.603 1.00 95.69 326 VAL A N 1
ATOM 2449 C CA . VAL A 1 326 ? 2.362 -5.385 0.454 1.00 95.69 326 VAL A CA 1
ATOM 2450 C C . VAL A 1 326 ? 1.815 -6.749 0.075 1.00 95.69 326 VAL A C 1
ATOM 2452 O O . VAL A 1 326 ? 2.562 -7.730 0.056 1.00 95.69 326 VAL A O 1
ATOM 2455 N N . GLN A 1 327 ? 0.530 -6.829 -0.274 1.00 94.12 327 GLN A N 1
ATOM 2456 C CA . GLN A 1 327 ? -0.089 -8.112 -0.580 1.00 94.12 327 GLN A CA 1
ATOM 2457 C C . GLN A 1 327 ? 0.471 -8.699 -1.876 1.00 94.12 327 GLN A C 1
ATOM 2459 O O . GLN A 1 327 ? 0.650 -9.913 -1.989 1.00 94.12 327 GLN A O 1
ATOM 2464 N N . GLY A 1 328 ? 0.818 -7.844 -2.844 1.00 95.88 328 GLY A N 1
ATOM 2465 C CA . GLY A 1 328 ? 1.446 -8.269 -4.086 1.00 95.88 328 GLY A CA 1
ATOM 2466 C C . GLY A 1 328 ? 2.814 -8.903 -3.850 1.00 95.88 328 GLY A C 1
ATOM 2467 O O . GLY A 1 328 ? 3.105 -9.959 -4.418 1.00 95.88 328 GLY A O 1
ATOM 2468 N N . MET A 1 329 ? 3.625 -8.313 -2.964 1.00 98.44 329 MET A N 1
ATOM 2469 C CA . MET A 1 329 ? 4.927 -8.859 -2.571 1.00 98.44 329 MET A CA 1
ATOM 2470 C C . MET A 1 329 ? 4.800 -10.114 -1.699 1.00 98.44 329 MET A C 1
ATOM 2472 O O . MET A 1 329 ? 5.563 -11.066 -1.885 1.00 98.44 329 MET A O 1
ATOM 2476 N N . ARG A 1 330 ? 3.840 -10.143 -0.767 1.00 96.12 330 ARG A N 1
ATOM 2477 C CA . ARG A 1 330 ? 3.562 -11.295 0.105 1.00 96.12 330 ARG A CA 1
ATOM 2478 C C . ARG A 1 330 ? 3.157 -12.526 -0.699 1.00 96.12 330 ARG A C 1
ATOM 2480 O O . ARG A 1 330 ? 3.675 -13.609 -0.443 1.00 96.12 330 ARG A O 1
ATOM 2487 N N . ASP A 1 331 ? 2.290 -12.340 -1.692 1.00 91.62 331 ASP A N 1
ATOM 2488 C CA . ASP A 1 331 ? 1.671 -13.442 -2.437 1.00 91.62 331 ASP A CA 1
ATOM 2489 C C . ASP A 1 331 ? 2.389 -13.759 -3.758 1.00 91.62 331 ASP A C 1
ATOM 2491 O O . ASP A 1 331 ? 2.061 -14.736 -4.428 1.00 91.62 331 ASP A O 1
ATOM 2495 N N . GLY A 1 332 ? 3.359 -12.932 -4.161 1.00 91.88 332 GLY A N 1
ATOM 2496 C CA . GLY A 1 332 ? 4.069 -13.070 -5.436 1.00 91.88 332 GLY A CA 1
ATOM 2497 C C . GLY A 1 332 ? 3.188 -12.788 -6.652 1.00 91.88 332 GLY A C 1
ATOM 2498 O O . GLY A 1 332 ? 3.310 -13.444 -7.686 1.00 91.88 332 GLY A O 1
ATOM 2499 N N . SER A 1 333 ? 2.284 -11.812 -6.527 1.00 91.75 333 SER A N 1
ATOM 2500 C CA . SER A 1 333 ? 1.307 -11.469 -7.572 1.00 91.75 333 SER A CA 1
ATOM 2501 C C . SER A 1 333 ? 1.936 -10.765 -8.778 1.00 91.75 333 SER A C 1
ATOM 2503 O O . SER A 1 333 ? 1.389 -10.829 -9.873 1.00 91.75 333 SER A O 1
ATOM 2505 N N . PHE A 1 334 ? 3.086 -10.106 -8.606 1.00 92.56 334 PHE A N 1
ATOM 2506 C CA . PHE A 1 334 ? 3.772 -9.428 -9.712 1.00 92.56 334 PHE A CA 1
ATOM 2507 C C . PHE A 1 334 ? 4.584 -10.396 -10.567 1.00 92.56 334 PHE A C 1
ATOM 2509 O O . PHE A 1 334 ? 4.677 -10.233 -11.784 1.00 92.56 334 PHE A O 1
ATOM 2516 N N . ARG A 1 335 ? 5.179 -11.410 -9.929 1.00 92.38 335 ARG A N 1
ATOM 2517 C CA . ARG A 1 335 ? 6.001 -12.421 -10.588 1.00 92.38 335 ARG A CA 1
ATOM 2518 C C . ARG A 1 335 ? 5.768 -13.799 -9.962 1.00 92.38 335 ARG A C 1
ATOM 2520 O O . ARG A 1 335 ? 6.164 -14.017 -8.816 1.00 92.38 335 ARG A O 1
ATOM 2527 N N . PRO A 1 336 ? 5.192 -14.755 -10.717 1.00 88.88 336 PRO A N 1
ATOM 2528 C CA . PRO A 1 336 ? 4.912 -16.092 -10.209 1.00 88.88 336 PRO A CA 1
ATOM 2529 C C . PRO A 1 336 ? 6.145 -16.757 -9.590 1.00 88.88 336 PRO A C 1
ATOM 2531 O O . PRO A 1 336 ? 7.212 -16.804 -10.200 1.00 88.88 336 PRO A O 1
ATOM 2534 N N . GLY A 1 337 ? 5.989 -17.277 -8.372 1.00 87.75 337 GLY A N 1
ATOM 2535 C CA . GLY A 1 337 ? 7.063 -17.944 -7.632 1.00 87.75 337 GLY A CA 1
ATOM 2536 C C . GLY A 1 337 ? 8.063 -17.005 -6.951 1.00 87.75 337 GLY A C 1
ATOM 2537 O O . GLY A 1 337 ? 8.990 -17.499 -6.313 1.00 87.75 337 GLY A O 1
ATOM 2538 N N . HIS A 1 338 ? 7.884 -15.684 -7.038 1.00 96.75 338 HIS A N 1
ATOM 2539 C CA . HIS A 1 338 ? 8.730 -14.689 -6.382 1.00 96.75 338 HIS A CA 1
ATOM 2540 C C . HIS A 1 338 ? 7.920 -13.895 -5.352 1.00 96.75 338 HIS A C 1
ATOM 2542 O O . HIS A 1 338 ? 7.170 -12.996 -5.707 1.00 96.75 338 HIS A O 1
ATOM 2548 N N . HIS A 1 339 ? 8.086 -14.219 -4.070 1.00 97.38 339 HIS A N 1
ATOM 2549 C CA . HIS A 1 339 ? 7.345 -13.610 -2.960 1.00 97.38 339 HIS A CA 1
ATOM 2550 C C . HIS A 1 339 ? 8.256 -13.355 -1.750 1.00 97.38 339 HIS A C 1
ATOM 2552 O O . HIS A 1 339 ? 9.352 -13.913 -1.677 1.00 97.38 339 HIS A O 1
ATOM 2558 N N . LEU A 1 340 ? 7.811 -12.539 -0.788 1.00 97.25 340 LEU A N 1
ATOM 2559 C CA . LEU A 1 340 ? 8.589 -12.165 0.407 1.00 97.25 340 LEU A CA 1
ATOM 2560 C C . LEU A 1 340 ? 9.176 -13.386 1.122 1.00 97.25 340 LEU A C 1
ATOM 2562 O O . LEU A 1 340 ? 10.396 -13.516 1.223 1.00 97.25 340 LEU A O 1
ATOM 2566 N N . GLY A 1 341 ? 8.315 -14.335 1.501 1.00 94.50 341 GLY A N 1
ATOM 2567 C CA . GLY A 1 341 ? 8.699 -15.564 2.200 1.00 94.50 341 GLY A CA 1
ATOM 2568 C C . GLY A 1 341 ? 9.633 -16.502 1.425 1.00 94.50 341 GLY A C 1
ATOM 2569 O O . GLY A 1 341 ? 10.056 -17.510 1.978 1.00 94.50 341 GLY A O 1
ATOM 2570 N N . ARG A 1 342 ? 9.978 -16.219 0.160 1.00 96.00 342 ARG A N 1
ATOM 2571 C CA . ARG A 1 342 ? 11.018 -16.945 -0.591 1.00 96.00 342 ARG A CA 1
ATOM 2572 C C . ARG A 1 342 ? 12.420 -16.408 -0.310 1.00 96.00 342 ARG A C 1
ATOM 2574 O O . ARG A 1 342 ? 13.374 -17.182 -0.304 1.00 96.00 342 ARG A O 1
ATOM 2581 N N . TYR A 1 343 ? 12.544 -15.109 -0.071 1.00 97.62 343 TYR A N 1
ATOM 2582 C CA . TYR A 1 343 ? 13.831 -14.418 0.036 1.00 97.62 343 TYR A CA 1
ATOM 2583 C C . TYR A 1 343 ? 14.142 -13.938 1.455 1.00 97.62 343 TYR A C 1
ATOM 2585 O O . TYR A 1 343 ? 15.310 -13.751 1.799 1.00 97.62 343 TYR A O 1
ATOM 2593 N N . LEU A 1 344 ? 13.101 -13.722 2.257 1.00 96.94 344 LEU A N 1
ATOM 2594 C CA . LEU A 1 344 ? 13.142 -12.966 3.503 1.00 96.94 344 LEU A CA 1
ATOM 2595 C C . LEU A 1 344 ? 12.277 -13.648 4.573 1.00 96.94 344 LEU A C 1
ATOM 2597 O O . LEU A 1 344 ? 11.251 -14.255 4.250 1.00 96.94 344 LEU A O 1
ATOM 2601 N N . GLY A 1 345 ? 12.665 -13.494 5.838 1.00 86.69 345 GLY A N 1
ATOM 2602 C CA . GLY A 1 345 ? 12.053 -14.170 6.989 1.00 86.69 345 GLY A CA 1
ATOM 2603 C C . GLY A 1 345 ? 12.741 -15.494 7.331 1.00 86.69 345 GLY A C 1
ATOM 2604 O O . GLY A 1 345 ? 13.546 -16.005 6.550 1.00 86.69 345 GLY A O 1
ATOM 2605 N N . GLU A 1 346 ? 12.463 -16.038 8.519 1.00 87.94 346 GLU A N 1
ATOM 2606 C CA . GLU A 1 346 ? 13.085 -17.283 9.018 1.00 87.94 346 GLU A CA 1
ATOM 2607 C C . GLU A 1 346 ? 14.629 -17.221 8.984 1.00 87.94 346 GLU A C 1
ATOM 2609 O O . GLU A 1 346 ? 15.315 -18.145 8.544 1.00 87.94 346 GLU A O 1
ATOM 2614 N N . GLY A 1 347 ? 15.191 -16.071 9.368 1.00 85.12 347 GLY A N 1
ATOM 2615 C CA . GLY A 1 347 ? 16.636 -15.813 9.332 1.00 85.12 347 GLY A CA 1
ATOM 2616 C C . GLY A 1 347 ? 17.213 -15.487 7.947 1.00 85.12 347 GLY A C 1
ATOM 2617 O O . GLY A 1 347 ? 18.402 -15.182 7.844 1.00 85.12 347 GLY A O 1
ATOM 2618 N N . ARG A 1 348 ? 16.409 -15.499 6.875 1.00 93.38 348 ARG A N 1
ATOM 2619 C CA . ARG A 1 348 ? 16.855 -15.125 5.522 1.00 93.38 348 ARG A CA 1
ATOM 2620 C C . ARG A 1 348 ? 16.826 -13.611 5.319 1.00 93.38 348 ARG A C 1
ATOM 2622 O O . ARG A 1 348 ? 15.886 -12.930 5.723 1.00 93.38 348 ARG A O 1
ATOM 2629 N N . GLN A 1 349 ? 17.856 -13.095 4.647 1.00 96.00 349 GLN A N 1
ATOM 2630 C CA . GLN A 1 349 ? 18.042 -11.669 4.340 1.00 96.00 349 GLN A CA 1
ATOM 2631 C C . GLN A 1 349 ? 18.555 -11.457 2.906 1.00 96.00 349 GLN A C 1
ATOM 2633 O O . GLN A 1 349 ? 19.501 -10.703 2.660 1.00 96.00 349 GLN A O 1
ATOM 2638 N N . ASP A 1 350 ? 17.962 -12.149 1.930 1.00 98.06 350 ASP A N 1
ATOM 2639 C CA . ASP A 1 350 ? 18.387 -12.064 0.530 1.00 98.06 350 ASP A CA 1
ATOM 2640 C C . ASP A 1 350 ? 17.757 -10.864 -0.198 1.00 98.06 350 ASP A C 1
ATOM 2642 O O . ASP A 1 350 ? 16.984 -10.998 -1.148 1.00 98.06 350 ASP A O 1
ATOM 2646 N N . PHE A 1 351 ? 18.087 -9.655 0.261 1.00 98.56 351 PHE A N 1
ATOM 2647 C CA . PHE A 1 351 ? 17.532 -8.418 -0.296 1.00 98.56 351 PHE A CA 1
ATOM 2648 C C . PHE A 1 351 ? 17.895 -8.185 -1.767 1.00 98.56 351 PHE A C 1
ATOM 2650 O O . PHE A 1 351 ? 17.141 -7.540 -2.496 1.00 98.56 351 PHE A O 1
ATOM 2657 N N . PHE A 1 352 ? 19.047 -8.696 -2.213 1.00 98.50 352 PHE A N 1
ATOM 2658 C CA . PHE A 1 352 ? 19.472 -8.565 -3.603 1.00 98.50 352 PHE A CA 1
ATOM 2659 C C . PHE A 1 352 ? 18.555 -9.371 -4.528 1.00 98.50 352 PHE A C 1
ATOM 2661 O O . PHE A 1 352 ? 18.033 -8.825 -5.504 1.00 98.50 352 PHE A O 1
ATOM 2668 N N . ASN A 1 353 ? 18.315 -10.652 -4.220 1.00 98.38 353 ASN A N 1
ATOM 2669 C CA . ASN A 1 353 ? 17.438 -11.479 -5.047 1.00 98.38 353 ASN A CA 1
ATOM 2670 C C . ASN A 1 353 ? 15.953 -11.218 -4.792 1.00 98.38 353 ASN A C 1
ATOM 2672 O O . ASN A 1 353 ? 15.156 -11.478 -5.691 1.00 98.38 353 ASN A O 1
ATOM 2676 N N . ALA A 1 354 ? 15.576 -10.637 -3.650 1.00 98.31 354 ALA A N 1
ATOM 2677 C CA . ALA A 1 354 ? 14.208 -10.183 -3.402 1.00 98.31 354 ALA A CA 1
ATOM 2678 C C . ALA A 1 354 ? 13.713 -9.185 -4.466 1.00 98.31 354 ALA A C 1
ATOM 2680 O O . ALA A 1 354 ? 12.508 -9.082 -4.686 1.00 98.31 354 ALA A O 1
ATOM 2681 N N . ARG A 1 355 ? 14.618 -8.534 -5.220 1.00 98.06 355 ARG A N 1
ATOM 2682 C CA . ARG A 1 355 ? 14.248 -7.680 -6.362 1.00 98.06 355 ARG A CA 1
ATOM 2683 C C . ARG A 1 355 ? 13.409 -8.397 -7.413 1.00 98.06 355 ARG A C 1
ATOM 2685 O O . ARG A 1 355 ? 12.535 -7.784 -8.022 1.00 98.06 355 ARG A O 1
ATOM 2692 N N . GLU A 1 356 ? 13.590 -9.707 -7.528 1.00 97.75 356 GLU A N 1
ATOM 2693 C CA . GLU A 1 356 ? 12.795 -10.567 -8.393 1.00 97.75 356 GLU A CA 1
ATOM 2694 C C . GLU A 1 356 ? 11.299 -10.589 -8.039 1.00 97.75 356 GLU A C 1
ATOM 2696 O O . GLU A 1 356 ? 10.506 -10.984 -8.887 1.00 97.75 356 GLU A O 1
ATOM 2701 N N . ILE A 1 357 ? 10.893 -10.177 -6.834 1.00 98.00 357 ILE A N 1
ATOM 2702 C CA . ILE A 1 357 ? 9.476 -10.098 -6.449 1.00 98.00 357 ILE A CA 1
ATOM 2703 C C . ILE A 1 357 ? 8.725 -9.133 -7.367 1.00 98.00 357 ILE A C 1
ATOM 2705 O O . ILE A 1 357 ? 7.657 -9.475 -7.858 1.00 98.00 357 ILE A O 1
ATOM 2709 N N . VAL A 1 358 ? 9.294 -7.952 -7.625 1.00 95.94 358 VAL A N 1
ATOM 2710 C CA . VAL A 1 358 ? 8.647 -6.906 -8.432 1.00 95.94 358 VAL A CA 1
ATOM 2711 C C . VAL A 1 358 ? 9.057 -7.011 -9.896 1.00 95.94 358 VAL A C 1
ATOM 2713 O O . VAL A 1 358 ? 8.208 -6.951 -10.782 1.00 95.94 358 VAL A O 1
ATOM 2716 N N . ASN A 1 359 ? 10.354 -7.185 -10.178 1.00 92.50 359 ASN A N 1
ATOM 2717 C CA . ASN A 1 359 ? 10.846 -7.217 -11.553 1.00 92.50 359 ASN A CA 1
ATOM 2718 C C . ASN A 1 359 ? 12.122 -8.062 -11.706 1.00 92.50 359 ASN A C 1
ATOM 2720 O O . ASN A 1 359 ? 12.973 -8.117 -10.822 1.00 92.50 359 ASN A O 1
ATOM 2724 N N . ALA A 1 360 ? 12.290 -8.701 -12.864 1.00 94.44 360 ALA A N 1
ATOM 2725 C CA . ALA A 1 360 ? 13.450 -9.531 -13.201 1.00 94.44 360 ALA A CA 1
ATOM 2726 C C . ALA A 1 360 ? 14.664 -8.685 -13.646 1.00 94.44 360 ALA A C 1
ATOM 2728 O O . ALA A 1 360 ? 15.281 -8.947 -14.677 1.00 94.44 360 ALA A O 1
ATOM 2729 N N . ASP A 1 361 ? 14.980 -7.617 -12.909 1.00 94.88 361 ASP A N 1
ATOM 2730 C CA . ASP A 1 361 ? 15.968 -6.600 -13.292 1.00 94.88 361 ASP A CA 1
ATOM 2731 C C . ASP A 1 361 ? 17.068 -6.392 -12.240 1.00 94.88 361 ASP A C 1
ATOM 2733 O O . ASP A 1 361 ? 17.789 -5.394 -12.283 1.00 94.88 361 ASP A O 1
ATOM 2737 N N . LYS A 1 362 ? 17.245 -7.344 -11.315 1.00 95.75 362 LYS A N 1
ATOM 2738 C CA . LYS A 1 362 ? 18.187 -7.218 -10.191 1.00 95.75 362 LYS A CA 1
ATOM 2739 C C . LYS A 1 362 ? 19.624 -6.892 -10.605 1.00 95.75 362 LYS A C 1
ATOM 2741 O O . LYS A 1 362 ? 20.290 -6.145 -9.900 1.00 95.75 362 LYS A O 1
ATOM 2746 N N . SER A 1 363 ? 20.080 -7.391 -11.755 1.00 97.56 363 SER A N 1
ATOM 2747 C CA . SER A 1 363 ? 21.425 -7.157 -12.302 1.00 97.56 363 SER A CA 1
ATOM 2748 C C . SER A 1 363 ? 21.529 -5.918 -13.200 1.00 97.56 363 SER A C 1
ATOM 2750 O O . SER A 1 363 ? 22.623 -5.573 -13.642 1.00 97.56 363 SER A O 1
ATOM 2752 N N . ARG A 1 364 ? 20.417 -5.228 -13.484 1.00 95.62 364 ARG A N 1
ATOM 2753 C CA . ARG A 1 364 ? 20.402 -4.047 -14.353 1.00 95.62 364 ARG A CA 1
ATOM 2754 C C . ARG A 1 364 ? 21.068 -2.864 -13.662 1.00 95.62 364 ARG A C 1
ATOM 2756 O O . ARG A 1 364 ? 20.687 -2.500 -12.551 1.00 95.62 364 ARG A O 1
ATOM 2763 N N . ILE A 1 365 ? 21.997 -2.218 -14.359 1.00 94.31 365 ILE A N 1
ATOM 2764 C CA . ILE A 1 365 ? 22.599 -0.943 -13.960 1.00 94.31 365 ILE A CA 1
ATOM 2765 C C . ILE A 1 365 ? 21.949 0.158 -14.800 1.00 94.31 365 ILE A C 1
ATOM 2767 O O . ILE A 1 365 ? 21.989 0.114 -16.029 1.00 94.31 365 ILE A O 1
ATOM 2771 N N . ASP A 1 366 ? 21.300 1.116 -14.141 1.00 88.00 366 ASP A N 1
ATOM 2772 C CA . ASP A 1 366 ? 20.701 2.261 -14.828 1.00 88.00 366 ASP A CA 1
ATOM 2773 C C . ASP A 1 366 ? 21.764 3.327 -15.140 1.00 88.00 366 ASP A C 1
ATOM 2775 O O . ASP A 1 366 ? 22.737 3.456 -14.389 1.00 88.00 366 ASP A O 1
ATOM 2779 N N . PRO A 1 367 ? 21.588 4.131 -16.207 1.00 85.94 367 PRO A N 1
ATOM 2780 C CA . PRO A 1 367 ? 22.481 5.248 -16.496 1.00 85.94 367 PRO A CA 1
ATOM 2781 C C . PRO A 1 367 ? 22.708 6.138 -15.265 1.00 85.94 367 PRO A C 1
ATOM 2783 O O . PRO A 1 367 ? 21.776 6.429 -14.512 1.00 85.94 367 PRO A O 1
ATOM 2786 N N . GLY A 1 368 ? 23.960 6.543 -15.045 1.00 87.06 368 GLY A N 1
ATOM 2787 C CA . GLY A 1 368 ? 24.349 7.383 -13.907 1.00 87.06 368 GLY A CA 1
ATOM 2788 C C . GLY A 1 368 ? 24.510 6.652 -12.569 1.00 87.06 368 GLY A C 1
ATOM 2789 O O . GLY A 1 368 ? 24.778 7.304 -11.565 1.00 87.06 368 GLY A O 1
ATOM 2790 N N . HIS A 1 369 ? 24.385 5.321 -12.529 1.00 87.62 369 HIS A N 1
ATOM 2791 C CA . HIS A 1 369 ? 24.575 4.531 -11.312 1.00 87.62 369 HIS A CA 1
ATOM 2792 C C . HIS A 1 369 ? 25.758 3.568 -11.434 1.00 87.62 369 HIS A C 1
ATOM 2794 O O . HIS A 1 369 ? 25.980 2.966 -12.479 1.00 87.62 369 HIS A O 1
ATOM 2800 N N . SER A 1 370 ? 26.494 3.387 -10.335 1.00 92.44 370 SER A N 1
ATOM 2801 C CA . SER A 1 370 ? 27.594 2.416 -10.230 1.00 92.44 370 SER A CA 1
ATOM 2802 C C . SER A 1 370 ? 27.160 1.045 -9.700 1.00 92.44 370 SER A C 1
ATOM 2804 O O . SER A 1 370 ? 27.945 0.104 -9.736 1.00 92.44 370 SER A O 1
ATOM 2806 N N . ARG A 1 371 ? 25.924 0.930 -9.198 1.00 95.62 371 ARG A N 1
ATOM 2807 C CA . ARG A 1 371 ? 25.345 -0.292 -8.625 1.00 95.62 371 ARG A CA 1
ATOM 2808 C C . ARG A 1 371 ? 24.110 -0.724 -9.401 1.00 95.62 371 ARG A C 1
ATOM 2810 O O . ARG A 1 371 ? 23.342 0.116 -9.881 1.00 95.62 371 ARG A O 1
ATOM 2817 N N . SER A 1 372 ? 23.895 -2.030 -9.462 1.00 97.62 372 SER A N 1
ATOM 2818 C CA . SER A 1 372 ? 22.684 -2.633 -10.014 1.00 97.62 372 SER A CA 1
ATOM 2819 C C . SER A 1 372 ? 21.438 -2.290 -9.185 1.00 97.62 372 SER A C 1
ATOM 2821 O O . SER A 1 372 ? 21.530 -1.877 -8.026 1.00 97.62 372 SER A O 1
ATOM 2823 N N . ARG A 1 373 ? 20.240 -2.449 -9.761 1.00 95.38 373 ARG A N 1
ATOM 2824 C CA . ARG A 1 373 ? 18.964 -2.232 -9.051 1.00 95.38 373 ARG A CA 1
ATOM 2825 C C . ARG A 1 373 ? 18.852 -3.099 -7.798 1.00 95.38 373 ARG A C 1
ATOM 2827 O O . ARG A 1 373 ? 18.480 -2.575 -6.751 1.00 95.38 373 ARG A O 1
ATOM 2834 N N . GLY A 1 374 ? 19.243 -4.372 -7.889 1.00 97.81 374 GLY A N 1
ATOM 2835 C CA . GLY A 1 374 ? 19.260 -5.306 -6.763 1.00 97.81 374 GLY A CA 1
ATOM 2836 C C . GLY A 1 374 ? 20.193 -4.852 -5.639 1.00 97.81 374 GLY A C 1
ATOM 2837 O O . GLY A 1 374 ? 19.821 -4.886 -4.471 1.00 97.81 374 GLY A O 1
ATOM 2838 N N . GLU A 1 375 ? 21.385 -4.350 -5.969 1.00 98.31 375 GLU A N 1
ATOM 2839 C CA . GLU A 1 375 ? 22.311 -3.821 -4.958 1.00 98.31 375 GLU A CA 1
ATOM 2840 C C . GLU A 1 375 ? 21.787 -2.533 -4.318 1.00 98.31 375 GLU A C 1
ATOM 2842 O O . GLU A 1 375 ? 21.891 -2.362 -3.104 1.00 98.31 375 GLU A O 1
ATOM 2847 N N . ARG A 1 376 ? 21.208 -1.622 -5.111 1.00 96.62 376 ARG A N 1
ATOM 2848 C CA . ARG A 1 376 ? 20.654 -0.363 -4.590 1.00 96.62 376 ARG A CA 1
ATOM 2849 C C . ARG A 1 376 ? 19.505 -0.617 -3.619 1.00 96.62 376 ARG A C 1
ATOM 2851 O O . ARG A 1 376 ? 19.529 -0.074 -2.519 1.00 96.62 376 ARG A O 1
ATOM 2858 N N . ILE A 1 377 ? 18.541 -1.461 -3.987 1.00 97.31 377 ILE A N 1
ATOM 2859 C CA . ILE A 1 377 ? 17.416 -1.780 -3.098 1.00 97.31 377 ILE A CA 1
ATOM 2860 C C . ILE A 1 377 ? 17.870 -2.569 -1.863 1.00 97.31 377 ILE A C 1
ATOM 2862 O O . ILE A 1 377 ? 17.348 -2.341 -0.779 1.00 97.31 377 ILE A O 1
ATOM 2866 N N . ALA A 1 378 ? 18.896 -3.421 -1.978 1.00 98.38 378 ALA A N 1
ATOM 2867 C CA . ALA A 1 378 ? 19.464 -4.117 -0.826 1.00 98.38 378 ALA A CA 1
ATOM 2868 C C . ALA A 1 378 ? 20.109 -3.162 0.188 1.00 98.38 378 ALA A C 1
ATOM 2870 O O . ALA A 1 378 ? 19.979 -3.371 1.393 1.00 98.38 378 ALA A O 1
ATOM 2871 N N . VAL A 1 379 ? 20.771 -2.097 -0.278 1.00 98.00 379 VAL A N 1
ATOM 2872 C CA . VAL A 1 379 ? 21.291 -1.038 0.604 1.00 98.00 379 VAL A CA 1
ATOM 2873 C C . VAL A 1 379 ? 20.149 -0.322 1.327 1.00 98.00 379 VAL A C 1
ATOM 2875 O O . VAL A 1 379 ? 20.238 -0.125 2.538 1.00 98.00 379 VAL A O 1
ATOM 2878 N N . LEU A 1 380 ? 19.069 0.019 0.615 1.00 97.81 380 LEU A N 1
ATOM 2879 C CA . LEU A 1 380 ? 17.880 0.633 1.219 1.00 97.81 380 LEU A CA 1
ATOM 2880 C C . LEU A 1 380 ? 17.244 -0.288 2.269 1.00 97.81 380 LEU A C 1
ATOM 2882 O O . LEU A 1 380 ? 16.983 0.145 3.386 1.00 97.81 380 LEU A O 1
ATOM 2886 N N . ALA A 1 381 ? 17.067 -1.571 1.949 1.00 98.50 381 ALA A N 1
ATOM 2887 C CA . ALA A 1 381 ? 16.457 -2.542 2.853 1.00 98.50 381 ALA A CA 1
ATOM 2888 C C . ALA A 1 381 ? 17.279 -2.743 4.129 1.00 98.50 381 ALA A C 1
ATOM 2890 O O . ALA A 1 381 ? 16.717 -2.759 5.215 1.00 98.50 381 ALA A O 1
ATOM 2891 N N . ARG A 1 382 ? 18.614 -2.803 4.042 1.00 98.38 382 ARG A N 1
ATOM 2892 C CA . ARG A 1 382 ? 19.467 -2.863 5.243 1.00 98.38 382 ARG A CA 1
ATOM 2893 C C . ARG A 1 382 ? 19.347 -1.614 6.114 1.00 98.38 382 ARG A C 1
ATOM 2895 O O . ARG A 1 382 ? 19.415 -1.722 7.331 1.00 98.38 382 ARG A O 1
ATOM 2902 N N . ARG A 1 383 ? 19.173 -0.441 5.499 1.00 97.94 383 ARG A N 1
ATOM 2903 C CA . ARG A 1 383 ? 18.995 0.828 6.213 1.00 97.94 383 ARG A CA 1
ATOM 2904 C C . ARG A 1 383 ? 17.667 0.867 6.970 1.00 97.94 383 ARG A C 1
ATOM 2906 O O . ARG A 1 383 ? 17.662 1.264 8.126 1.00 97.94 383 ARG A O 1
ATOM 2913 N N . TYR A 1 384 ? 16.579 0.408 6.350 1.00 98.19 384 TYR A N 1
ATOM 2914 C CA . TYR A 1 384 ? 15.297 0.248 7.039 1.00 98.19 384 TYR A CA 1
ATOM 2915 C C . TYR A 1 384 ? 15.345 -0.843 8.109 1.00 98.19 384 TYR A C 1
ATOM 2917 O O . TYR A 1 384 ? 14.833 -0.627 9.198 1.00 98.19 384 TYR A O 1
ATOM 2925 N N . LEU A 1 385 ? 16.009 -1.973 7.844 1.00 97.31 385 LEU A N 1
ATOM 2926 C CA . LEU A 1 385 ? 16.157 -3.044 8.830 1.00 97.31 385 LEU A CA 1
ATOM 2927 C C . LEU A 1 385 ? 16.863 -2.547 10.096 1.00 97.31 385 LEU A C 1
ATOM 2929 O O . LEU A 1 385 ? 16.389 -2.819 11.186 1.00 97.31 385 LEU A O 1
ATOM 2933 N N . ALA A 1 386 ? 17.937 -1.768 9.955 1.00 96.62 386 ALA A N 1
ATOM 2934 C CA . ALA A 1 386 ? 18.640 -1.185 11.098 1.00 96.62 386 ALA A CA 1
ATOM 2935 C C . ALA A 1 386 ? 17.783 -0.196 11.912 1.00 96.62 386 ALA A C 1
ATOM 2937 O O . ALA A 1 386 ? 18.050 0.008 13.090 1.00 96.62 386 ALA A O 1
ATOM 2938 N N . ALA A 1 387 ? 16.779 0.432 11.294 1.00 95.19 387 ALA A N 1
ATOM 2939 C CA . ALA A 1 387 ? 15.841 1.320 11.980 1.00 95.19 387 ALA A CA 1
ATOM 2940 C C . ALA A 1 387 ? 14.665 0.571 12.634 1.00 95.19 387 ALA A C 1
ATOM 2942 O O . ALA A 1 387 ? 14.001 1.137 13.494 1.00 95.19 387 ALA A O 1
ATOM 2943 N N . LEU A 1 388 ? 14.409 -0.683 12.244 1.00 89.81 388 LEU A N 1
ATOM 2944 C CA . LEU A 1 388 ? 13.381 -1.537 12.853 1.00 89.81 388 LEU A CA 1
ATOM 2945 C C . LEU A 1 388 ? 13.848 -2.220 14.151 1.00 89.81 388 LEU A C 1
ATOM 2947 O O . LEU A 1 388 ? 13.002 -2.770 14.852 1.00 89.81 388 LEU A O 1
ATOM 2951 N N . GLY A 1 389 ? 15.150 -2.181 14.463 1.00 76.19 389 GLY A N 1
ATOM 2952 C CA . GLY A 1 389 ? 15.761 -2.878 15.602 1.00 76.19 389 GLY A CA 1
ATOM 2953 C C . GLY A 1 389 ? 16.596 -4.068 15.167 1.00 76.19 389 GLY A C 1
ATOM 2954 O O . GLY A 1 389 ? 16.016 -5.164 15.005 1.00 76.19 389 GLY A O 1
#

Secondary structure (DSSP, 8-state):
-EE-EEEETTEEETT-EEETTEEEEEHHHHHHTS--EEEEE-SS-EEEESSSSSPPEEEPPB-SSTTSPPPTT--HHHHHHHHHHH-EEEHHHHHHHHT--EEEETTTTEEEESPPPTT--S-PPPEEEPPTT--HHHHHHHHHS-GGGGGG-EETTSPBPPHHHHT---TT-EEEPPP---------SHHHHTTS-HHHHHHHS-GGGHHHHHHHHHHHHHHHHHTT---HHHHHHHHHHHHHHHTTTT-SB---S--TTGGGGTT-GGGT--STTHHHHT--BTTTTB-SHHHHHHHHHHHT--TTT-TTHHHH-HHHHHHHHHHHHHHT-SSTT--HHHHEETTEE-TTGGGGGT-S-TTPPPTT-SS-HHHHHHHHHHHHHHHH-

Radius of gyration: 22.7 Å; chains: 1; bounding box: 64×61×52 Å

Sequence (389 aa):
GAGVDAALVGTVLHGAVLANEEPFLTVRSLVEDKGWLLLNASRDALVFLPDTDAAPLYLLPAFLDQTSAVGEDDSAAEVAELMMANGFVRAQELSEQLNLPLIYDDGANRLLIGAATEQASAQAPRQVVVRAGDTLSAIAARHLGNGVRWRELRKADGSLFTEREARRIQPGDLLLLPAAEAQRADGGSTLALAAFDLDALVAAAAPALRSHARTSIPVILAECLSSGVTELTQIAYVLATSEHESAAGRLMVEIWGPTAAQRRYEGRRDLGNTQPGDGFRFRGRGYVQVTGRANYQTWSNRLSEDLVDDPDRVAQRADIAAQILVQGMRDGSFRPGHHLGRYLGEGRQDFFNAREIVNADKSRIDPGHSRSRGERIAVLARRYLAALG

Foldseek 3Di:
DDFFFEDAQNFTFPDWDQDPNFIKGQPQRQCPRQVWDFLWFDQAWTWTDSAFLDQIDTFHKDAPDPVLHDDPPDARVNRVVSSNVGIITTPVSVLVRVVWDWDQDPVRSYIYTRDDDPPPPDDDFDKDFDAVPDFLLLVCCVPVVGSVCSQQKAFPVRHGDDPVVRVVDDGGGMIGHPDPPPPPDPRDGVCQLVLAPLVLLLVLQDPVLSSLSSRQLSLLVSLCVNVVVRALLLSLLLQLLLCLAQVSLVNQFPDDDDDPVLVCLQCDVVLVNNDPPQSVLFFFGASLGGGGLVRQVVLCSSVVHNCNVPVCCRSSPSNSRSNCSNVLQQVLVQHPPQHSVVQHDPPHNNQLCNVVSNPPFSQPDDPPDPHGSSVSSSVSSVSSSVSRD

pLDDT: mean 80.14, std 16.27, range [24.52, 98.75]